Protein AF-A0A0S4M5F8-F1 (afdb_monomer_lite)

Sequence (406 aa):
MEKVSCYNPSRLAELSVGSIFGVNCKESIGHLMQILPKEAILLTVLVSSNKGHYTRYDDILEDRGDLFCGSYNKFCYENYTLFKNSEELRVLGLLRIGIEKIISETNSLLSSDLQKNVDYCYVGENPMYQVINAKNTKDIIKSYYDKRNEILSLPEFTRFSSWTSNKEINSYYHDPLCFFPAIKCNYNYNINSIYTSMKYVNFEVDFSISTLKRSHGQIRDQLYHLSMALLLQIKNSVSLLMASVLDREESVITIKEELIMKSLNVVICLRNYADNISLLKGTIFPIIQACNFTCLEDLLEVFERKISCFSGSKDKIPGKKFAKEIKLPYQAEISRINCFLKMRYQAIIARKRIRISRLKKIVRNNDNSSAENQSIPVLVEHVNRSVKMLEDEIEAMEALLNKPPV

Secondary structure (DSSP, 8-state):
--------PPPHHHHHHHHHHT--SHHHHHHHTTS-HHHHHHHHHHHHH------TT--TTS---S---SSHHHHHHHTGGGSTTHHHHHHHHHHHHHHHHHHHHHHHHH-GGGGGGS-HHHHTT-HHHHHHT-S-GGGHHHHHHHTHHHHHHSPP--TT-----HHHHTTS---GGGGSTT--S-HHHHHHHHHHHHHHHHHHHHHHHHHHHHTBTTB-HHHHHHHHHHHHHHHHHHHHHHHHHHHHHS-TT--HHHHHHHHHHHHHHHHHHHHHHHHHHHHHHHHT-GGGG--HHHHHHHHHHHHHHHHH--SS-S-HHHHHHHHHHHHHHHHHHHHHHHHHHHHHHHHHHHHHHHHHHHHHHHHT-----TTHHHHHHHHHHHHHHHHHHHHHHHHHHTSPP-

Radius of gyration: 29.08 Å; chains: 1; bounding box: 62×77×74 Å

pLDDT: mean 83.04, std 14.25, range [39.09, 98.12]

Structure (mmCIF, N/CA/C/O backbone):
data_AF-A0A0S4M5F8-F1
#
_entry.id   AF-A0A0S4M5F8-F1
#
loop_
_atom_site.group_PDB
_atom_site.id
_atom_site.type_symbol
_atom_site.l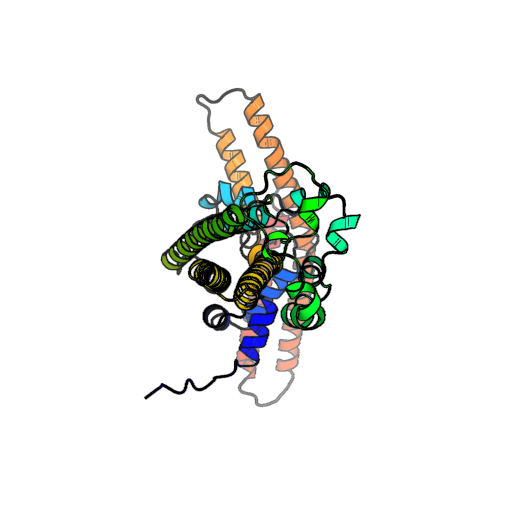abel_atom_id
_atom_site.label_alt_id
_atom_site.label_comp_id
_atom_site.label_asym_id
_atom_site.label_entity_id
_atom_site.label_seq_id
_atom_site.pdbx_PDB_ins_code
_atom_site.Cartn_x
_atom_site.Cartn_y
_atom_site.Cartn_z
_atom_site.occupancy
_atom_site.B_iso_or_equiv
_atom_site.auth_seq_id
_atom_site.auth_comp_id
_atom_site.auth_asym_id
_atom_site.auth_atom_id
_atom_site.pdbx_PDB_model_num
ATOM 1 N N . MET A 1 1 ? 34.859 -24.922 -8.425 1.00 39.09 1 MET A N 1
ATOM 2 C CA . MET A 1 1 ? 33.631 -25.658 -8.055 1.00 39.09 1 MET A CA 1
ATOM 3 C C . MET A 1 1 ? 32.499 -24.653 -7.961 1.00 39.09 1 MET A C 1
ATOM 5 O O . MET A 1 1 ? 32.429 -23.921 -6.982 1.00 39.09 1 MET A O 1
ATOM 9 N N . GLU A 1 2 ? 31.675 -24.555 -9.002 1.00 42.16 2 GLU A N 1
ATOM 10 C CA . GLU A 1 2 ? 30.452 -23.750 -8.962 1.00 42.16 2 GLU A CA 1
ATOM 11 C C . GLU A 1 2 ? 29.470 -24.403 -7.986 1.00 42.16 2 GLU A C 1
ATOM 13 O O . GLU A 1 2 ? 29.183 -25.598 -8.082 1.00 42.16 2 GLU A O 1
ATOM 18 N N . LYS A 1 3 ? 28.990 -23.640 -6.998 1.00 47.81 3 LYS A N 1
ATOM 19 C CA . LYS A 1 3 ? 27.909 -24.096 -6.123 1.00 47.81 3 LYS A CA 1
ATOM 20 C C . LYS A 1 3 ? 26.665 -24.260 -6.989 1.00 47.81 3 LYS A C 1
ATOM 22 O O . LYS A 1 3 ? 26.044 -23.267 -7.357 1.00 47.81 3 LYS A O 1
ATOM 27 N N . VAL A 1 4 ? 26.299 -25.504 -7.284 1.00 46.53 4 VAL A N 1
ATOM 28 C CA . VAL A 1 4 ? 24.993 -25.832 -7.855 1.00 46.53 4 VAL A CA 1
ATOM 29 C C . VAL A 1 4 ? 23.939 -25.335 -6.867 1.00 46.53 4 VAL A C 1
ATOM 31 O O . VAL A 1 4 ? 23.756 -25.885 -5.782 1.00 46.53 4 VAL A O 1
ATOM 34 N N . SER A 1 5 ? 23.310 -24.217 -7.213 1.00 53.25 5 SER A N 1
ATOM 35 C CA . SER A 1 5 ? 22.211 -23.623 -6.467 1.00 53.25 5 SER A CA 1
ATOM 36 C C . SER A 1 5 ? 21.005 -24.556 -6.585 1.00 53.25 5 SER A C 1
ATOM 38 O O . SER A 1 5 ? 20.296 -24.520 -7.589 1.00 53.25 5 SER A O 1
ATOM 40 N N . CYS A 1 6 ? 20.769 -25.404 -5.579 1.00 57.91 6 CYS A N 1
ATOM 41 C CA . CYS A 1 6 ? 19.543 -26.195 -5.504 1.00 57.91 6 CYS A CA 1
ATOM 42 C C . CYS A 1 6 ? 18.330 -25.256 -5.509 1.00 57.91 6 CYS A C 1
ATOM 44 O O . CYS A 1 6 ? 18.147 -24.449 -4.593 1.00 57.91 6 CYS A O 1
ATOM 46 N N . TYR A 1 7 ? 17.514 -25.356 -6.557 1.00 68.88 7 TYR A N 1
ATOM 47 C CA . TYR A 1 7 ? 16.268 -24.615 -6.682 1.00 68.88 7 TYR A CA 1
ATOM 48 C C . TYR A 1 7 ? 15.290 -25.123 -5.618 1.00 68.88 7 TYR A C 1
ATOM 50 O O . TYR A 1 7 ? 14.801 -26.245 -5.706 1.00 68.88 7 TYR A O 1
ATOM 58 N N . ASN A 1 8 ? 15.035 -24.309 -4.593 1.00 78.44 8 ASN A N 1
ATOM 59 C CA . ASN A 1 8 ? 13.994 -24.573 -3.605 1.00 78.44 8 ASN A CA 1
ATOM 60 C C . ASN A 1 8 ? 12.709 -23.884 -4.081 1.00 78.44 8 ASN A C 1
ATOM 62 O O . ASN A 1 8 ? 12.605 -22.665 -3.911 1.00 78.44 8 ASN A O 1
ATOM 66 N N . PRO A 1 9 ? 11.760 -24.613 -4.700 1.00 81.06 9 PRO A N 1
ATOM 67 C CA . PRO A 1 9 ? 10.510 -24.016 -5.146 1.00 81.06 9 PRO A CA 1
ATOM 68 C C . PRO A 1 9 ? 9.739 -23.450 -3.950 1.00 81.06 9 PRO A C 1
ATOM 70 O O . PRO A 1 9 ? 9.750 -24.028 -2.859 1.00 81.06 9 PRO A O 1
ATOM 73 N N . SER A 1 10 ? 9.063 -22.322 -4.165 1.00 86.81 10 SER A N 1
ATOM 74 C CA . SER A 1 10 ? 8.217 -21.710 -3.142 1.00 86.81 10 SER A CA 1
ATOM 75 C C . SER A 1 10 ? 7.100 -22.655 -2.712 1.00 86.81 10 SER A C 1
ATOM 77 O O . SER A 1 10 ? 6.502 -23.363 -3.526 1.00 86.81 10 SER A O 1
ATOM 79 N N . ARG A 1 11 ? 6.792 -22.651 -1.415 1.00 91.50 11 ARG A N 1
ATOM 80 C CA . ARG A 1 11 ? 5.682 -23.442 -0.866 1.00 91.50 11 ARG A CA 1
ATOM 81 C C . ARG A 1 11 ? 4.344 -22.855 -1.320 1.00 91.50 11 ARG A C 1
ATOM 83 O O . ARG A 1 11 ? 4.225 -21.651 -1.520 1.00 91.50 11 ARG A O 1
ATOM 90 N N . LEU A 1 12 ? 3.292 -23.676 -1.387 1.00 91.50 12 LEU A N 1
ATOM 91 C CA . LEU A 1 12 ? 1.947 -23.201 -1.753 1.00 91.50 12 LEU A CA 1
ATOM 92 C C . LEU A 1 12 ? 1.464 -22.051 -0.851 1.00 91.50 12 LEU A C 1
ATOM 94 O O . LEU A 1 12 ? 0.842 -21.109 -1.336 1.00 91.50 12 LEU A O 1
ATOM 98 N N . ALA A 1 13 ? 1.788 -22.098 0.445 1.00 88.19 13 ALA A N 1
ATOM 99 C CA . ALA A 1 13 ? 1.473 -21.024 1.386 1.00 88.19 13 ALA A CA 1
ATOM 100 C C . ALA A 1 13 ? 2.177 -19.704 1.023 1.00 88.19 13 ALA A C 1
ATOM 102 O O . ALA A 1 13 ? 1.539 -18.656 1.020 1.00 88.19 13 ALA A O 1
ATOM 103 N N . GLU A 1 14 ? 3.457 -19.765 0.649 1.00 92.69 14 GLU A N 1
ATOM 104 C CA . GLU A 1 14 ? 4.244 -18.602 0.220 1.00 92.69 14 GLU A CA 1
ATOM 105 C C . GLU A 1 14 ? 3.670 -17.987 -1.059 1.00 92.69 14 GLU A C 1
ATOM 107 O O . GLU A 1 14 ? 3.495 -16.774 -1.133 1.00 92.69 14 GLU A O 1
ATOM 112 N N . LEU A 1 15 ? 3.315 -18.826 -2.039 1.00 92.00 15 LEU A N 1
ATOM 113 C CA . LEU A 1 15 ? 2.680 -18.386 -3.284 1.00 92.00 15 LEU A CA 1
ATOM 114 C C . LEU A 1 15 ? 1.304 -17.762 -3.032 1.00 92.00 15 LEU A C 1
ATOM 116 O O . LEU A 1 15 ? 0.976 -16.741 -3.628 1.00 92.00 15 LEU A O 1
ATOM 120 N N . SER A 1 16 ? 0.513 -18.352 -2.134 1.00 90.12 16 SER A N 1
ATOM 121 C CA . SER A 1 16 ? -0.829 -17.861 -1.802 1.00 90.12 16 SER A CA 1
ATOM 122 C C . SER A 1 16 ? -0.759 -16.493 -1.127 1.00 90.12 16 SER A C 1
ATOM 124 O O . SER A 1 16 ? -1.417 -15.551 -1.561 1.00 90.12 16 SER A O 1
ATOM 126 N N . VAL A 1 17 ? 0.083 -16.359 -0.100 1.00 89.81 17 VAL A N 1
ATOM 127 C CA . VAL A 1 17 ? 0.281 -15.098 0.624 1.00 89.81 17 VAL A CA 1
ATOM 128 C C . VAL A 1 17 ? 0.909 -14.040 -0.288 1.00 89.81 17 VAL A C 1
ATOM 130 O O . VAL A 1 17 ? 0.438 -12.904 -0.322 1.00 89.81 17 VAL A O 1
ATOM 133 N N . GLY A 1 18 ? 1.906 -14.418 -1.091 1.00 91.31 18 GLY A N 1
ATOM 134 C CA . GLY A 1 18 ? 2.502 -13.540 -2.094 1.00 91.31 18 GLY A CA 1
ATOM 135 C C . GLY A 1 18 ? 1.480 -13.030 -3.111 1.00 91.31 18 GLY A C 1
ATOM 136 O O . GLY A 1 18 ? 1.410 -11.832 -3.364 1.00 91.31 18 GLY A O 1
ATOM 137 N N . SER A 1 19 ? 0.612 -13.907 -3.623 1.00 90.38 19 SER A N 1
ATOM 138 C CA . SER A 1 19 ? -0.449 -13.532 -4.564 1.00 90.38 19 SER A CA 1
ATOM 139 C C . SER A 1 19 ? -1.489 -12.595 -3.949 1.00 90.38 19 SER A C 1
ATOM 141 O O . SER A 1 19 ? -1.966 -11.698 -4.637 1.00 90.38 19 SER A O 1
ATOM 143 N N . ILE A 1 20 ? -1.855 -12.798 -2.681 1.00 88.31 20 ILE A N 1
ATOM 144 C CA . ILE A 1 20 ? -2.839 -11.970 -1.968 1.00 88.31 20 ILE A CA 1
ATOM 145 C C . ILE A 1 20 ? -2.332 -10.536 -1.795 1.00 88.31 20 ILE A C 1
ATOM 147 O O . ILE A 1 20 ? -3.069 -9.580 -2.029 1.00 88.31 20 ILE A O 1
ATOM 151 N N . PHE A 1 21 ? -1.078 -10.390 -1.369 1.00 88.69 21 PHE A N 1
ATOM 152 C CA . PHE A 1 21 ? -0.485 -9.088 -1.055 1.00 88.69 21 PHE A CA 1
ATOM 153 C C . PHE A 1 21 ? 0.316 -8.491 -2.215 1.00 88.69 21 PHE A C 1
ATOM 155 O O . PHE A 1 21 ? 0.884 -7.411 -2.078 1.00 88.69 21 PHE A O 1
ATOM 162 N N . GLY A 1 22 ? 0.374 -9.184 -3.353 1.00 90.31 22 GLY A N 1
ATOM 163 C CA . GLY A 1 22 ? 1.074 -8.710 -4.537 1.00 90.31 22 GLY A CA 1
ATOM 164 C C . GLY A 1 22 ? 2.592 -8.649 -4.397 1.00 90.31 22 GLY A C 1
ATOM 165 O O . GLY A 1 22 ? 3.227 -7.769 -4.973 1.00 90.31 22 GLY A O 1
ATOM 166 N N . VAL A 1 23 ? 3.182 -9.561 -3.623 1.00 92.69 23 VAL A N 1
ATOM 167 C CA . VAL A 1 23 ? 4.634 -9.655 -3.446 1.00 92.69 23 VAL A CA 1
ATOM 168 C C . VAL A 1 23 ? 5.147 -10.993 -3.956 1.00 92.69 23 VAL A C 1
ATOM 170 O O . VAL A 1 23 ? 4.501 -12.028 -3.814 1.00 92.69 23 VAL A O 1
ATOM 173 N N . ASN A 1 24 ? 6.335 -10.981 -4.548 1.00 92.75 24 ASN A N 1
ATOM 174 C CA . ASN A 1 24 ? 6.950 -12.183 -5.107 1.00 92.75 24 ASN A CA 1
ATOM 175 C C . ASN A 1 24 ? 8.427 -12.336 -4.738 1.00 92.75 24 ASN A C 1
ATOM 177 O O . ASN A 1 24 ? 8.992 -13.407 -4.958 1.00 92.75 24 ASN A O 1
ATOM 181 N N . CYS A 1 25 ? 9.067 -11.310 -4.166 1.00 93.88 25 CYS A N 1
ATOM 182 C CA . CYS A 1 25 ? 10.450 -11.446 -3.746 1.00 93.88 25 CYS A CA 1
ATOM 183 C C . CYS A 1 25 ? 10.542 -12.235 -2.429 1.00 93.88 25 CYS A C 1
ATOM 185 O O . CYS A 1 25 ? 9.710 -12.119 -1.523 1.00 93.88 25 CYS A O 1
ATOM 187 N N . LYS A 1 26 ? 11.575 -13.074 -2.340 1.00 94.81 26 LYS A N 1
ATOM 188 C CA . LYS A 1 26 ? 11.747 -14.052 -1.259 1.00 94.81 26 LYS A CA 1
ATOM 189 C C . LYS A 1 26 ? 11.797 -13.408 0.129 1.00 94.81 26 LYS A C 1
ATOM 191 O O . LYS A 1 26 ? 11.233 -13.950 1.074 1.00 94.81 26 LYS A O 1
ATOM 196 N N . GLU A 1 27 ? 12.461 -12.263 0.251 1.00 96.38 27 GLU A N 1
ATOM 197 C CA . GLU A 1 27 ? 12.594 -11.543 1.522 1.00 96.38 27 GLU A CA 1
ATOM 198 C C . GLU A 1 27 ? 11.243 -11.001 2.005 1.00 96.38 27 GLU A C 1
ATOM 200 O O . GLU A 1 27 ? 10.889 -11.171 3.172 1.00 96.38 27 GLU A O 1
ATOM 205 N N . SER A 1 28 ? 10.444 -10.434 1.097 1.00 95.56 28 SER A N 1
ATOM 206 C CA . SER A 1 28 ? 9.092 -9.956 1.402 1.00 95.56 28 SER A CA 1
ATOM 207 C C . SER A 1 28 ? 8.168 -11.084 1.824 1.00 95.56 28 SER A C 1
ATOM 209 O O . SER A 1 28 ? 7.479 -10.970 2.836 1.00 95.56 28 SER A O 1
ATOM 211 N N . ILE A 1 29 ? 8.195 -12.201 1.092 1.00 95.56 29 ILE A N 1
ATOM 212 C CA . ILE A 1 29 ? 7.460 -13.414 1.465 1.00 95.56 29 ILE A CA 1
ATOM 213 C C . ILE A 1 29 ? 7.890 -13.879 2.860 1.00 95.56 29 ILE A C 1
ATOM 215 O O . ILE A 1 29 ? 7.036 -14.185 3.687 1.00 95.56 29 ILE A O 1
ATOM 219 N N . GLY A 1 30 ? 9.193 -13.871 3.160 1.00 96.31 30 GLY A N 1
ATOM 220 C CA . GLY A 1 30 ? 9.719 -14.236 4.475 1.00 96.31 30 GLY A CA 1
ATOM 221 C C . GLY A 1 30 ? 9.107 -13.426 5.621 1.00 96.31 30 GLY A C 1
ATOM 222 O O . GLY A 1 30 ? 8.793 -13.999 6.665 1.00 96.31 30 GLY A O 1
ATOM 223 N N . HIS A 1 31 ? 8.876 -12.126 5.412 1.00 96.88 31 HIS A N 1
ATOM 224 C CA . HIS A 1 31 ? 8.166 -11.277 6.369 1.00 96.88 31 HIS A CA 1
ATOM 225 C C . HIS A 1 31 ? 6.671 -11.579 6.441 1.00 96.88 31 HIS A C 1
ATOM 227 O O . HIS A 1 31 ? 6.138 -11.685 7.542 1.00 96.88 31 HIS A O 1
ATOM 233 N N . LEU A 1 32 ? 5.987 -11.770 5.311 1.00 94.75 32 LEU A N 1
ATOM 234 C CA . LEU A 1 32 ? 4.560 -12.102 5.339 1.00 94.75 32 LEU A CA 1
ATOM 235 C C . LEU A 1 32 ? 4.283 -13.451 6.011 1.00 94.75 32 LEU A C 1
ATOM 237 O O . LEU A 1 32 ? 3.259 -13.604 6.668 1.00 94.75 32 LEU A O 1
ATOM 241 N N . MET A 1 33 ? 5.211 -14.402 5.914 1.00 95.19 33 MET A N 1
ATOM 242 C CA . MET A 1 33 ? 5.120 -15.689 6.607 1.00 95.19 33 MET A CA 1
ATOM 243 C C . MET A 1 33 ? 5.271 -15.579 8.134 1.00 95.19 33 MET A C 1
ATOM 245 O O . MET A 1 33 ? 4.981 -16.551 8.827 1.00 95.19 33 MET A O 1
ATOM 249 N N . GLN A 1 34 ? 5.696 -14.426 8.667 1.00 96.19 34 GLN A N 1
ATOM 250 C CA . GLN A 1 34 ? 5.666 -14.154 10.111 1.00 96.19 34 GLN A CA 1
ATOM 251 C C . GLN A 1 34 ? 4.272 -13.731 10.599 1.00 96.19 34 GLN A C 1
ATOM 253 O O . GLN A 1 34 ? 4.015 -13.732 11.799 1.00 96.19 34 GLN A O 1
ATOM 258 N N . ILE A 1 35 ? 3.360 -13.371 9.689 1.00 94.12 35 ILE A N 1
ATOM 259 C CA . ILE A 1 35 ? 1.991 -12.987 10.033 1.00 94.12 35 ILE A CA 1
ATOM 260 C C . ILE A 1 35 ? 1.170 -14.258 10.244 1.00 94.12 35 ILE A C 1
ATOM 262 O O . ILE A 1 35 ? 1.148 -15.151 9.391 1.00 94.12 35 ILE A O 1
ATOM 266 N N . LEU A 1 36 ? 0.450 -14.344 11.366 1.00 92.06 36 LEU A N 1
ATOM 267 C CA . LEU A 1 36 ? -0.395 -15.506 11.625 1.00 92.06 36 LEU A CA 1
ATOM 268 C C . LEU A 1 36 ? -1.505 -15.600 10.563 1.00 92.06 36 LEU A C 1
ATOM 270 O O . LEU A 1 36 ? -2.092 -14.577 10.205 1.00 92.06 36 LEU A O 1
ATOM 274 N N . PRO A 1 37 ? -1.902 -16.804 10.108 1.00 88.62 37 PRO A N 1
ATOM 275 C CA . PRO A 1 37 ? -2.938 -16.949 9.080 1.00 88.62 37 PRO A CA 1
ATOM 276 C C . PRO A 1 37 ? -4.248 -16.225 9.416 1.00 88.62 37 PRO A C 1
ATOM 278 O O . PRO A 1 37 ? -4.855 -15.595 8.553 1.00 88.62 37 PRO A O 1
ATOM 281 N N . LYS A 1 38 ? -4.655 -16.247 10.695 1.00 89.50 38 LYS A N 1
ATOM 282 C CA . LYS A 1 38 ? -5.831 -15.509 11.182 1.00 89.50 38 LYS A CA 1
ATOM 283 C C . LYS A 1 38 ? -5.700 -13.998 10.948 1.00 89.50 38 LYS A C 1
ATOM 285 O O . LYS A 1 38 ? -6.666 -13.356 10.566 1.00 89.50 38 LYS A O 1
ATOM 290 N N . GLU A 1 39 ? -4.513 -13.435 11.157 1.00 90.44 39 GLU A N 1
ATOM 291 C CA . GLU A 1 39 ? -4.236 -12.007 10.991 1.00 90.44 39 GLU A CA 1
ATOM 292 C C . GLU A 1 39 ? -4.134 -11.650 9.517 1.00 90.44 39 GLU A C 1
ATOM 294 O O . GLU A 1 39 ? -4.691 -10.637 9.111 1.00 90.44 39 GLU A O 1
ATOM 299 N N . ALA A 1 40 ? -3.517 -12.510 8.703 1.00 88.75 40 ALA A N 1
ATOM 300 C CA . ALA A 1 40 ? -3.497 -12.349 7.257 1.00 88.75 40 ALA A CA 1
ATOM 301 C C . ALA A 1 40 ? -4.925 -12.256 6.695 1.00 88.75 40 ALA A C 1
ATOM 303 O O . ALA A 1 40 ? -5.213 -11.330 5.943 1.00 88.75 40 ALA A O 1
ATOM 304 N N . ILE A 1 41 ? -5.847 -13.124 7.135 1.00 86.94 41 ILE A N 1
ATOM 305 C CA . ILE A 1 41 ? -7.267 -13.050 6.749 1.00 86.94 41 ILE A CA 1
ATOM 306 C C . ILE A 1 41 ? -7.869 -11.694 7.141 1.00 86.94 41 ILE A C 1
ATOM 308 O O . ILE A 1 41 ? -8.482 -11.032 6.306 1.00 86.94 41 ILE A O 1
ATOM 312 N N . LEU A 1 42 ? -7.656 -11.227 8.374 1.00 85.31 42 LEU A N 1
ATOM 313 C CA . LEU A 1 42 ? -8.168 -9.921 8.809 1.00 85.31 42 LEU A CA 1
ATOM 314 C C . LEU A 1 42 ? -7.597 -8.768 7.969 1.00 85.31 42 LEU A C 1
ATOM 316 O O . LEU A 1 42 ? -8.339 -7.865 7.589 1.00 85.31 42 LEU A O 1
ATOM 320 N N . LEU A 1 43 ? -6.309 -8.820 7.625 1.00 86.56 43 LEU A N 1
ATOM 321 C CA . LEU A 1 43 ? -5.668 -7.841 6.749 1.00 86.56 43 LEU A CA 1
ATOM 322 C C . LEU A 1 43 ? -6.270 -7.870 5.339 1.00 86.56 43 LEU A C 1
ATOM 324 O O . LEU A 1 43 ? -6.539 -6.809 4.788 1.00 86.56 43 LEU A O 1
ATOM 328 N N . THR A 1 44 ? -6.558 -9.047 4.772 1.00 85.19 44 THR A N 1
ATOM 329 C CA . THR A 1 44 ? -7.225 -9.136 3.458 1.00 85.19 44 THR A CA 1
ATOM 330 C C . THR A 1 44 ? -8.633 -8.561 3.467 1.00 85.19 44 THR A C 1
ATOM 332 O O . THR A 1 44 ? -9.029 -7.878 2.523 1.00 85.19 44 THR A O 1
ATOM 335 N N . VAL A 1 45 ? -9.372 -8.771 4.559 1.00 84.00 45 VAL A N 1
ATOM 336 C CA . VAL A 1 45 ? -10.693 -8.167 4.738 1.00 84.00 45 VAL A CA 1
ATOM 337 C C . VAL A 1 45 ? -10.560 -6.648 4.772 1.00 84.00 45 VAL A C 1
ATOM 339 O O . VAL A 1 45 ? -11.311 -5.976 4.069 1.00 84.00 45 VAL A O 1
ATOM 342 N N . LEU A 1 46 ? -9.552 -6.106 5.468 1.00 80.81 46 LEU A N 1
ATOM 343 C CA . LEU A 1 46 ? -9.266 -4.668 5.458 1.00 80.81 46 LEU A CA 1
ATOM 344 C C . LEU A 1 46 ? -9.004 -4.141 4.037 1.00 80.81 46 LEU A C 1
ATOM 346 O O . LEU A 1 46 ? -9.630 -3.148 3.667 1.00 80.81 46 LEU A O 1
ATOM 350 N N . VAL A 1 47 ? -8.193 -4.830 3.217 1.00 79.12 47 VAL A N 1
ATOM 351 C CA . VAL A 1 47 ? -7.968 -4.463 1.797 1.00 79.12 47 VAL A CA 1
ATOM 352 C C . VAL A 1 47 ? -9.279 -4.381 1.028 1.00 79.12 47 VAL A C 1
ATOM 354 O O . VAL A 1 47 ? -9.572 -3.371 0.396 1.00 79.12 47 VAL A O 1
ATOM 357 N N . SER A 1 48 ? -10.067 -5.456 1.087 1.00 78.00 48 SER A N 1
ATOM 358 C CA . SER A 1 48 ? -11.302 -5.577 0.308 1.00 78.00 48 SER A CA 1
ATOM 359 C C . SER A 1 48 ? -12.380 -4.604 0.762 1.00 78.00 48 SER A C 1
ATOM 361 O O . SER A 1 48 ? -13.234 -4.208 -0.029 1.00 78.00 48 SER A O 1
ATOM 363 N N . SER A 1 49 ? -12.347 -4.227 2.041 1.00 71.56 49 SER A N 1
ATOM 364 C CA . SER A 1 49 ? -13.407 -3.433 2.620 1.00 71.56 49 SER A CA 1
ATOM 365 C C . SER A 1 49 ? -13.382 -2.011 2.074 1.00 71.56 49 SER A C 1
ATOM 367 O O . SER A 1 49 ? -14.456 -1.486 1.843 1.00 71.56 49 SER A O 1
ATOM 369 N N . ASN A 1 50 ? -12.220 -1.398 1.800 1.00 63.41 50 ASN A N 1
ATOM 370 C CA . ASN A 1 50 ? -12.088 0.017 1.388 1.00 63.41 50 ASN A CA 1
ATOM 371 C C . ASN A 1 50 ? -12.981 0.993 2.203 1.00 63.41 50 ASN A C 1
ATOM 373 O O . ASN A 1 50 ? -13.288 2.100 1.763 1.00 63.41 50 ASN A O 1
ATOM 377 N N . LYS A 1 51 ? -13.437 0.548 3.381 1.00 60.75 51 LYS A N 1
ATOM 378 C CA . LYS A 1 51 ? -14.660 0.992 4.050 1.00 60.75 51 LYS A CA 1
ATOM 379 C C . LYS A 1 51 ? -14.291 1.538 5.407 1.00 60.75 51 LYS A C 1
ATOM 381 O O . LYS A 1 51 ? -13.785 0.793 6.237 1.00 60.75 51 LYS A O 1
ATOM 386 N N . GLY A 1 52 ? -14.636 2.810 5.588 1.00 62.62 52 GLY A N 1
ATOM 387 C CA . GLY A 1 52 ? -15.214 3.400 6.793 1.00 62.62 52 GLY A CA 1
ATOM 388 C C . GLY A 1 52 ? -14.532 3.179 8.145 1.00 62.62 52 GLY A C 1
ATOM 389 O O . GLY A 1 52 ? -14.217 2.073 8.569 1.00 62.62 52 GLY A O 1
ATOM 390 N N . HIS A 1 53 ? -14.442 4.269 8.901 1.00 69.00 53 HIS A N 1
ATOM 391 C CA . HIS A 1 53 ? -14.090 4.250 10.318 1.00 69.00 53 HIS A CA 1
ATOM 392 C C . HIS A 1 53 ? -14.875 3.199 11.110 1.00 69.00 53 HIS A C 1
ATOM 394 O O . HIS A 1 53 ? -16.068 2.986 10.884 1.00 69.00 53 HIS A O 1
ATOM 400 N N . TYR A 1 54 ? -14.197 2.572 12.068 1.00 78.81 54 TYR A N 1
ATOM 401 C CA . TYR A 1 54 ? -14.759 1.518 12.900 1.00 78.81 54 TYR A CA 1
ATOM 402 C C . TYR A 1 54 ? -15.055 2.021 14.308 1.00 78.81 54 TYR A C 1
ATOM 404 O O . TYR A 1 54 ? -14.388 2.916 14.834 1.00 78.81 54 TYR A O 1
ATOM 412 N N . THR A 1 55 ? -16.065 1.418 14.919 1.00 83.62 55 THR A N 1
ATOM 413 C CA . THR A 1 55 ? -16.282 1.518 16.359 1.00 83.62 55 THR A CA 1
ATOM 414 C C . THR A 1 55 ? -15.388 0.512 17.064 1.00 83.62 55 THR A C 1
ATOM 416 O O . THR A 1 55 ? -15.043 -0.529 16.497 1.00 83.62 55 THR A O 1
ATOM 419 N N . ARG A 1 56 ? -15.038 0.766 18.322 1.00 87.31 56 ARG A N 1
ATOM 420 C CA . ARG A 1 56 ? -14.212 -0.161 19.111 1.00 87.31 56 ARG A CA 1
ATOM 421 C C . ARG A 1 56 ? -14.866 -1.535 19.316 1.00 87.31 56 ARG A C 1
ATOM 423 O O . ARG A 1 56 ? -14.174 -2.487 19.661 1.00 87.31 56 ARG A O 1
ATOM 430 N N . TYR A 1 57 ? -16.178 -1.626 19.098 1.00 87.31 57 TYR A N 1
ATOM 431 C CA . TYR A 1 57 ? -17.003 -2.808 19.352 1.00 87.31 57 TYR A CA 1
ATOM 432 C C . TYR A 1 57 ? -17.398 -3.579 18.082 1.00 87.31 57 TYR A C 1
ATOM 434 O O . TYR A 1 57 ? -18.112 -4.581 18.191 1.00 87.31 57 TYR A O 1
ATOM 442 N N . ASP A 1 58 ? -16.983 -3.114 16.895 1.00 82.31 58 ASP A N 1
ATOM 443 C CA . ASP A 1 58 ? -17.265 -3.791 15.626 1.00 82.31 58 ASP A CA 1
ATOM 444 C C . ASP A 1 58 ? -16.467 -5.096 15.491 1.00 82.31 58 ASP A C 1
ATOM 446 O O . ASP A 1 58 ? -15.255 -5.138 15.717 1.00 82.31 58 ASP A O 1
ATOM 450 N N . ASP A 1 59 ? -17.139 -6.141 15.006 1.00 77.94 59 ASP A N 1
ATOM 451 C CA . ASP A 1 59 ? -16.471 -7.346 14.522 1.00 77.94 59 ASP A CA 1
ATOM 452 C C . ASP A 1 59 ? -15.849 -7.060 13.141 1.00 77.94 59 ASP A C 1
ATOM 454 O O . ASP A 1 59 ? -16.489 -6.506 12.245 1.00 77.94 59 ASP A O 1
ATOM 458 N N . ILE A 1 60 ? -14.584 -7.455 12.943 1.00 68.44 60 ILE A N 1
ATOM 459 C CA . ILE A 1 60 ? -13.791 -7.078 11.753 1.00 68.44 60 ILE A CA 1
ATOM 460 C C . ILE A 1 60 ? -14.426 -7.553 10.431 1.00 68.44 60 ILE A C 1
ATOM 462 O O . ILE A 1 60 ? -14.215 -6.927 9.391 1.00 68.44 60 ILE A O 1
ATOM 466 N N . LEU A 1 61 ? -15.206 -8.636 10.482 1.00 68.00 61 LEU A N 1
ATOM 467 C CA . LEU A 1 61 ? -15.806 -9.313 9.328 1.00 68.00 61 LEU A CA 1
ATOM 468 C C . LEU A 1 61 ? -17.176 -8.762 8.912 1.00 68.00 61 LEU A C 1
ATOM 470 O O . LEU A 1 61 ? -17.732 -9.218 7.916 1.00 68.00 61 LEU A O 1
ATOM 474 N N . GLU A 1 62 ? -17.761 -7.843 9.676 1.00 68.88 62 GLU A N 1
ATOM 475 C CA . GLU A 1 62 ? -19.120 -7.385 9.403 1.00 68.88 62 GLU A CA 1
ATOM 476 C C . GLU A 1 62 ? -19.148 -6.214 8.420 1.00 68.88 62 GLU A C 1
ATOM 478 O O . GLU A 1 62 ? -18.302 -5.320 8.470 1.00 68.88 62 GLU A O 1
ATOM 483 N N . ASP A 1 63 ? -20.159 -6.207 7.545 1.00 64.19 63 ASP A N 1
ATOM 484 C CA . ASP A 1 63 ? -20.345 -5.146 6.558 1.00 64.19 63 ASP A CA 1
ATOM 485 C C . ASP A 1 63 ? -20.518 -3.780 7.244 1.00 64.19 63 ASP A C 1
ATOM 487 O O . ASP A 1 63 ? -21.287 -3.602 8.208 1.00 64.19 63 ASP A O 1
ATOM 491 N N . ARG A 1 64 ? -19.741 -2.814 6.756 1.00 64.06 64 ARG A N 1
ATOM 492 C CA . ARG A 1 64 ? -19.644 -1.458 7.295 1.00 64.06 64 ARG A CA 1
ATOM 493 C C . ARG A 1 64 ? -20.260 -0.518 6.274 1.00 64.06 64 ARG A C 1
ATOM 495 O O . ARG A 1 64 ? -19.888 -0.536 5.105 1.00 64.06 64 ARG A O 1
ATOM 502 N N . GLY A 1 65 ? -21.222 0.284 6.720 1.00 59.34 65 GLY A N 1
ATOM 503 C CA . GLY A 1 65 ? -21.803 1.326 5.884 1.00 59.34 65 GLY A CA 1
ATOM 504 C C . GLY A 1 65 ? -20.771 2.405 5.554 1.00 59.34 65 GLY A C 1
ATOM 505 O O . GLY A 1 65 ? -19.984 2.809 6.413 1.00 59.34 65 GLY A O 1
ATOM 506 N N . ASP A 1 66 ? -20.806 2.890 4.318 1.00 58.56 66 ASP A N 1
ATOM 507 C CA . ASP A 1 66 ? -19.921 3.934 3.803 1.00 58.56 66 ASP A CA 1
ATOM 508 C C . ASP A 1 66 ? -20.365 5.320 4.290 1.00 58.56 66 ASP A C 1
ATOM 510 O O . ASP A 1 66 ? -21.102 6.022 3.601 1.00 58.56 66 ASP A O 1
ATOM 514 N N . LEU A 1 67 ? -19.950 5.736 5.493 1.00 59.59 67 LEU A N 1
ATOM 515 C CA . LEU A 1 67 ? -20.253 7.097 5.974 1.00 59.59 67 LEU A CA 1
ATOM 516 C C . LEU A 1 67 ? -19.051 8.028 6.107 1.00 59.59 67 LEU A C 1
ATOM 518 O O . LEU A 1 67 ? -19.237 9.247 6.107 1.00 59.59 67 LEU A O 1
ATOM 522 N N . PHE A 1 68 ? -17.840 7.491 6.213 1.00 61.44 68 PHE A N 1
ATOM 523 C CA . PHE A 1 68 ? -16.646 8.276 6.509 1.00 61.44 68 PHE A CA 1
ATOM 524 C C . PHE A 1 68 ? -15.489 7.777 5.648 1.00 61.44 68 PHE A C 1
ATOM 526 O O . PHE A 1 68 ? -14.787 6.847 6.033 1.00 61.44 68 PHE A O 1
ATOM 533 N N . CYS A 1 69 ? -15.317 8.355 4.460 1.00 52.34 69 CYS A N 1
ATOM 534 C CA . CYS A 1 69 ? -14.226 7.988 3.564 1.00 52.34 69 CYS A CA 1
ATOM 535 C C . CYS A 1 69 ? -13.307 9.193 3.324 1.00 52.34 69 CYS A C 1
ATOM 537 O O . CYS A 1 69 ? -13.759 10.275 2.953 1.00 52.34 69 CYS A O 1
ATOM 539 N N . GLY A 1 70 ? -12.004 8.999 3.540 1.00 57.06 70 GLY A N 1
ATOM 540 C CA . GLY A 1 70 ? -10.930 9.844 3.005 1.00 57.06 70 GLY A CA 1
ATOM 541 C C . GLY A 1 70 ? -10.461 11.045 3.838 1.00 57.06 70 GLY A C 1
ATOM 542 O O . GLY A 1 70 ? -9.283 11.389 3.749 1.00 57.06 70 GLY A O 1
ATOM 543 N N . SER A 1 71 ? -11.300 11.679 4.667 1.00 65.19 71 SER A N 1
ATOM 544 C CA . SER A 1 71 ? -10.932 12.969 5.293 1.00 65.19 71 SER A CA 1
ATOM 545 C C . SER A 1 71 ? -10.054 12.854 6.545 1.00 65.19 71 SER A C 1
ATOM 547 O O . SER A 1 71 ? -9.187 13.703 6.771 1.00 65.19 71 SER A O 1
ATOM 549 N N . TYR A 1 72 ? -10.219 11.809 7.358 1.00 83.44 72 TYR A N 1
ATOM 550 C CA . TYR A 1 72 ? -9.570 11.782 8.671 1.00 83.44 72 TYR A CA 1
ATOM 551 C C . TYR A 1 72 ? -8.135 11.268 8.656 1.00 83.44 72 TYR A C 1
ATOM 553 O O . TYR A 1 72 ? -7.426 11.468 9.629 1.00 83.44 72 TYR A O 1
ATOM 561 N N . ASN A 1 73 ? -7.643 10.674 7.568 1.00 81.69 73 ASN A N 1
ATOM 562 C CA . ASN A 1 73 ? -6.244 10.234 7.508 1.00 81.69 73 ASN A CA 1
ATOM 563 C C . ASN A 1 73 ? -5.257 11.378 7.741 1.00 81.69 73 ASN A C 1
ATOM 565 O O . ASN A 1 73 ? -4.274 11.226 8.467 1.00 81.69 73 ASN A O 1
ATOM 569 N N . LYS A 1 74 ? -5.532 12.537 7.135 1.00 85.25 74 LYS A N 1
ATOM 570 C CA . LYS A 1 74 ? -4.758 13.756 7.376 1.00 85.25 74 LYS A CA 1
ATOM 571 C C . LYS A 1 74 ? -4.934 14.232 8.820 1.00 85.25 74 LYS A C 1
ATOM 573 O O . LYS A 1 74 ? -3.946 14.532 9.476 1.00 85.25 74 LYS A O 1
ATOM 578 N N . PHE A 1 75 ? -6.164 14.211 9.334 1.00 88.06 75 PHE A N 1
ATOM 579 C CA . PHE A 1 75 ? -6.456 14.601 10.712 1.00 88.06 75 PHE A CA 1
ATOM 580 C C . PHE A 1 75 ? -5.735 13.726 11.751 1.00 88.06 75 PHE A C 1
ATOM 582 O O . PHE A 1 75 ? -5.083 14.268 12.640 1.00 88.06 75 PHE A O 1
ATOM 589 N N . CYS A 1 76 ? -5.801 12.396 11.640 1.00 88.81 76 CYS A N 1
ATOM 590 C CA . CYS A 1 76 ? -5.116 11.465 12.539 1.00 88.81 76 CYS A CA 1
ATOM 591 C C . CYS A 1 76 ? -3.606 11.696 12.507 1.00 88.81 76 CYS A C 1
ATOM 593 O O . CYS A 1 76 ? -2.970 11.719 13.555 1.00 88.81 76 CYS A O 1
ATOM 595 N N . TYR A 1 77 ? -3.042 11.927 11.319 1.00 86.62 77 TYR A N 1
ATOM 596 C CA . TYR A 1 77 ? -1.626 12.242 11.176 1.00 86.62 77 TYR A CA 1
ATOM 597 C C . TYR A 1 77 ? -1.249 13.586 11.808 1.00 86.62 77 TYR A C 1
ATOM 599 O O . TYR A 1 77 ? -0.244 13.672 12.493 1.00 86.62 77 TYR A O 1
ATOM 607 N N . GLU A 1 78 ? -2.041 14.640 11.640 1.00 89.94 78 GLU A N 1
ATOM 608 C CA . GLU A 1 78 ? -1.740 15.954 12.231 1.00 89.94 78 GLU A CA 1
ATOM 609 C C . GLU A 1 78 ? -1.932 15.984 13.755 1.00 89.94 78 GLU A C 1
ATOM 611 O O . GLU A 1 78 ? -1.428 16.880 14.432 1.00 89.94 78 GLU A O 1
ATOM 616 N N . ASN A 1 79 ? -2.664 15.012 14.304 1.00 92.44 79 ASN A N 1
ATOM 617 C CA . ASN A 1 79 ? -3.080 14.990 15.705 1.00 92.44 79 ASN A CA 1
ATOM 618 C C . ASN A 1 79 ? -2.674 13.707 16.437 1.00 92.44 79 ASN A C 1
ATOM 620 O O . ASN A 1 79 ? -3.213 13.426 17.506 1.00 92.44 79 ASN A O 1
ATOM 624 N N . TYR A 1 80 ? -1.718 12.946 15.894 1.00 93.62 80 TYR A N 1
ATOM 625 C CA . TYR A 1 80 ? -1.347 11.619 16.396 1.00 93.62 80 TYR A CA 1
ATOM 626 C C . TYR A 1 80 ? -0.956 11.624 17.882 1.00 93.62 80 TYR A C 1
ATOM 628 O O . TYR A 1 80 ? -1.238 10.668 18.597 1.00 93.62 80 TYR A O 1
ATOM 636 N N . THR A 1 81 ? -0.359 12.716 18.371 1.00 95.81 81 THR A N 1
ATOM 637 C CA . THR A 1 81 ? 0.074 12.877 19.770 1.00 95.81 81 THR A CA 1
ATOM 638 C C . THR A 1 81 ? -1.079 12.873 20.772 1.00 95.81 81 THR A C 1
ATOM 640 O O . THR A 1 81 ? -0.852 12.662 21.960 1.00 95.81 81 THR A O 1
ATOM 643 N N . LEU A 1 82 ? -2.310 13.104 20.312 1.00 94.25 82 LEU A N 1
ATOM 644 C CA . LEU A 1 82 ? -3.504 13.125 21.153 1.00 94.25 82 LEU A CA 1
ATOM 645 C C . LEU A 1 82 ? -4.144 11.740 21.313 1.00 94.25 82 LEU A C 1
ATOM 647 O O . LEU A 1 82 ? -4.996 11.581 22.189 1.00 94.25 82 LEU A O 1
ATOM 651 N N . PHE A 1 83 ? -3.731 10.754 20.513 1.00 93.44 83 PHE A N 1
ATOM 652 C CA . PHE A 1 83 ? -4.230 9.382 20.571 1.00 93.44 83 PHE A CA 1
ATOM 653 C C . PHE A 1 83 ? -3.418 8.517 21.542 1.00 93.44 83 PHE A C 1
ATOM 655 O O . PHE A 1 83 ? -2.243 8.771 21.805 1.00 93.44 83 PHE A O 1
ATOM 662 N N . LYS A 1 84 ? -4.038 7.444 22.049 1.00 92.19 84 LYS A N 1
ATOM 663 C CA . LYS A 1 84 ? -3.387 6.480 22.958 1.00 92.19 84 LYS A CA 1
ATOM 664 C C . LYS A 1 84 ? -2.288 5.667 22.265 1.00 92.19 84 LYS A C 1
ATOM 666 O O . LYS A 1 84 ? -1.300 5.323 22.900 1.00 92.19 84 LYS A O 1
ATOM 671 N N . ASN A 1 85 ? -2.438 5.391 20.970 1.00 92.62 85 ASN A N 1
ATOM 672 C CA . ASN A 1 85 ? -1.459 4.705 20.120 1.00 92.62 85 ASN A CA 1
ATOM 673 C C . ASN A 1 85 ? -0.608 5.691 19.298 1.00 92.62 85 ASN A C 1
ATOM 675 O O . ASN A 1 85 ? -0.292 5.431 18.137 1.00 92.62 85 ASN A O 1
ATOM 679 N N . SER A 1 86 ? -0.246 6.831 19.890 1.00 94.94 86 SER A N 1
ATOM 680 C CA . SER A 1 86 ? 0.457 7.926 19.212 1.00 94.94 86 SER A CA 1
ATOM 681 C C . SER A 1 86 ? 1.737 7.485 18.496 1.00 94.94 86 SER A C 1
ATOM 683 O O . SER A 1 86 ? 1.947 7.877 17.351 1.00 94.94 86 SER A O 1
ATOM 685 N N . GLU A 1 87 ? 2.565 6.641 19.117 1.00 95.31 87 GLU A N 1
ATOM 686 C CA . GLU A 1 87 ? 3.793 6.137 18.486 1.00 95.31 87 GLU A CA 1
ATOM 687 C C . GLU A 1 87 ? 3.506 5.297 17.239 1.00 95.31 87 GLU A C 1
ATOM 689 O O . GLU A 1 87 ? 4.161 5.485 16.214 1.00 95.31 87 GLU A O 1
ATOM 694 N N . GLU A 1 88 ? 2.487 4.434 17.275 1.00 94.25 88 GLU A N 1
ATOM 695 C CA . GLU A 1 88 ? 2.115 3.629 16.112 1.00 94.25 88 GLU A CA 1
ATOM 696 C C . GLU A 1 88 ? 1.634 4.520 14.962 1.00 94.25 88 GLU A C 1
ATOM 698 O O . GLU A 1 88 ? 2.107 4.400 13.830 1.00 94.25 88 GLU A O 1
ATOM 703 N N . LEU A 1 89 ? 0.760 5.484 15.262 1.00 93.88 89 LEU A N 1
ATOM 704 C CA . LEU A 1 89 ? 0.258 6.443 14.277 1.00 93.88 89 LEU A CA 1
ATOM 705 C C . LEU A 1 89 ? 1.369 7.333 13.704 1.00 93.88 89 LEU A C 1
ATOM 707 O O . LEU A 1 89 ? 1.355 7.632 12.509 1.00 93.88 89 LEU A O 1
ATOM 711 N N . ARG A 1 90 ? 2.353 7.725 14.524 1.00 94.75 90 ARG A N 1
ATOM 712 C CA . ARG A 1 90 ? 3.532 8.479 14.080 1.00 94.75 90 ARG A CA 1
ATOM 713 C C . ARG A 1 90 ? 4.322 7.688 13.042 1.00 94.75 90 ARG A C 1
ATOM 715 O O . ARG A 1 90 ? 4.664 8.226 11.991 1.00 94.75 90 ARG A O 1
ATOM 722 N N . VAL A 1 91 ? 4.606 6.418 13.329 1.00 94.69 91 VAL A N 1
ATOM 723 C CA . VAL A 1 91 ? 5.386 5.539 12.445 1.00 94.69 91 VAL A CA 1
ATOM 724 C C . VAL A 1 91 ? 4.644 5.281 11.138 1.00 94.69 91 VAL A C 1
ATOM 726 O O . VAL A 1 91 ? 5.233 5.422 10.067 1.00 94.69 91 VAL A O 1
ATOM 729 N N . LEU A 1 92 ? 3.345 4.983 11.208 1.00 93.00 92 LEU A N 1
ATOM 730 C CA . LEU A 1 92 ? 2.499 4.808 10.024 1.00 93.00 92 LEU A CA 1
ATOM 731 C C . LEU A 1 92 ? 2.404 6.088 9.188 1.00 93.00 92 LEU A C 1
ATOM 733 O O . LEU A 1 92 ? 2.432 6.030 7.961 1.00 93.00 92 LEU A O 1
ATOM 737 N N . GLY A 1 93 ? 2.354 7.250 9.839 1.00 92.50 93 GLY A N 1
ATOM 738 C CA . GLY A 1 93 ? 2.399 8.553 9.185 1.00 92.50 93 GLY A CA 1
ATOM 739 C C . GLY A 1 93 ? 3.682 8.783 8.388 1.00 92.50 93 GLY A C 1
ATOM 740 O O . GLY A 1 93 ? 3.626 9.148 7.215 1.00 92.50 93 GLY A O 1
ATOM 741 N N . LEU A 1 94 ? 4.839 8.517 9.002 1.00 92.69 94 LEU A N 1
ATOM 742 C CA . LEU A 1 94 ? 6.139 8.619 8.331 1.00 92.69 94 LEU A CA 1
ATOM 743 C C . LEU A 1 94 ? 6.248 7.646 7.152 1.00 92.69 94 LEU A C 1
ATOM 745 O O . LEU A 1 94 ? 6.688 8.034 6.070 1.00 92.69 94 LEU A O 1
ATOM 749 N N . LEU A 1 95 ? 5.805 6.402 7.345 1.00 93.38 95 LEU A N 1
ATOM 750 C CA . LEU A 1 95 ? 5.787 5.388 6.296 1.00 93.38 95 LEU A CA 1
ATOM 751 C C . LEU A 1 95 ? 4.898 5.810 5.121 1.00 93.38 95 LEU A C 1
ATOM 753 O O . LEU A 1 95 ? 5.301 5.694 3.963 1.00 93.38 95 LEU A O 1
ATOM 757 N N . ARG A 1 96 ? 3.706 6.337 5.414 1.00 92.06 96 ARG A N 1
ATOM 758 C CA . ARG A 1 96 ? 2.777 6.843 4.406 1.00 92.06 96 ARG A CA 1
ATOM 759 C C . ARG A 1 96 ? 3.418 7.939 3.562 1.00 92.06 96 ARG A C 1
ATOM 761 O O . ARG A 1 96 ? 3.321 7.866 2.345 1.00 92.06 96 ARG A O 1
ATOM 768 N N . ILE A 1 97 ? 4.091 8.908 4.184 1.00 91.94 97 ILE A N 1
ATOM 769 C CA . ILE A 1 97 ? 4.792 9.981 3.461 1.00 91.94 97 ILE A CA 1
ATOM 770 C C . ILE A 1 97 ? 5.860 9.401 2.528 1.00 91.94 97 ILE A C 1
ATOM 772 O O . ILE A 1 97 ? 5.938 9.804 1.369 1.00 91.94 97 ILE A O 1
ATOM 776 N N . GLY A 1 98 ? 6.658 8.441 3.008 1.00 94.19 98 GLY A N 1
ATOM 777 C CA . GLY A 1 98 ? 7.660 7.758 2.184 1.00 94.19 98 GLY A CA 1
ATOM 778 C C . GLY A 1 98 ? 7.036 7.076 0.963 1.00 94.19 98 GLY A C 1
ATOM 779 O O . GLY A 1 98 ? 7.486 7.274 -0.163 1.00 94.19 98 GLY A O 1
ATOM 780 N N . ILE A 1 99 ? 5.941 6.340 1.159 1.00 93.06 99 ILE A N 1
ATOM 781 C CA . ILE A 1 99 ? 5.231 5.657 0.068 1.00 93.06 99 ILE A CA 1
ATOM 782 C C . ILE A 1 99 ? 4.567 6.650 -0.892 1.00 93.06 99 ILE A C 1
ATOM 784 O O . ILE A 1 99 ? 4.628 6.451 -2.102 1.00 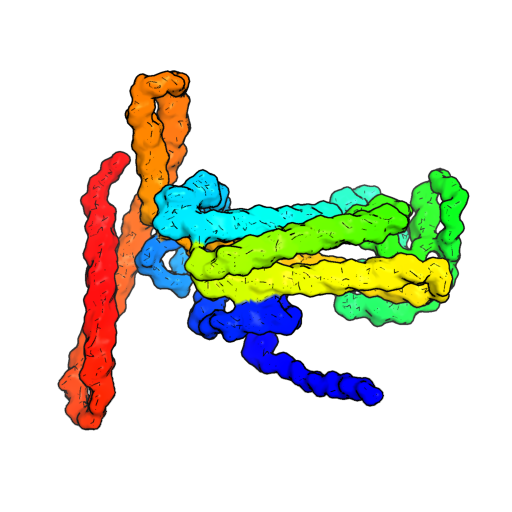93.06 99 ILE A O 1
ATOM 788 N N . GLU A 1 100 ? 3.968 7.732 -0.396 1.00 93.50 100 GLU A N 1
ATOM 789 C CA . GLU A 1 100 ? 3.369 8.773 -1.239 1.00 93.50 100 GLU A CA 1
ATOM 790 C C . GLU A 1 100 ? 4.414 9.441 -2.137 1.00 93.50 100 GLU A C 1
ATOM 792 O O . GLU A 1 100 ? 4.142 9.663 -3.316 1.00 93.50 100 GLU A O 1
ATOM 797 N N . LYS A 1 101 ? 5.628 9.688 -1.630 1.00 95.88 101 LYS A N 1
ATOM 798 C CA . LYS A 1 101 ? 6.748 10.177 -2.446 1.00 95.88 101 LYS A CA 1
ATOM 799 C C . LYS A 1 101 ? 7.160 9.175 -3.520 1.00 95.88 101 LYS A C 1
ATOM 801 O O . LYS A 1 101 ? 7.325 9.567 -4.670 1.00 95.88 101 LYS A O 1
ATOM 806 N N . ILE A 1 102 ? 7.268 7.889 -3.175 1.00 95.69 102 ILE A N 1
ATOM 807 C CA . ILE A 1 102 ? 7.579 6.821 -4.141 1.00 95.69 102 ILE A CA 1
ATOM 808 C C . ILE A 1 102 ? 6.511 6.764 -5.242 1.00 95.69 102 ILE A C 1
ATOM 810 O O . ILE A 1 102 ? 6.841 6.727 -6.426 1.00 95.69 102 ILE A O 1
ATOM 814 N N . ILE A 1 103 ? 5.228 6.797 -4.866 1.00 94.38 103 ILE A N 1
ATOM 815 C CA . ILE A 1 103 ? 4.101 6.806 -5.808 1.00 94.38 103 ILE A CA 1
ATOM 816 C C . ILE A 1 103 ? 4.135 8.067 -6.676 1.00 94.38 103 ILE A C 1
ATOM 818 O O . ILE A 1 103 ? 3.920 7.975 -7.880 1.00 94.38 103 ILE A O 1
ATOM 822 N N . SER A 1 104 ? 4.398 9.237 -6.092 1.00 93.75 104 SER A N 1
ATOM 823 C CA . SER A 1 104 ? 4.484 10.502 -6.825 1.00 93.75 104 SER A CA 1
ATOM 824 C C . SER A 1 104 ? 5.611 10.480 -7.852 1.00 93.75 104 SER A C 1
ATOM 826 O O . SER A 1 104 ? 5.385 10.854 -8.999 1.00 93.75 104 SER A O 1
ATOM 828 N N . GLU A 1 105 ? 6.796 10.004 -7.467 1.00 94.19 105 GLU A N 1
ATOM 829 C CA . GLU A 1 105 ? 7.932 9.867 -8.380 1.00 94.19 105 GLU A CA 1
ATOM 830 C C . GLU A 1 105 ? 7.624 8.866 -9.496 1.00 94.19 105 GLU A C 1
ATOM 832 O O . GLU A 1 105 ? 7.866 9.143 -10.667 1.00 94.19 105 GLU A O 1
ATOM 837 N N . THR A 1 106 ? 7.000 7.735 -9.155 1.00 91.88 106 THR A N 1
ATOM 838 C CA . THR A 1 106 ? 6.557 6.737 -10.138 1.00 91.88 106 THR A CA 1
ATOM 839 C C . THR A 1 106 ? 5.555 7.336 -11.120 1.00 91.88 106 THR A C 1
ATOM 841 O O . THR A 1 106 ? 5.694 7.168 -12.323 1.00 91.88 106 THR A O 1
ATOM 844 N N . ASN A 1 107 ? 4.553 8.070 -10.632 1.00 90.75 107 ASN A N 1
ATOM 845 C CA . ASN A 1 107 ? 3.561 8.713 -11.489 1.00 90.75 107 ASN A CA 1
ATOM 846 C C . ASN A 1 107 ? 4.191 9.798 -12.361 1.00 90.75 107 ASN A C 1
ATOM 848 O O . ASN A 1 107 ? 3.811 9.915 -13.516 1.00 90.75 107 ASN A O 1
ATOM 852 N N . SER A 1 108 ? 5.152 10.565 -11.841 1.00 88.56 108 SER A N 1
ATOM 853 C CA . SER A 1 108 ? 5.923 11.537 -12.623 1.00 88.56 108 SER A CA 1
ATOM 854 C C . SER A 1 108 ? 6.686 10.841 -13.755 1.00 88.56 108 SER A C 1
ATOM 856 O O . SER A 1 108 ? 6.584 11.241 -14.912 1.00 88.56 108 SER A O 1
ATOM 858 N N . LEU A 1 109 ? 7.352 9.725 -13.435 1.00 86.94 109 LEU A N 1
ATOM 859 C CA . LEU A 1 109 ? 8.086 8.893 -14.385 1.00 86.94 109 LEU A CA 1
ATOM 860 C C . LEU A 1 109 ? 7.181 8.157 -15.382 1.00 86.94 109 LEU A C 1
ATOM 862 O O . LEU A 1 109 ? 7.678 7.693 -16.395 1.00 86.94 109 LEU A O 1
ATOM 866 N N . LEU A 1 110 ? 5.886 7.995 -15.115 1.00 83.94 110 LEU A N 1
ATOM 867 C CA . LEU A 1 110 ? 4.954 7.266 -15.987 1.00 83.94 110 LEU A CA 1
ATOM 868 C C . LEU A 1 110 ? 3.867 8.160 -16.596 1.00 83.94 110 LEU A C 1
ATOM 870 O O . LEU A 1 110 ? 3.018 7.655 -17.332 1.00 83.94 110 LEU A O 1
ATOM 874 N N . SER A 1 111 ? 3.844 9.456 -16.269 1.00 78.12 111 SER A N 1
ATOM 875 C CA . SER A 1 111 ? 2.714 10.325 -16.589 1.00 78.12 111 SER A CA 1
ATOM 876 C C . SER A 1 111 ? 2.496 10.412 -18.096 1.00 78.12 111 SER A C 1
ATOM 878 O O . SER A 1 111 ? 3.347 10.867 -18.859 1.00 78.12 111 SER A O 1
ATOM 880 N N . SER A 1 112 ? 1.292 10.018 -18.505 1.00 56.50 112 SER A N 1
ATOM 881 C CA . SER A 1 112 ? 0.811 9.966 -19.884 1.00 56.50 112 SER A CA 1
ATOM 882 C C . SER A 1 112 ? 0.556 11.335 -20.517 1.00 56.50 112 SER A C 1
ATOM 884 O O . SER A 1 112 ? 0.062 11.393 -21.642 1.00 56.50 112 SER A O 1
ATOM 886 N N . ASP A 1 113 ? 0.823 12.450 -19.831 1.00 52.09 113 ASP A N 1
ATOM 887 C CA . ASP A 1 113 ? 0.582 13.784 -20.405 1.00 52.09 113 ASP A CA 1
ATOM 888 C C . ASP A 1 113 ? 1.430 14.055 -21.666 1.00 52.09 113 ASP A C 1
ATOM 890 O O . ASP A 1 113 ? 1.120 14.957 -22.441 1.00 52.09 113 ASP A O 1
ATOM 894 N N . LEU A 1 114 ? 2.414 13.196 -21.958 1.00 47.53 114 LEU A N 1
ATOM 895 C CA . LEU A 1 114 ? 3.142 13.160 -23.229 1.00 47.53 114 LEU A CA 1
ATOM 896 C C . LEU A 1 114 ? 2.413 12.403 -24.359 1.00 47.53 114 LEU A C 1
ATOM 898 O O . LEU A 1 114 ? 2.619 12.726 -25.525 1.00 47.53 114 LEU A O 1
ATOM 902 N N . GLN A 1 115 ? 1.521 11.453 -24.056 1.00 49.56 115 GLN A N 1
ATOM 903 C CA . GLN A 1 115 ? 0.782 10.667 -25.060 1.00 49.56 115 GLN A CA 1
ATOM 904 C C . GLN A 1 115 ? -0.409 11.410 -25.683 1.00 49.56 115 GLN A C 1
ATOM 906 O O . GLN A 1 115 ? -0.902 11.000 -26.731 1.00 49.56 115 GLN A O 1
ATOM 911 N N . LYS A 1 116 ? -0.895 12.498 -25.072 1.00 55.00 116 LYS A N 1
ATOM 912 C CA . LYS A 1 116 ? -2.070 13.240 -25.576 1.00 55.00 116 LYS A CA 1
ATOM 913 C C . LYS A 1 116 ? -1.774 14.126 -26.794 1.00 55.00 116 LYS A C 1
ATOM 915 O O . LYS A 1 116 ? -2.712 14.533 -27.466 1.00 55.00 116 LYS A O 1
ATOM 920 N N . ASN A 1 117 ? -0.500 14.407 -27.082 1.00 51.59 117 ASN A N 1
ATOM 921 C CA . ASN A 1 117 ? -0.085 15.373 -28.110 1.00 51.59 117 ASN A CA 1
ATOM 922 C C . ASN A 1 117 ? 0.612 14.745 -29.328 1.00 51.59 117 ASN A C 1
ATOM 924 O O . ASN A 1 117 ? 1.070 15.476 -30.204 1.00 51.59 117 ASN A O 1
ATOM 928 N N . VAL A 1 118 ? 0.730 13.416 -29.390 1.00 58.22 118 VAL A N 1
ATOM 929 C CA . VAL A 1 118 ? 1.356 12.739 -30.530 1.00 58.22 118 VAL A CA 1
ATOM 930 C C . VAL A 1 118 ? 0.268 12.338 -31.514 1.00 58.22 118 VAL A C 1
ATOM 932 O O . VAL A 1 118 ? -0.667 11.628 -31.156 1.00 58.22 118 VAL A O 1
ATOM 935 N N . ASP A 1 119 ? 0.389 12.812 -32.750 1.00 58.47 119 ASP A N 1
ATOM 936 C CA . ASP A 1 119 ? -0.501 12.465 -33.854 1.00 58.47 119 ASP A CA 1
ATOM 937 C C . ASP A 1 119 ? -0.384 10.948 -34.120 1.00 58.47 119 ASP A C 1
ATOM 939 O O . ASP A 1 119 ? 0.582 10.469 -34.722 1.00 58.47 119 ASP A O 1
ATOM 943 N N . TYR A 1 120 ? -1.322 10.174 -33.562 1.00 59.66 120 TYR A N 1
ATOM 944 C CA . TYR A 1 120 ? -1.236 8.714 -33.388 1.00 59.66 120 TYR A CA 1
ATOM 945 C C . TYR A 1 120 ? -1.030 7.930 -34.690 1.00 59.66 120 TYR A C 1
ATOM 947 O O . TYR A 1 120 ? -0.569 6.788 -34.650 1.00 59.66 120 TYR A O 1
ATOM 955 N N . CYS A 1 121 ? -1.354 8.526 -35.838 1.00 59.75 121 CYS A N 1
ATOM 956 C CA . CYS A 1 121 ? -1.414 7.820 -37.112 1.00 59.75 121 CYS A CA 1
ATOM 957 C C . CYS A 1 121 ? -0.054 7.253 -37.557 1.00 59.75 121 CYS A C 1
ATOM 959 O O . CYS A 1 121 ? -0.015 6.149 -38.080 1.00 59.75 121 CYS A O 1
ATOM 961 N N . TYR A 1 122 ? 1.061 7.948 -37.303 1.00 64.69 122 TYR A N 1
ATOM 962 C CA . TYR A 1 122 ? 2.379 7.521 -37.810 1.00 64.69 122 TYR A CA 1
ATOM 963 C C . TYR A 1 122 ? 3.186 6.678 -36.819 1.00 64.69 122 TYR A C 1
ATOM 965 O O . TYR A 1 122 ? 4.035 5.886 -37.216 1.00 64.69 122 TYR A O 1
ATOM 973 N N . VAL A 1 123 ? 2.939 6.835 -35.517 1.00 73.25 123 VAL A N 1
ATOM 974 C CA . VAL A 1 123 ? 3.673 6.087 -34.486 1.00 73.25 123 VAL A CA 1
ATOM 975 C C . VAL A 1 123 ? 3.140 4.657 -34.363 1.00 73.25 123 VAL A C 1
ATOM 977 O O . VAL A 1 123 ? 3.917 3.733 -34.136 1.00 73.25 123 VAL A O 1
ATOM 980 N N . GLY A 1 124 ? 1.837 4.456 -34.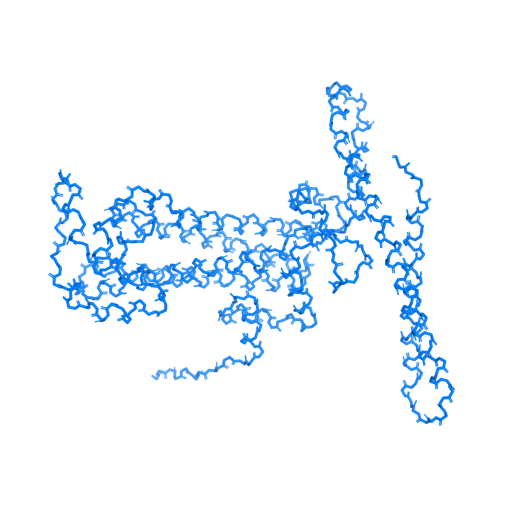591 1.00 78.69 124 GLY A N 1
ATOM 981 C CA . GLY A 1 124 ? 1.205 3.133 -34.562 1.00 78.69 124 GLY A CA 1
ATOM 982 C C . GLY A 1 124 ? 1.734 2.153 -35.616 1.00 78.69 124 GLY A C 1
ATOM 983 O O . GLY A 1 124 ? 1.680 0.941 -35.406 1.00 78.69 124 GLY A O 1
ATOM 984 N N . GLU A 1 125 ? 2.275 2.656 -36.726 1.00 85.88 125 GLU A N 1
ATOM 985 C CA . GLU A 1 125 ? 2.835 1.832 -37.805 1.00 85.88 125 GLU A CA 1
ATOM 986 C C . GLU A 1 125 ? 4.273 1.373 -37.528 1.00 85.88 125 GLU A C 1
ATOM 988 O O . GLU A 1 125 ? 4.728 0.404 -38.131 1.00 85.88 125 GLU A O 1
ATOM 993 N N . ASN A 1 126 ? 4.990 2.004 -36.590 1.00 86.62 126 ASN A N 1
ATOM 994 C CA . ASN A 1 126 ? 6.366 1.624 -36.288 1.00 86.62 126 ASN A CA 1
ATOM 995 C C . ASN A 1 126 ? 6.413 0.218 -35.644 1.00 86.62 126 ASN A C 1
ATOM 997 O O . ASN A 1 126 ? 5.745 -0.021 -34.629 1.00 86.62 126 ASN A O 1
ATOM 1001 N N . PRO A 1 127 ? 7.226 -0.722 -36.162 1.00 91.38 127 PRO A N 1
ATOM 1002 C CA . PRO A 1 127 ? 7.220 -2.098 -35.675 1.00 91.38 127 PRO A CA 1
ATOM 1003 C C . PRO A 1 127 ? 7.713 -2.219 -34.231 1.00 91.38 127 PRO A C 1
ATOM 1005 O O . PRO A 1 127 ? 7.195 -3.046 -33.485 1.00 91.38 127 PRO A O 1
ATOM 1008 N N . MET A 1 128 ? 8.649 -1.373 -33.792 1.00 90.81 128 MET A N 1
ATOM 1009 C CA . MET A 1 128 ? 9.099 -1.353 -32.400 1.00 90.81 128 MET A CA 1
ATOM 1010 C C . MET A 1 128 ? 8.024 -0.776 -31.469 1.00 90.81 128 MET A C 1
ATOM 1012 O O . MET A 1 128 ? 7.790 -1.311 -30.384 1.00 90.81 128 MET A O 1
ATOM 1016 N N . TYR A 1 129 ? 7.297 0.256 -31.905 1.00 87.81 129 TYR A N 1
ATOM 1017 C CA . TYR A 1 129 ? 6.139 0.751 -31.159 1.00 87.81 129 TYR A CA 1
ATOM 1018 C C . TYR A 1 129 ? 5.072 -0.336 -30.980 1.00 87.81 129 TYR A C 1
ATOM 1020 O O . TYR A 1 129 ? 4.525 -0.480 -29.884 1.00 87.81 129 TYR A O 1
ATOM 1028 N N . GLN A 1 130 ? 4.805 -1.126 -32.026 1.00 88.38 130 GLN A N 1
ATOM 1029 C CA . GLN A 1 130 ? 3.877 -2.259 -31.967 1.00 88.38 130 GLN A CA 1
ATOM 1030 C C . GLN A 1 130 ? 4.354 -3.343 -30.995 1.00 88.38 130 GLN A C 1
ATOM 1032 O O . GLN A 1 130 ? 3.538 -3.874 -30.247 1.00 88.38 130 GLN A O 1
ATOM 1037 N N . VAL A 1 131 ? 5.659 -3.638 -30.954 1.00 91.06 131 VAL A N 1
ATOM 1038 C CA . VAL A 1 131 ? 6.251 -4.573 -29.979 1.00 91.06 131 VAL A CA 1
ATOM 1039 C C . VAL A 1 131 ? 6.031 -4.095 -28.546 1.00 91.06 131 VAL A C 1
ATOM 1041 O O . VAL A 1 131 ? 5.633 -4.870 -27.678 1.00 91.06 131 VAL A O 1
ATOM 1044 N N . ILE A 1 132 ? 6.254 -2.809 -28.286 1.00 88.06 132 ILE A N 1
ATOM 1045 C CA . ILE A 1 132 ? 6.140 -2.248 -26.938 1.00 88.06 132 ILE A CA 1
ATOM 1046 C C . ILE A 1 132 ? 4.680 -2.160 -26.526 1.00 88.06 132 ILE A C 1
ATOM 1048 O O . ILE A 1 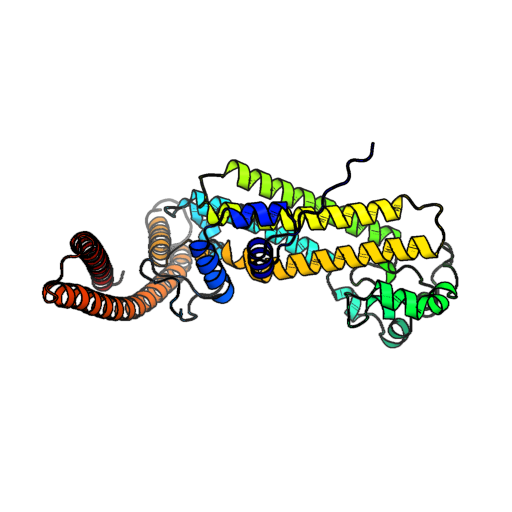132 ? 4.338 -2.554 -25.416 1.00 88.06 132 ILE A O 1
ATOM 1052 N N . ASN A 1 133 ? 3.797 -1.682 -27.395 1.00 83.81 133 ASN A N 1
ATOM 1053 C CA . ASN A 1 133 ? 2.383 -1.473 -27.079 1.00 83.81 133 ASN A CA 1
ATOM 1054 C C . ASN A 1 133 ? 1.497 -2.676 -27.428 1.00 83.81 133 ASN A C 1
ATOM 1056 O O . ASN A 1 133 ? 0.270 -2.556 -27.454 1.00 83.81 133 ASN A O 1
ATOM 1060 N N . ALA A 1 134 ? 2.096 -3.846 -27.662 1.00 83.94 134 ALA A N 1
ATOM 1061 C CA . ALA A 1 134 ? 1.364 -5.090 -27.821 1.00 83.94 134 ALA A CA 1
ATOM 1062 C C . ALA A 1 134 ? 0.457 -5.324 -26.602 1.00 83.94 134 ALA A C 1
ATOM 1064 O O . ALA A 1 134 ? 0.874 -5.176 -25.451 1.00 83.94 134 ALA A O 1
ATOM 1065 N N . LYS A 1 135 ? -0.797 -5.724 -26.854 1.00 71.06 135 LYS A N 1
ATOM 1066 C CA . LYS A 1 135 ? -1.817 -5.927 -25.807 1.00 71.06 135 LYS A CA 1
ATOM 1067 C C . LYS A 1 135 ? -1.396 -6.941 -24.733 1.00 71.06 135 LYS A C 1
ATOM 1069 O O . LYS A 1 135 ? -1.934 -6.897 -23.632 1.00 71.06 135 LYS A O 1
ATOM 1074 N N . ASN A 1 136 ? -0.459 -7.844 -25.041 1.00 72.06 136 ASN A N 1
ATOM 1075 C CA . ASN A 1 136 ? 0.096 -8.794 -24.083 1.00 72.06 136 ASN A CA 1
ATOM 1076 C C . ASN A 1 136 ? 1.521 -8.394 -23.670 1.00 72.06 136 ASN A C 1
ATOM 1078 O O . ASN A 1 136 ? 2.495 -8.694 -24.358 1.00 72.06 136 ASN A O 1
ATOM 1082 N N . THR A 1 137 ? 1.648 -7.745 -22.513 1.00 62.66 137 THR A N 1
ATOM 1083 C CA . THR A 1 137 ? 2.929 -7.257 -21.974 1.00 62.66 137 THR A CA 1
ATOM 1084 C C . THR A 1 137 ? 3.897 -8.370 -21.572 1.00 62.66 137 THR A C 1
ATOM 1086 O O . THR A 1 137 ? 5.100 -8.125 -21.498 1.00 62.66 137 THR A O 1
ATOM 1089 N N . LYS A 1 138 ? 3.410 -9.598 -21.345 1.00 67.88 138 LYS A N 1
ATOM 1090 C CA . LYS A 1 138 ? 4.261 -10.750 -21.000 1.00 67.88 138 LYS A CA 1
ATOM 1091 C C . LYS A 1 138 ? 5.052 -11.282 -22.195 1.00 67.88 138 LYS A C 1
ATOM 1093 O O . LYS A 1 138 ? 6.084 -11.917 -22.007 1.00 67.88 138 LYS A O 1
ATOM 1098 N N . ASP A 1 139 ? 4.611 -10.949 -23.405 1.00 81.56 139 ASP A N 1
ATOM 1099 C CA . ASP A 1 139 ? 5.151 -11.471 -24.657 1.00 81.56 139 ASP A CA 1
ATOM 1100 C C . ASP A 1 139 ? 5.942 -10.411 -25.441 1.00 81.56 139 ASP A C 1
ATOM 1102 O O . ASP A 1 139 ? 6.115 -10.560 -26.647 1.00 81.56 139 ASP A O 1
ATOM 1106 N N . ILE A 1 140 ? 6.446 -9.342 -24.806 1.00 89.81 140 ILE A N 1
ATOM 1107 C CA . ILE A 1 140 ? 7.228 -8.295 -25.503 1.00 89.81 140 ILE A CA 1
ATOM 1108 C C . ILE A 1 140 ? 8.428 -8.904 -26.242 1.00 89.81 140 ILE A C 1
ATOM 1110 O O . ILE A 1 140 ? 8.675 -8.573 -27.397 1.00 89.81 140 ILE A O 1
ATOM 1114 N N . ILE A 1 141 ? 9.145 -9.837 -25.606 1.00 92.19 141 ILE A N 1
ATOM 1115 C CA . ILE A 1 141 ? 10.292 -10.518 -26.225 1.00 92.19 141 ILE A CA 1
ATOM 1116 C C . ILE A 1 141 ? 9.854 -11.380 -27.411 1.00 92.19 141 ILE A C 1
ATOM 1118 O O . ILE A 1 141 ? 10.484 -11.359 -28.463 1.00 92.19 141 ILE A O 1
ATOM 1122 N N . LYS A 1 142 ? 8.747 -12.114 -27.275 1.00 93.31 142 LYS A N 1
ATOM 1123 C CA . LYS A 1 142 ? 8.191 -12.909 -28.374 1.00 93.31 142 LYS A CA 1
ATOM 1124 C C . LYS A 1 142 ? 7.755 -12.013 -29.539 1.00 93.31 142 LYS A C 1
ATOM 1126 O O . LYS A 1 142 ? 8.137 -12.265 -30.673 1.00 93.31 142 LYS A O 1
ATOM 1131 N N . SER A 1 143 ? 7.054 -10.923 -29.233 1.00 92.81 143 SER A N 1
ATOM 1132 C CA . SER A 1 143 ? 6.612 -9.915 -30.202 1.00 92.81 143 SER A CA 1
ATOM 1133 C C . SER A 1 143 ? 7.801 -9.291 -30.934 1.00 92.81 143 SER A C 1
ATOM 1135 O O . SER A 1 143 ? 7.730 -9.055 -32.138 1.00 92.81 143 SER A O 1
ATOM 1137 N N . TYR A 1 144 ? 8.910 -9.055 -30.223 1.00 94.38 144 TYR A N 1
ATOM 1138 C CA . TYR A 1 144 ? 10.164 -8.631 -30.833 1.00 94.38 144 TYR A CA 1
ATOM 1139 C C . TYR A 1 144 ? 10.668 -9.658 -31.848 1.00 94.38 144 TYR A C 1
ATOM 1141 O O . TYR A 1 144 ? 10.956 -9.277 -32.977 1.00 94.38 144 TYR A O 1
ATOM 1149 N N . TYR A 1 145 ? 10.730 -10.944 -31.490 1.00 95.12 145 TYR A N 1
ATOM 1150 C CA . TYR A 1 145 ? 11.179 -11.988 -32.414 1.00 95.12 145 TYR A CA 1
ATOM 1151 C C . TYR A 1 145 ? 10.272 -12.137 -33.642 1.00 95.12 145 TYR A C 1
ATOM 1153 O O . TYR A 1 145 ? 10.786 -12.290 -34.751 1.00 95.12 145 TYR A O 1
ATOM 1161 N N . ASP A 1 146 ? 8.956 -11.988 -33.476 1.00 94.62 146 ASP A N 1
ATOM 1162 C CA . ASP A 1 146 ? 7.986 -12.014 -34.579 1.00 94.62 146 ASP A CA 1
ATOM 1163 C C . ASP A 1 146 ? 8.222 -10.865 -35.583 1.00 94.62 146 ASP A C 1
ATOM 1165 O O . ASP A 1 146 ? 8.015 -11.025 -36.786 1.00 94.62 146 ASP A O 1
ATOM 1169 N N . LYS A 1 147 ? 8.707 -9.712 -35.100 1.00 94.56 147 LYS A N 1
ATOM 1170 C CA . LYS A 1 147 ? 9.014 -8.512 -35.901 1.00 94.56 147 LYS A CA 1
ATOM 1171 C C . LYS A 1 147 ? 10.506 -8.263 -36.102 1.00 94.56 147 LYS A C 1
ATOM 1173 O O . LYS A 1 147 ? 10.898 -7.209 -36.604 1.00 94.56 147 LYS A O 1
ATOM 1178 N N . ARG A 1 148 ? 11.359 -9.222 -35.744 1.00 94.75 148 ARG A N 1
ATOM 1179 C CA . ARG A 1 148 ? 12.811 -9.024 -35.642 1.00 94.75 148 ARG A CA 1
ATOM 1180 C C . ARG A 1 148 ? 13.416 -8.509 -36.936 1.00 94.75 148 ARG A C 1
ATOM 1182 O O . ARG A 1 148 ? 14.146 -7.526 -36.921 1.00 94.75 148 ARG A O 1
ATOM 1189 N N . ASN A 1 149 ? 13.109 -9.161 -38.055 1.00 95.38 149 ASN A N 1
ATOM 1190 C CA . ASN A 1 149 ? 13.687 -8.799 -39.349 1.00 95.38 149 ASN A CA 1
ATOM 1191 C C . ASN A 1 149 ? 13.217 -7.411 -39.808 1.00 95.38 149 ASN A C 1
ATOM 1193 O O . ASN A 1 149 ? 14.022 -6.641 -40.322 1.00 95.38 149 ASN A O 1
ATOM 1197 N N . GLU A 1 150 ? 11.949 -7.073 -39.555 1.00 93.88 150 GLU A N 1
ATOM 1198 C CA . GLU A 1 150 ? 11.374 -5.753 -39.833 1.00 93.88 150 GLU A CA 1
ATOM 1199 C C . GLU A 1 150 ? 12.118 -4.671 -39.032 1.00 93.88 150 GLU A C 1
ATOM 1201 O O . GLU A 1 150 ? 12.658 -3.732 -39.609 1.00 93.88 150 GLU A O 1
ATOM 1206 N N . ILE A 1 151 ? 12.269 -4.867 -37.718 1.00 92.50 151 ILE A N 1
ATOM 1207 C CA . ILE A 1 151 ? 12.965 -3.942 -36.809 1.00 92.50 151 ILE A CA 1
ATOM 1208 C C . ILE A 1 151 ? 14.452 -3.804 -37.158 1.00 92.50 151 ILE A C 1
ATOM 1210 O O . ILE A 1 151 ? 14.995 -2.701 -37.164 1.00 92.50 151 ILE A O 1
ATOM 1214 N N . LEU A 1 152 ? 15.140 -4.908 -37.455 1.00 91.50 152 LEU A N 1
ATOM 1215 C CA . LEU A 1 152 ? 16.564 -4.869 -37.793 1.00 91.50 152 LEU A CA 1
ATOM 1216 C C . LEU A 1 152 ? 16.820 -4.214 -39.156 1.00 91.50 152 LEU A C 1
ATOM 1218 O O . LEU A 1 152 ? 17.877 -3.601 -39.312 1.00 91.50 152 LEU A O 1
ATOM 1222 N N . SER A 1 153 ? 15.861 -4.281 -40.088 1.00 91.56 153 SER A N 1
ATOM 1223 C CA . SER A 1 153 ? 15.939 -3.628 -41.403 1.00 91.56 153 SER A CA 1
ATOM 1224 C C . SER A 1 153 ? 15.775 -2.109 -41.356 1.00 91.56 153 SER A C 1
ATOM 1226 O O . SER A 1 153 ? 16.167 -1.420 -42.298 1.00 91.56 153 SER A O 1
ATOM 1228 N N . LEU A 1 154 ? 15.225 -1.574 -40.263 1.00 87.25 154 LEU A N 1
ATOM 1229 C CA . LEU A 1 154 ? 15.031 -0.141 -40.122 1.00 87.25 154 LEU A CA 1
ATOM 1230 C C . LEU A 1 154 ? 16.402 0.601 -40.087 1.00 87.25 154 LEU A C 1
ATOM 1232 O O . LEU A 1 154 ? 17.372 0.104 -39.493 1.00 87.25 154 LEU A O 1
ATOM 1236 N N . PRO A 1 155 ? 16.489 1.807 -40.678 1.00 81.19 155 PRO A N 1
ATOM 1237 C CA . PRO A 1 155 ? 17.730 2.580 -40.852 1.00 81.19 155 PRO A CA 1
ATOM 1238 C C . PRO A 1 155 ? 18.331 3.104 -39.540 1.00 81.19 155 PRO A C 1
ATOM 1240 O O . PRO A 1 155 ? 17.610 3.614 -38.689 1.00 81.19 155 PRO A O 1
ATOM 1243 N N . GLU A 1 156 ? 19.654 3.014 -39.359 1.00 70.94 156 GLU A N 1
ATOM 1244 C CA . GLU A 1 156 ? 20.336 3.491 -38.143 1.00 70.94 156 GLU A CA 1
ATOM 1245 C C . GLU A 1 156 ? 20.175 5.001 -37.908 1.00 70.94 156 GLU A C 1
ATOM 1247 O O . GLU A 1 156 ? 20.276 5.817 -38.825 1.00 70.94 156 GLU A O 1
ATOM 1252 N N . PHE A 1 157 ? 19.957 5.376 -36.644 1.00 68.12 157 PHE A N 1
ATOM 1253 C CA . PHE A 1 157 ? 19.849 6.772 -36.242 1.00 68.12 157 PHE A CA 1
ATOM 1254 C C . PHE A 1 157 ? 21.222 7.453 -36.280 1.00 68.12 157 PHE A C 1
ATOM 1256 O O . PHE A 1 157 ? 22.115 7.139 -35.488 1.00 68.12 157 PHE A O 1
ATOM 1263 N N . THR A 1 158 ? 21.386 8.439 -37.161 1.00 63.66 158 THR A N 1
ATOM 1264 C CA . THR A 1 158 ? 22.573 9.299 -37.173 1.00 63.66 158 THR A CA 1
ATOM 1265 C C . THR A 1 158 ? 22.399 10.422 -36.149 1.00 63.66 158 THR A C 1
ATOM 1267 O O . THR A 1 158 ? 21.543 11.289 -36.294 1.00 63.66 158 THR A O 1
ATOM 1270 N N . ARG A 1 159 ? 23.238 10.431 -35.100 1.00 57.19 159 ARG A N 1
ATOM 1271 C CA . ARG A 1 159 ? 23.177 11.365 -33.948 1.00 57.19 159 ARG A CA 1
ATOM 1272 C C . ARG A 1 159 ? 23.257 12.870 -34.287 1.00 57.19 159 ARG A C 1
ATOM 1274 O O . ARG A 1 159 ? 23.183 13.681 -33.370 1.00 57.19 159 ARG A O 1
ATOM 1281 N N . PHE A 1 160 ? 23.419 13.250 -35.555 1.00 53.53 160 PHE A N 1
ATOM 1282 C CA . PHE A 1 160 ? 23.802 14.601 -35.980 1.00 53.53 160 PHE A CA 1
ATOM 1283 C C . PHE A 1 160 ? 22.891 15.249 -37.030 1.00 53.53 160 PHE A C 1
ATOM 1285 O O . PHE A 1 160 ? 23.184 16.367 -37.451 1.00 53.53 160 PHE A O 1
ATOM 1292 N N . SER A 1 161 ? 21.798 14.612 -37.462 1.00 54.97 161 SER A N 1
ATOM 1293 C CA . SER A 1 161 ? 20.846 15.301 -38.341 1.00 54.97 161 SER A CA 1
ATOM 1294 C C . SER A 1 161 ? 20.094 16.356 -37.528 1.00 54.97 161 SER A C 1
ATOM 1296 O O . SER A 1 161 ? 19.451 16.052 -36.527 1.00 54.97 161 SER A O 1
ATOM 1298 N N . SER A 1 162 ? 20.238 17.628 -37.897 1.00 54.25 162 SER A N 1
ATOM 1299 C CA . SER A 1 162 ? 19.451 18.720 -37.332 1.00 54.25 162 SER A CA 1
ATOM 1300 C C . SER A 1 162 ? 17.981 18.505 -37.695 1.00 54.25 162 SER A C 1
ATOM 1302 O O . SER A 1 162 ? 17.623 18.289 -38.849 1.00 54.25 162 SER A O 1
ATOM 1304 N N . TRP A 1 163 ? 17.126 18.511 -36.679 1.00 53.75 163 TRP A N 1
ATOM 1305 C CA . TRP A 1 163 ? 15.736 18.082 -36.764 1.00 53.75 163 TRP A CA 1
ATOM 1306 C C . TRP A 1 163 ? 14.920 19.170 -37.462 1.00 53.75 163 TRP A C 1
ATOM 1308 O O . TRP A 1 163 ? 14.483 20.119 -36.814 1.00 53.75 163 TRP A O 1
ATOM 1318 N N . THR A 1 164 ? 14.743 19.085 -38.779 1.00 50.12 164 THR A N 1
ATOM 1319 C CA . THR A 1 164 ? 13.990 20.099 -39.538 1.00 50.12 164 THR A CA 1
ATOM 1320 C C . THR A 1 164 ? 12.581 19.653 -39.933 1.00 50.12 164 THR A C 1
ATOM 1322 O O . THR A 1 164 ? 11.783 20.506 -40.317 1.00 50.12 164 THR A O 1
ATOM 1325 N N . SER A 1 165 ? 12.196 18.377 -39.764 1.00 56.25 165 SER A N 1
ATOM 1326 C CA . SER A 1 165 ? 10.803 17.950 -39.974 1.00 56.25 165 SER A CA 1
ATOM 1327 C C . SER A 1 165 ? 10.323 16.857 -39.004 1.00 56.25 165 SER A C 1
ATOM 1329 O O . SER A 1 165 ? 10.973 15.833 -38.808 1.00 56.25 165 SER A O 1
ATOM 1331 N N . ASN A 1 166 ? 9.128 17.044 -38.425 1.00 55.75 166 ASN A N 1
ATOM 1332 C CA . ASN A 1 166 ? 8.488 16.066 -37.529 1.00 55.75 166 ASN A CA 1
ATOM 1333 C C . ASN A 1 166 ? 8.118 14.736 -38.213 1.00 55.75 166 ASN A C 1
ATOM 1335 O O . ASN A 1 166 ? 7.841 13.755 -37.529 1.00 55.75 166 ASN A O 1
ATOM 1339 N N . LYS A 1 167 ? 8.091 14.693 -39.553 1.00 56.25 167 LYS A N 1
ATOM 1340 C CA . LYS A 1 167 ? 7.696 13.501 -40.319 1.00 56.25 167 LYS A CA 1
ATOM 1341 C C . LYS A 1 167 ? 8.811 12.467 -40.430 1.00 56.25 167 LYS A C 1
ATOM 1343 O O . LYS A 1 167 ? 8.516 11.279 -40.410 1.00 56.25 167 LYS A O 1
ATOM 1348 N N . GLU A 1 168 ? 10.067 12.897 -40.507 1.00 52.72 168 GLU A N 1
ATOM 1349 C CA . GLU A 1 168 ? 11.200 11.973 -40.625 1.00 52.72 168 GLU A CA 1
ATOM 1350 C C . GLU A 1 168 ? 11.533 11.307 -39.289 1.00 52.72 168 GLU A C 1
ATOM 1352 O O . GLU A 1 168 ? 11.966 10.169 -39.271 1.00 52.72 168 GLU A O 1
ATOM 1357 N N . ILE A 1 169 ? 11.243 11.944 -38.156 1.00 54.81 169 ILE A N 1
ATOM 1358 C CA . ILE A 1 169 ? 11.556 11.435 -36.811 1.00 54.81 169 ILE A CA 1
ATOM 1359 C C . ILE A 1 169 ? 10.945 10.037 -36.558 1.00 54.81 169 ILE A C 1
ATOM 1361 O O . ILE A 1 169 ? 11.602 9.176 -35.983 1.00 54.81 169 ILE A O 1
ATOM 1365 N N . ASN A 1 170 ? 9.735 9.746 -37.046 1.00 53.75 170 ASN A N 1
ATOM 1366 C CA . ASN A 1 170 ? 9.027 8.496 -36.721 1.00 53.75 170 ASN A CA 1
ATOM 1367 C C . ASN A 1 170 ? 9.537 7.237 -37.459 1.00 53.75 170 ASN A C 1
ATOM 1369 O O . ASN A 1 170 ? 9.213 6.121 -37.044 1.00 53.75 170 ASN A O 1
ATOM 1373 N N . SER A 1 171 ? 10.351 7.381 -38.511 1.00 53.31 171 SER A N 1
ATOM 1374 C CA . SER A 1 171 ? 10.798 6.256 -39.352 1.00 53.31 171 SER A CA 1
ATOM 1375 C C . SER A 1 171 ? 12.141 5.621 -38.954 1.00 53.31 171 SER A C 1
ATOM 1377 O O . SER A 1 171 ? 12.488 4.579 -39.503 1.00 53.31 171 SER A O 1
ATOM 1379 N N . TYR A 1 172 ? 12.897 6.201 -38.008 1.00 57.91 172 TYR A N 1
ATOM 1380 C CA . TYR A 1 172 ? 14.299 5.803 -37.736 1.00 57.91 172 TYR A CA 1
ATOM 1381 C C . TYR A 1 172 ? 14.565 5.191 -36.344 1.00 57.91 172 TYR A C 1
ATOM 1383 O O . TYR A 1 172 ? 15.722 4.940 -36.000 1.00 57.91 172 TYR A O 1
ATOM 1391 N N . TYR A 1 173 ? 13.544 4.947 -35.514 1.00 68.44 173 TYR A N 1
ATOM 1392 C CA . TYR A 1 173 ? 13.766 4.483 -34.136 1.00 68.44 173 TYR A CA 1
ATOM 1393 C C . TYR A 1 173 ? 13.717 2.962 -33.977 1.00 68.44 173 TYR A C 1
ATOM 1395 O O . TYR A 1 173 ? 12.655 2.351 -34.095 1.00 68.44 173 TYR A O 1
ATOM 1403 N N . HIS A 1 174 ? 14.864 2.384 -33.603 1.00 72.94 174 HIS A N 1
ATOM 1404 C CA . HIS A 1 174 ? 14.979 0.973 -33.193 1.00 72.94 174 HIS A CA 1
ATOM 1405 C C . HIS A 1 174 ? 14.966 0.794 -31.691 1.00 72.94 174 HIS A C 1
ATOM 1407 O O . HIS A 1 174 ? 14.681 -0.304 -31.234 1.00 72.94 174 HIS A O 1
ATOM 1413 N N . ASP A 1 175 ? 15.353 1.818 -30.926 1.00 85.06 175 ASP A N 1
ATOM 1414 C CA . ASP A 1 175 ? 15.525 1.657 -29.488 1.00 85.06 175 ASP A CA 1
ATOM 1415 C C . ASP A 1 175 ? 14.154 1.647 -28.800 1.00 85.06 175 ASP A C 1
ATOM 1417 O O . ASP A 1 175 ? 13.410 2.632 -28.893 1.00 85.06 175 ASP A O 1
ATOM 1421 N N . PRO A 1 176 ? 13.811 0.566 -28.082 1.00 88.12 176 PRO A N 1
ATOM 1422 C CA . PRO A 1 176 ? 12.550 0.484 -27.376 1.00 88.12 176 PRO A CA 1
ATOM 1423 C C . PRO A 1 176 ? 12.278 1.641 -26.410 1.00 88.12 176 PRO A C 1
ATOM 1425 O O . PRO A 1 176 ? 11.131 2.045 -26.218 1.00 88.12 176 PRO A O 1
ATOM 1428 N N . LEU A 1 177 ? 13.321 2.215 -25.810 1.00 85.69 177 LEU A N 1
ATOM 1429 C CA . LEU A 1 177 ? 13.178 3.290 -24.828 1.00 85.69 177 LEU A CA 1
ATOM 1430 C C . LEU A 1 177 ? 12.663 4.604 -25.434 1.00 85.69 177 LEU A C 1
ATOM 1432 O O . LEU A 1 177 ? 12.239 5.489 -24.690 1.00 85.69 177 LEU A O 1
ATOM 1436 N N . CYS A 1 178 ? 12.656 4.734 -26.764 1.00 79.38 178 CYS A N 1
ATOM 1437 C CA . CYS A 1 178 ? 12.095 5.888 -27.467 1.00 79.38 178 CYS A CA 1
ATOM 1438 C C . CYS A 1 178 ? 10.560 5.901 -27.487 1.00 79.38 178 CYS A C 1
ATOM 1440 O O . CYS A 1 178 ? 9.967 6.959 -27.672 1.00 79.38 178 CYS A O 1
ATOM 1442 N N . PHE A 1 179 ? 9.911 4.753 -27.281 1.00 77.81 179 PHE A N 1
ATOM 1443 C CA . PHE A 1 179 ? 8.451 4.626 -27.354 1.00 77.81 179 PHE A CA 1
ATOM 1444 C C . PHE A 1 179 ? 7.787 4.476 -25.982 1.00 77.81 179 PHE A C 1
ATOM 1446 O O . PHE A 1 179 ? 6.588 4.201 -25.897 1.00 77.81 179 PHE A O 1
ATOM 1453 N N . PHE A 1 180 ? 8.552 4.625 -24.898 1.00 71.50 180 PHE A N 1
ATOM 1454 C CA . PHE A 1 180 ? 8.017 4.526 -23.547 1.00 71.50 180 PHE A CA 1
ATOM 1455 C C . PHE A 1 180 ? 7.384 5.866 -23.101 1.00 71.50 180 PHE A C 1
ATOM 1457 O O . PHE A 1 180 ? 7.961 6.913 -23.393 1.00 71.50 180 PHE A O 1
ATOM 1464 N N . PRO A 1 181 ? 6.229 5.878 -22.393 1.00 61.31 181 PRO A N 1
ATOM 1465 C CA . PRO A 1 181 ? 5.319 7.036 -22.290 1.00 61.31 181 PRO A CA 1
ATOM 1466 C C . PRO A 1 181 ? 5.816 8.332 -21.631 1.00 61.31 181 PRO A C 1
ATOM 1468 O O . PRO A 1 181 ? 5.012 9.240 -21.452 1.00 61.31 181 PRO A O 1
ATOM 1471 N N . ALA A 1 182 ? 7.080 8.456 -21.241 1.00 53.50 182 ALA A N 1
ATOM 1472 C CA . ALA A 1 182 ? 7.447 9.409 -20.200 1.00 53.50 182 ALA A CA 1
ATOM 1473 C C . ALA A 1 182 ? 8.459 10.484 -20.577 1.00 53.50 182 ALA A C 1
ATOM 1475 O O . ALA A 1 182 ? 8.722 11.363 -19.756 1.00 53.50 182 ALA A O 1
ATOM 1476 N N . ILE A 1 183 ? 9.086 10.436 -21.756 1.00 53.31 183 ILE A N 1
ATOM 1477 C CA . ILE A 1 183 ? 10.318 11.207 -21.900 1.00 53.31 183 ILE A CA 1
ATOM 1478 C C . ILE A 1 183 ? 10.508 11.769 -23.311 1.00 53.31 183 ILE A C 1
ATOM 1480 O O . ILE A 1 183 ? 10.322 11.081 -24.311 1.00 53.31 183 ILE A O 1
ATOM 1484 N N . LYS A 1 184 ? 10.842 13.069 -23.367 1.00 54.44 184 LYS A N 1
ATOM 1485 C CA . LYS A 1 184 ? 11.164 13.841 -24.581 1.00 54.44 184 LYS A CA 1
ATOM 1486 C C . LYS A 1 184 ? 12.142 13.062 -25.468 1.00 54.44 184 LYS A C 1
ATOM 1488 O O . LYS A 1 184 ? 12.948 12.303 -24.949 1.00 54.44 184 LYS A O 1
ATOM 1493 N N . CYS A 1 185 ? 12.137 13.312 -26.779 1.00 53.47 185 CYS A N 1
ATOM 1494 C CA . CYS A 1 185 ? 12.860 12.550 -27.813 1.00 53.47 185 CYS A CA 1
ATOM 1495 C C . CYS A 1 185 ? 14.413 12.519 -27.714 1.00 53.47 185 CYS A C 1
ATOM 1497 O O . CYS A 1 185 ? 15.084 12.231 -28.702 1.00 53.47 185 CYS A O 1
ATOM 1499 N N . ASN A 1 186 ? 15.012 12.810 -26.554 1.00 62.62 186 ASN A N 1
ATOM 1500 C CA . ASN A 1 186 ? 16.436 12.659 -26.281 1.00 62.62 186 ASN A CA 1
ATOM 1501 C C . ASN A 1 186 ? 16.700 11.388 -25.453 1.00 62.62 186 ASN A C 1
ATOM 1503 O O . ASN A 1 186 ? 16.582 11.388 -24.233 1.00 62.62 186 ASN A O 1
ATOM 1507 N N . TYR A 1 187 ? 17.140 10.322 -26.120 1.00 63.16 187 TYR A N 1
ATOM 1508 C CA . TYR A 1 187 ? 17.458 9.024 -25.514 1.00 63.16 187 TYR A CA 1
ATOM 1509 C C . TYR A 1 187 ? 18.365 9.102 -24.264 1.00 63.16 187 TYR A C 1
ATOM 1511 O O . TYR A 1 187 ? 18.080 8.456 -23.256 1.00 63.16 187 TYR A O 1
ATOM 1519 N N . ASN A 1 188 ? 19.431 9.916 -24.286 1.00 66.62 188 ASN A N 1
ATOM 1520 C CA . ASN A 1 188 ? 20.343 10.036 -23.137 1.00 66.62 188 ASN A CA 1
ATOM 1521 C C . ASN A 1 188 ? 19.653 10.677 -21.927 1.00 66.62 188 ASN A C 1
ATOM 1523 O O . ASN A 1 188 ? 20.035 10.432 -20.786 1.00 66.62 188 ASN A O 1
ATOM 1527 N N . TYR A 1 189 ? 18.632 11.497 -22.167 1.00 69.94 189 TYR A N 1
ATOM 1528 C CA . TYR A 1 189 ? 17.809 12.063 -21.109 1.00 69.94 189 TYR A CA 1
ATOM 1529 C C . TYR A 1 189 ? 16.890 10.991 -20.494 1.00 69.94 189 TYR A C 1
ATOM 1531 O O . TYR A 1 189 ? 16.650 11.021 -19.291 1.00 69.94 189 TYR A O 1
ATOM 1539 N N . ASN A 1 190 ? 16.464 9.990 -21.275 1.00 77.50 190 ASN A N 1
ATOM 1540 C CA . ASN A 1 190 ? 15.550 8.933 -20.831 1.00 77.50 190 ASN A CA 1
ATOM 1541 C C . ASN A 1 190 ? 16.173 8.017 -19.781 1.00 77.50 190 ASN A C 1
ATOM 1543 O O . ASN A 1 190 ? 15.626 7.864 -18.689 1.00 77.50 190 ASN A O 1
ATOM 1547 N N . ILE A 1 191 ? 17.335 7.441 -20.092 1.00 85.88 191 ILE A N 1
ATOM 1548 C CA . ILE A 1 191 ? 18.035 6.557 -19.156 1.00 85.88 191 ILE A CA 1
ATOM 1549 C C . ILE A 1 191 ? 18.453 7.313 -17.895 1.00 85.88 191 ILE A C 1
ATOM 1551 O O . ILE A 1 191 ? 18.173 6.850 -16.790 1.00 85.88 191 ILE A O 1
ATOM 1555 N N . ASN A 1 192 ? 19.033 8.507 -18.046 1.00 88.25 192 ASN A N 1
ATOM 1556 C CA . ASN A 1 192 ? 19.427 9.323 -16.901 1.00 88.25 192 ASN A CA 1
ATOM 1557 C C . ASN A 1 192 ? 18.233 9.695 -16.015 1.00 88.25 192 ASN A C 1
ATOM 1559 O O . ASN A 1 192 ? 18.365 9.682 -14.791 1.00 88.25 192 ASN A O 1
ATOM 1563 N N . SER A 1 193 ? 17.067 9.981 -16.604 1.00 88.12 193 SER A N 1
ATOM 1564 C CA . SER A 1 193 ? 15.845 10.265 -15.848 1.00 88.12 193 SER A CA 1
ATOM 1565 C C . SER A 1 193 ? 15.393 9.040 -15.061 1.00 88.12 193 SER A C 1
ATOM 1567 O O . SER A 1 193 ? 15.208 9.147 -13.854 1.00 88.12 193 SER A O 1
ATOM 1569 N N . ILE A 1 194 ? 15.282 7.869 -15.705 1.00 91.44 194 ILE A N 1
ATOM 1570 C CA . ILE A 1 194 ? 14.911 6.615 -15.026 1.00 91.44 194 ILE A CA 1
ATOM 1571 C C . ILE A 1 194 ? 15.888 6.332 -13.882 1.00 91.44 194 ILE A C 1
ATOM 1573 O O . ILE A 1 194 ? 15.472 6.063 -12.758 1.00 91.44 194 ILE A O 1
ATOM 1577 N N . TYR A 1 195 ? 17.188 6.430 -14.148 1.00 93.44 195 TYR A N 1
ATOM 1578 C CA . TYR A 1 195 ? 18.231 6.175 -13.163 1.00 93.44 195 TYR A CA 1
ATOM 1579 C C . TYR A 1 195 ? 18.165 7.140 -11.973 1.00 93.44 195 TYR A C 1
ATOM 1581 O O . TYR A 1 195 ? 18.244 6.714 -10.819 1.00 93.44 195 TYR A O 1
ATOM 1589 N N . THR A 1 196 ? 17.969 8.433 -12.236 1.00 93.50 196 THR A N 1
ATOM 1590 C CA . THR A 1 196 ? 17.829 9.464 -11.197 1.00 93.50 196 THR A CA 1
ATOM 1591 C C . THR A 1 196 ? 16.589 9.228 -10.342 1.00 93.50 196 THR A C 1
ATOM 1593 O O . THR A 1 196 ? 16.692 9.206 -9.114 1.00 93.50 196 THR A O 1
ATOM 1596 N N . SER A 1 197 ? 15.444 8.967 -10.976 1.00 94.19 197 SER A N 1
ATOM 1597 C CA . SER A 1 197 ? 14.197 8.632 -10.286 1.00 94.19 197 SER A CA 1
ATOM 1598 C C . SER A 1 197 ? 14.355 7.377 -9.429 1.00 94.19 197 SER A C 1
ATOM 1600 O O . SER A 1 197 ? 13.965 7.365 -8.264 1.00 94.19 197 SER A O 1
ATOM 1602 N N . MET A 1 198 ? 14.999 6.328 -9.950 1.00 95.81 198 MET A N 1
ATOM 1603 C CA . MET A 1 198 ? 15.218 5.088 -9.199 1.00 95.81 198 MET A CA 1
ATOM 1604 C C . MET A 1 198 ? 16.184 5.259 -8.028 1.00 95.81 198 MET A C 1
ATOM 1606 O O . MET A 1 198 ? 15.955 4.675 -6.969 1.00 95.81 198 MET A O 1
ATOM 1610 N N . LYS A 1 199 ? 17.213 6.104 -8.155 1.00 97.06 199 LYS A N 1
ATOM 1611 C CA . LYS A 1 199 ? 18.066 6.488 -7.020 1.00 97.06 199 LYS A CA 1
ATOM 1612 C C . LYS A 1 199 ? 17.266 7.171 -5.916 1.00 97.06 199 LYS A C 1
ATOM 1614 O O . LYS A 1 199 ? 17.438 6.830 -4.746 1.00 97.06 199 LYS A O 1
ATOM 1619 N N . TYR A 1 200 ? 16.398 8.112 -6.286 1.00 97.00 200 TYR A N 1
ATOM 1620 C CA . TYR A 1 200 ? 15.537 8.811 -5.335 1.00 97.00 200 TYR A CA 1
ATOM 1621 C C . TYR A 1 200 ? 14.567 7.849 -4.635 1.00 97.00 200 TYR A C 1
ATOM 1623 O O . TYR A 1 200 ? 14.504 7.819 -3.406 1.00 97.00 200 TYR A O 1
ATOM 1631 N N . VAL A 1 201 ? 13.879 6.996 -5.400 1.00 97.06 201 VAL A N 1
ATOM 1632 C CA . VAL A 1 201 ? 12.992 5.963 -4.848 1.00 97.06 201 VAL A CA 1
ATOM 1633 C C . VAL A 1 201 ? 13.759 5.035 -3.909 1.00 97.06 201 VAL A C 1
ATOM 1635 O O . VAL A 1 201 ? 13.291 4.780 -2.802 1.00 97.06 201 VAL A O 1
ATOM 1638 N N . ASN A 1 202 ? 14.939 4.547 -4.306 1.00 97.62 202 ASN A N 1
ATOM 1639 C CA . ASN A 1 202 ? 15.736 3.660 -3.461 1.00 97.62 202 ASN A CA 1
ATOM 1640 C C . ASN A 1 202 ? 16.117 4.333 -2.132 1.00 97.62 202 ASN A C 1
ATOM 1642 O O . ASN A 1 202 ? 16.021 3.703 -1.081 1.00 97.62 202 ASN A O 1
ATOM 1646 N N . PHE A 1 203 ? 16.482 5.618 -2.163 1.00 97.56 203 PHE A N 1
ATOM 1647 C CA . PHE A 1 203 ? 16.747 6.396 -0.953 1.00 97.56 203 PHE A CA 1
ATOM 1648 C C . PHE A 1 203 ? 15.522 6.468 -0.027 1.00 97.56 203 PHE A C 1
ATOM 1650 O O . PHE A 1 203 ? 15.641 6.184 1.165 1.00 97.56 203 PHE A O 1
ATOM 1657 N N . GLU A 1 204 ? 14.339 6.799 -0.554 1.00 97.50 204 GLU A N 1
ATOM 1658 C CA . GLU A 1 204 ? 13.107 6.875 0.250 1.00 97.50 204 GLU A CA 1
ATOM 1659 C C . GLU A 1 204 ? 12.694 5.498 0.806 1.00 97.50 204 GLU A C 1
ATOM 1661 O O . GLU A 1 204 ? 12.222 5.394 1.944 1.00 97.50 204 GLU A O 1
ATOM 1666 N N . VAL A 1 205 ? 12.926 4.419 0.049 1.00 97.44 205 VAL A N 1
ATOM 1667 C CA . VAL A 1 205 ? 12.715 3.039 0.510 1.00 97.44 205 VAL A CA 1
ATOM 1668 C C . VAL A 1 205 ? 13.672 2.690 1.648 1.00 97.44 205 VAL A C 1
ATOM 1670 O O . VAL A 1 205 ? 13.223 2.226 2.696 1.00 97.44 205 VAL A O 1
ATOM 1673 N N . ASP A 1 206 ? 14.971 2.948 1.494 1.00 98.12 206 ASP A N 1
ATOM 1674 C CA . ASP A 1 206 ? 15.975 2.674 2.527 1.00 98.12 206 ASP A CA 1
ATOM 1675 C C . ASP A 1 206 ? 15.723 3.488 3.805 1.00 98.12 206 ASP A C 1
ATOM 1677 O O . ASP A 1 206 ? 15.845 2.965 4.922 1.00 98.12 206 ASP A O 1
ATOM 1681 N N . PHE A 1 207 ? 15.297 4.744 3.656 1.00 96.94 207 PHE A N 1
ATOM 1682 C CA . PHE A 1 207 ? 14.872 5.590 4.767 1.00 96.94 207 PHE A CA 1
ATOM 1683 C C . PHE A 1 207 ? 13.651 5.004 5.493 1.00 96.94 207 PHE A C 1
ATOM 1685 O O . PHE A 1 207 ? 13.641 4.903 6.726 1.00 96.94 207 PHE A O 1
ATOM 1692 N N . SER A 1 208 ? 12.644 4.555 4.742 1.00 96.50 208 SER A N 1
ATOM 1693 C CA . SER A 1 208 ? 11.424 3.952 5.292 1.00 96.50 208 SER A CA 1
ATOM 1694 C C . SER A 1 208 ? 11.713 2.624 6.003 1.00 96.50 208 SER A C 1
ATOM 1696 O O . SER A 1 208 ? 11.247 2.413 7.124 1.00 96.50 208 SER A O 1
ATOM 1698 N N . ILE A 1 209 ? 12.555 1.762 5.417 1.00 98.00 209 ILE A N 1
ATOM 1699 C CA . ILE A 1 209 ? 13.008 0.501 6.029 1.00 98.00 209 ILE A CA 1
ATOM 1700 C C . ILE A 1 209 ? 13.743 0.786 7.339 1.00 98.00 209 ILE A C 1
ATOM 1702 O O . ILE A 1 209 ? 13.481 0.143 8.356 1.00 98.00 209 ILE A O 1
ATOM 1706 N N . SER A 1 210 ? 14.656 1.759 7.335 1.00 98.00 210 SER A N 1
ATOM 1707 C CA . SER A 1 210 ? 15.427 2.135 8.524 1.00 98.00 210 SER A CA 1
ATOM 1708 C C . SER A 1 210 ? 14.525 2.671 9.635 1.00 98.00 210 SER A C 1
ATOM 1710 O O . SER A 1 210 ? 14.724 2.344 10.805 1.00 98.00 210 SER A O 1
ATOM 1712 N N . THR A 1 211 ? 13.507 3.453 9.270 1.00 96.38 211 THR A N 1
ATOM 1713 C CA . THR A 1 211 ? 12.498 3.972 10.202 1.00 96.38 211 THR A CA 1
ATOM 1714 C C . THR A 1 211 ? 11.697 2.832 10.829 1.00 96.38 211 THR A C 1
ATOM 1716 O O . THR A 1 211 ? 11.625 2.743 12.052 1.00 96.38 211 THR A O 1
ATOM 1719 N N . LEU A 1 212 ? 11.182 1.903 10.019 1.00 96.50 212 LEU A N 1
ATOM 1720 C CA . LEU A 1 212 ? 10.454 0.724 10.501 1.00 96.50 212 LEU A CA 1
ATOM 1721 C C . LEU A 1 212 ? 11.297 -0.150 11.429 1.00 96.50 212 LEU A C 1
ATOM 1723 O O . LEU A 1 212 ? 10.814 -0.548 12.483 1.00 96.50 212 LEU A O 1
ATOM 1727 N N . LYS A 1 213 ? 12.560 -0.418 11.074 1.00 98.06 213 LYS A N 1
ATOM 1728 C CA . LYS A 1 213 ? 13.477 -1.202 11.919 1.00 98.06 213 LYS A CA 1
ATOM 1729 C C . LYS A 1 213 ? 13.694 -0.554 13.286 1.00 98.06 213 LYS A C 1
ATOM 1731 O O . LYS A 1 213 ? 13.693 -1.253 14.292 1.00 98.06 213 LYS A O 1
ATOM 1736 N N . ARG A 1 214 ? 13.864 0.773 13.336 1.00 97.75 214 ARG A N 1
ATOM 1737 C CA . ARG A 1 214 ? 14.034 1.523 14.597 1.00 97.75 214 ARG A CA 1
ATOM 1738 C C . ARG A 1 214 ? 12.765 1.559 15.444 1.00 97.75 214 ARG A C 1
ATOM 1740 O O . ARG A 1 214 ? 12.858 1.657 16.661 1.00 97.75 214 ARG A O 1
ATOM 1747 N N . SER A 1 215 ? 11.608 1.475 14.801 1.00 96.06 215 SER A N 1
ATOM 1748 C CA . SER A 1 215 ? 10.297 1.476 15.448 1.00 96.06 215 SER A CA 1
ATOM 1749 C C . SER A 1 215 ? 9.714 0.077 15.653 1.00 96.06 215 SER A C 1
ATOM 1751 O O . SER A 1 215 ? 8.532 -0.059 15.970 1.00 96.06 215 SER A O 1
ATOM 1753 N N . HIS A 1 216 ? 10.528 -0.970 15.506 1.00 95.12 216 HIS A N 1
ATOM 1754 C CA . HIS A 1 216 ? 10.129 -2.334 15.828 1.00 95.12 216 HIS A CA 1
ATOM 1755 C C . HIS A 1 216 ? 9.736 -2.421 17.314 1.00 95.12 216 HIS A C 1
ATOM 1757 O O . HIS A 1 216 ? 10.511 -2.033 18.187 1.00 95.12 216 HIS A O 1
ATOM 1763 N N . GLY A 1 217 ? 8.509 -2.864 17.594 1.00 95.44 217 GLY A N 1
ATOM 1764 C CA . GLY A 1 217 ? 7.907 -2.864 18.935 1.00 95.44 217 GLY A CA 1
ATOM 1765 C C . GLY A 1 217 ? 7.079 -1.618 19.290 1.00 95.44 217 GLY A C 1
ATOM 1766 O O . GLY A 1 217 ? 6.341 -1.647 20.269 1.00 95.44 217 GLY A O 1
ATOM 1767 N N . GLN A 1 218 ? 7.145 -0.540 18.499 1.00 95.44 218 GLN A N 1
ATOM 1768 C CA . GLN A 1 218 ? 6.242 0.621 18.624 1.00 95.44 218 GLN A CA 1
ATOM 1769 C C . GLN A 1 218 ? 4.989 0.493 17.749 1.00 95.44 218 GLN A C 1
ATOM 1771 O O . GLN A 1 218 ? 4.037 1.256 17.898 1.00 95.44 218 GLN A O 1
ATOM 1776 N N . ILE A 1 219 ? 5.010 -0.456 16.818 1.00 94.94 219 ILE A N 1
ATOM 1777 C CA . ILE A 1 219 ? 3.906 -0.804 15.933 1.00 94.94 219 ILE A CA 1
ATOM 1778 C C . ILE A 1 219 ? 3.572 -2.274 16.128 1.00 94.94 219 ILE A C 1
ATOM 1780 O O . ILE A 1 219 ? 4.444 -3.063 16.494 1.00 94.94 219 ILE A O 1
ATOM 1784 N N . ARG A 1 220 ? 2.325 -2.657 15.858 1.00 94.31 220 ARG A N 1
ATOM 1785 C CA . ARG A 1 220 ? 1.938 -4.070 15.882 1.00 94.31 220 ARG A CA 1
ATOM 1786 C C . ARG A 1 220 ? 2.750 -4.887 14.879 1.00 94.31 220 ARG A C 1
ATOM 1788 O O . ARG A 1 220 ? 2.937 -4.462 13.736 1.00 94.31 220 ARG A O 1
ATOM 1795 N N . ASP A 1 221 ? 3.148 -6.088 15.288 1.00 94.81 221 ASP A N 1
ATOM 1796 C CA . ASP A 1 221 ? 3.991 -6.991 14.496 1.00 94.81 221 ASP A CA 1
ATOM 1797 C C . ASP A 1 221 ? 3.423 -7.263 13.103 1.00 94.81 221 ASP A C 1
ATOM 1799 O O . ASP A 1 221 ? 4.158 -7.201 12.116 1.00 94.81 221 ASP A O 1
ATOM 1803 N N . GLN A 1 222 ? 2.106 -7.470 12.977 1.00 93.88 222 GLN A N 1
ATOM 1804 C CA . GLN A 1 222 ? 1.512 -7.699 11.661 1.00 93.88 222 GLN A CA 1
ATOM 1805 C C . GLN A 1 222 ? 1.690 -6.501 10.716 1.00 93.88 222 GLN A C 1
ATOM 1807 O O . GLN A 1 222 ? 1.926 -6.689 9.524 1.00 93.88 222 GLN A O 1
ATOM 1812 N N . LEU A 1 223 ? 1.633 -5.267 11.232 1.00 92.94 223 LEU A N 1
ATOM 1813 C CA . LEU A 1 223 ? 1.833 -4.058 10.430 1.00 92.94 223 LEU A CA 1
ATOM 1814 C C . LEU A 1 223 ? 3.304 -3.857 10.097 1.00 92.94 223 LEU A C 1
ATOM 1816 O O . LEU A 1 223 ? 3.616 -3.451 8.979 1.00 92.94 223 LEU A O 1
ATOM 1820 N N . TYR A 1 224 ? 4.198 -4.173 11.035 1.00 95.81 224 TYR A N 1
ATOM 1821 C CA . TYR A 1 224 ? 5.635 -4.167 10.791 1.00 95.81 224 TYR A CA 1
ATOM 1822 C C . TYR A 1 224 ? 5.999 -5.107 9.645 1.00 95.81 224 TYR A C 1
ATOM 1824 O O . TYR A 1 224 ? 6.608 -4.677 8.666 1.00 95.81 224 TYR A O 1
ATOM 1832 N N . HIS A 1 225 ? 5.590 -6.371 9.733 1.00 95.75 225 HIS A N 1
ATOM 1833 C CA . HIS A 1 225 ? 5.918 -7.381 8.733 1.00 95.75 225 HIS A CA 1
ATOM 1834 C C . HIS A 1 225 ? 5.301 -7.081 7.371 1.00 95.75 225 HIS A C 1
ATOM 1836 O O . HIS A 1 225 ? 5.986 -7.185 6.355 1.00 95.75 225 HIS A O 1
ATOM 1842 N N . LEU A 1 226 ? 4.050 -6.625 7.347 1.00 94.25 226 LEU A N 1
ATOM 1843 C CA . LEU A 1 226 ? 3.383 -6.219 6.117 1.00 94.25 226 LEU A CA 1
ATOM 1844 C C . LEU A 1 226 ? 4.072 -5.014 5.454 1.00 94.25 226 LEU A C 1
ATOM 1846 O O . LEU A 1 226 ? 4.333 -5.026 4.252 1.00 94.25 226 LEU A O 1
ATOM 1850 N N . SER A 1 227 ? 4.412 -3.990 6.239 1.00 94.75 227 SER A N 1
ATOM 1851 C CA . SER A 1 227 ? 5.099 -2.789 5.746 1.00 94.75 227 SER A CA 1
ATOM 1852 C C . SER A 1 227 ? 6.523 -3.092 5.282 1.00 94.75 227 SER A C 1
ATOM 1854 O O . SER A 1 227 ? 6.990 -2.540 4.289 1.00 94.75 227 SER A O 1
ATOM 1856 N N . MET A 1 228 ? 7.219 -3.992 5.978 1.00 97.00 228 MET A N 1
ATOM 1857 C CA . MET A 1 228 ? 8.553 -4.435 5.587 1.00 97.00 228 MET A CA 1
ATOM 1858 C C . MET A 1 228 ? 8.507 -5.220 4.274 1.00 97.00 228 MET A C 1
ATOM 1860 O O . MET A 1 228 ? 9.296 -4.944 3.374 1.00 97.00 228 MET A O 1
ATOM 1864 N N . ALA A 1 229 ? 7.544 -6.134 4.125 1.00 95.50 229 ALA A N 1
ATOM 1865 C CA . ALA A 1 229 ? 7.329 -6.869 2.882 1.00 95.50 229 ALA A CA 1
ATOM 1866 C C . ALA A 1 229 ? 7.030 -5.932 1.700 1.00 95.50 229 ALA A C 1
ATOM 1868 O O . ALA A 1 229 ? 7.589 -6.092 0.618 1.00 95.50 229 ALA A O 1
ATOM 1869 N N . LEU A 1 230 ? 6.207 -4.905 1.915 1.00 94.44 230 LEU A N 1
ATOM 1870 C CA . LEU A 1 230 ? 5.959 -3.864 0.920 1.00 94.44 230 LEU A CA 1
ATOM 1871 C C . LEU A 1 230 ? 7.263 -3.196 0.458 1.00 94.44 230 LEU A C 1
ATOM 1873 O O . LEU A 1 230 ? 7.568 -3.162 -0.734 1.00 94.44 230 LEU A O 1
ATOM 1877 N N . LEU A 1 231 ? 8.046 -2.665 1.398 1.00 96.25 231 LEU A N 1
ATOM 1878 C CA . LEU A 1 231 ? 9.250 -1.902 1.071 1.00 96.25 231 LEU A CA 1
ATOM 1879 C C . LEU A 1 231 ? 10.338 -2.765 0.432 1.00 96.25 231 LEU A C 1
ATOM 1881 O O . LEU A 1 231 ? 11.015 -2.304 -0.483 1.00 96.25 231 LEU A O 1
ATOM 1885 N N . LEU A 1 232 ? 10.485 -4.017 0.863 1.00 97.00 232 LEU A N 1
ATOM 1886 C CA . LEU A 1 232 ? 11.432 -4.960 0.268 1.00 97.00 232 LEU A CA 1
ATOM 1887 C C . LEU A 1 232 ? 11.024 -5.366 -1.153 1.00 97.00 232 LEU A C 1
ATOM 1889 O O . LEU A 1 232 ? 11.886 -5.497 -2.022 1.00 97.00 232 LEU A O 1
ATOM 1893 N N . GLN A 1 233 ? 9.722 -5.489 -1.435 1.00 95.62 233 GLN A N 1
ATOM 1894 C CA . GLN A 1 233 ? 9.229 -5.722 -2.795 1.00 95.62 233 GLN A CA 1
ATOM 1895 C C . GLN A 1 233 ? 9.566 -4.541 -3.718 1.00 95.62 233 GLN A C 1
ATOM 1897 O O . GLN A 1 233 ? 10.048 -4.747 -4.839 1.00 95.62 233 GLN A O 1
ATOM 1902 N N . ILE A 1 234 ? 9.358 -3.307 -3.242 1.00 95.56 234 ILE A N 1
ATOM 1903 C CA . ILE A 1 234 ? 9.727 -2.094 -3.985 1.00 95.56 234 ILE A CA 1
ATOM 1904 C C . ILE A 1 234 ? 11.243 -2.060 -4.192 1.00 95.56 234 ILE A C 1
ATOM 1906 O O . ILE A 1 234 ? 11.693 -1.917 -5.327 1.00 95.56 234 ILE A O 1
ATOM 1910 N N . LYS A 1 235 ? 12.029 -2.272 -3.130 1.00 97.44 235 LYS A N 1
ATOM 1911 C CA . LYS A 1 235 ? 13.497 -2.280 -3.181 1.00 97.44 235 LYS A CA 1
ATOM 1912 C C . LYS A 1 235 ? 14.034 -3.265 -4.214 1.00 97.44 235 LYS A C 1
ATOM 1914 O O . LYS A 1 235 ? 14.896 -2.912 -5.017 1.00 97.44 235 LYS A O 1
ATOM 1919 N N . ASN A 1 236 ? 13.504 -4.487 -4.216 1.00 96.94 236 ASN A N 1
ATOM 1920 C CA . ASN A 1 236 ? 13.883 -5.517 -5.175 1.00 96.94 236 ASN A CA 1
ATOM 1921 C C . ASN A 1 236 ? 13.569 -5.083 -6.615 1.00 96.94 236 ASN A C 1
ATOM 1923 O O . ASN A 1 236 ? 14.420 -5.187 -7.493 1.00 96.94 236 ASN A O 1
ATOM 1927 N N . SER A 1 237 ? 12.373 -4.537 -6.849 1.00 95.62 237 SER A N 1
ATOM 1928 C CA . SER A 1 237 ? 11.953 -4.063 -8.176 1.00 95.62 237 SER A CA 1
ATOM 1929 C C . SER A 1 237 ? 12.834 -2.918 -8.691 1.00 95.62 237 SER A C 1
ATOM 1931 O O . SER A 1 237 ? 13.262 -2.936 -9.843 1.00 95.62 237 SER A O 1
ATOM 1933 N N . VAL A 1 238 ? 13.158 -1.957 -7.821 1.00 96.81 238 VAL A N 1
ATOM 1934 C CA . VAL A 1 238 ? 14.066 -0.840 -8.122 1.00 96.81 238 VAL A CA 1
ATOM 1935 C C . VAL A 1 238 ? 15.473 -1.348 -8.426 1.00 96.81 238 VAL A C 1
ATOM 1937 O O . VAL A 1 238 ? 16.078 -0.915 -9.401 1.00 96.81 238 VAL A O 1
ATOM 1940 N N . SER A 1 239 ? 15.976 -2.306 -7.644 1.00 97.50 239 SER A N 1
ATOM 1941 C CA . SER A 1 239 ? 17.301 -2.902 -7.857 1.00 97.50 239 SER A CA 1
ATOM 1942 C C . SER A 1 239 ? 17.398 -3.606 -9.214 1.00 97.50 239 SER A C 1
ATOM 1944 O O . SER A 1 239 ? 18.379 -3.416 -9.930 1.00 97.50 239 SER A O 1
ATOM 1946 N N . LEU A 1 240 ? 16.366 -4.363 -9.607 1.00 96.62 240 LEU A N 1
ATOM 1947 C CA . LEU A 1 240 ? 16.304 -5.024 -10.918 1.00 96.62 240 LEU A CA 1
ATOM 1948 C C . LEU A 1 240 ? 16.268 -4.017 -12.075 1.00 96.62 240 LEU A C 1
ATOM 1950 O O . LEU A 1 240 ? 16.964 -4.195 -13.079 1.00 96.62 240 LEU A O 1
ATOM 1954 N N . LEU A 1 241 ? 15.493 -2.939 -11.931 1.00 96.00 241 LEU A N 1
ATOM 1955 C CA . LEU A 1 241 ? 15.432 -1.874 -12.929 1.00 96.00 241 LEU A CA 1
ATOM 1956 C C . LEU A 1 241 ? 16.764 -1.121 -13.036 1.00 96.00 241 LEU A C 1
ATOM 1958 O O . LEU A 1 241 ? 17.256 -0.920 -14.143 1.00 96.00 241 LEU A O 1
ATOM 1962 N N . MET A 1 242 ? 17.389 -0.764 -11.910 1.00 96.56 242 MET A N 1
ATOM 1963 C CA . MET A 1 242 ? 18.708 -0.127 -11.900 1.00 96.56 242 MET A CA 1
ATOM 1964 C C . MET A 1 242 ? 19.779 -1.013 -12.537 1.00 96.56 242 MET A C 1
ATOM 1966 O O . MET A 1 242 ? 20.563 -0.516 -13.339 1.00 96.56 242 MET A O 1
ATOM 1970 N N . ALA A 1 243 ? 19.799 -2.313 -12.228 1.00 96.62 243 ALA A N 1
ATOM 1971 C CA . ALA A 1 243 ? 20.735 -3.251 -12.844 1.00 96.62 243 ALA A CA 1
ATOM 1972 C C . ALA A 1 243 ? 20.545 -3.323 -14.368 1.00 96.62 243 ALA A C 1
ATOM 1974 O O . ALA A 1 243 ? 21.520 -3.277 -15.109 1.00 96.62 243 ALA A O 1
ATOM 1975 N N . SER A 1 244 ? 19.2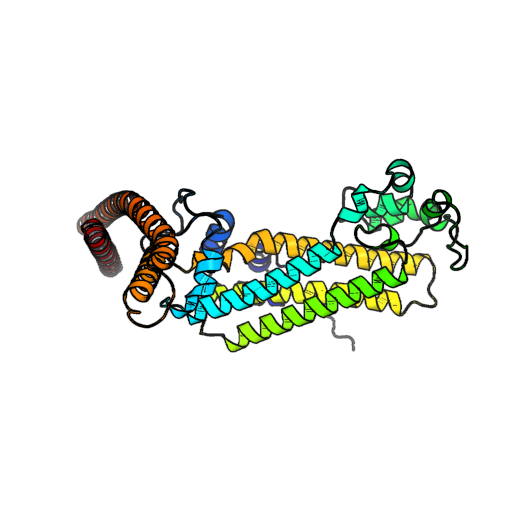91 -3.350 -14.834 1.00 95.12 244 SER A N 1
ATOM 1976 C CA . SER A 1 244 ? 18.972 -3.354 -16.270 1.00 95.12 244 SER A CA 1
ATOM 1977 C C . SER A 1 244 ? 19.415 -2.061 -16.964 1.00 95.12 244 SER A C 1
ATOM 1979 O O . SER A 1 244 ? 19.879 -2.088 -18.100 1.00 95.12 244 SER A O 1
ATOM 1981 N N . VAL A 1 245 ? 19.284 -0.920 -16.281 1.00 93.75 245 VAL A N 1
ATOM 1982 C CA . VAL A 1 245 ? 19.741 0.382 -16.783 1.00 93.75 245 VAL A CA 1
ATOM 1983 C C . VAL A 1 245 ? 21.267 0.437 -16.885 1.00 93.75 245 VAL A C 1
ATOM 1985 O O . VAL A 1 245 ? 21.786 0.861 -17.913 1.00 93.75 245 VAL A O 1
ATOM 1988 N N . LEU A 1 246 ? 21.985 -0.023 -15.859 1.00 93.81 246 LEU A N 1
ATOM 1989 C CA . LEU A 1 246 ? 23.452 -0.032 -15.853 1.00 93.81 246 LEU A CA 1
ATOM 1990 C C . LEU A 1 246 ? 24.022 -0.974 -16.922 1.00 93.81 246 LEU A C 1
ATOM 1992 O O . LEU A 1 246 ? 24.895 -0.569 -17.686 1.00 93.81 246 LEU A O 1
ATOM 1996 N N . ASP A 1 247 ? 23.462 -2.180 -17.056 1.00 92.81 247 ASP A N 1
ATOM 1997 C CA . ASP A 1 247 ? 23.838 -3.131 -18.115 1.00 92.81 247 ASP A CA 1
ATOM 1998 C C . ASP A 1 247 ? 23.655 -2.525 -19.520 1.00 92.81 247 ASP A C 1
ATOM 2000 O O . ASP A 1 247 ? 24.457 -2.739 -20.440 1.00 92.81 247 ASP A O 1
ATOM 2004 N N . ARG A 1 248 ? 22.613 -1.702 -19.685 1.00 89.00 248 ARG A N 1
ATOM 2005 C CA . ARG A 1 248 ? 22.362 -0.955 -20.917 1.00 89.00 248 ARG A CA 1
ATOM 2006 C C . ARG A 1 248 ? 23.367 0.180 -21.146 1.00 89.00 248 ARG A C 1
ATOM 2008 O O . ARG A 1 248 ? 23.673 0.446 -22.309 1.00 89.00 248 ARG A O 1
ATOM 2015 N N . GLU A 1 249 ? 23.894 0.840 -20.117 1.00 85.50 249 GLU A N 1
ATOM 2016 C CA . GLU A 1 249 ? 24.886 1.923 -20.260 1.00 85.50 249 GLU A CA 1
ATOM 2017 C C . GLU A 1 249 ? 26.304 1.422 -20.563 1.00 85.50 249 GLU A C 1
ATOM 2019 O O . GLU A 1 249 ? 26.994 2.022 -21.386 1.00 85.50 249 GLU A O 1
ATOM 2024 N N . GLU A 1 250 ? 26.725 0.297 -19.977 1.00 82.44 250 GLU A N 1
ATOM 2025 C CA . GLU A 1 250 ? 28.070 -0.277 -20.180 1.00 82.44 250 GLU A CA 1
ATOM 2026 C C . GLU A 1 250 ? 28.328 -0.722 -21.638 1.00 82.44 250 GLU A C 1
ATOM 2028 O O . GLU A 1 250 ? 29.463 -0.916 -22.071 1.00 82.44 250 GLU A O 1
ATOM 2033 N N . SER A 1 251 ? 27.267 -0.822 -22.439 1.00 69.44 251 SER A N 1
ATOM 2034 C CA . SER A 1 251 ? 27.239 -1.423 -23.774 1.00 69.44 251 SER A CA 1
ATOM 2035 C C . SER A 1 251 ? 27.632 -0.493 -24.941 1.00 69.44 251 SER A C 1
ATOM 2037 O O . SER A 1 251 ? 27.100 -0.613 -26.045 1.00 69.44 251 SER A O 1
ATOM 2039 N N . VAL A 1 252 ? 28.591 0.422 -24.740 1.00 60.22 252 VAL A N 1
ATOM 2040 C CA . VAL A 1 252 ? 29.002 1.452 -25.730 1.00 60.22 252 VAL A CA 1
ATOM 2041 C C . VAL A 1 252 ? 29.463 0.862 -27.081 1.00 60.22 252 VAL A C 1
ATOM 2043 O O . VAL A 1 252 ? 29.400 1.551 -28.099 1.00 60.22 252 VAL A O 1
ATOM 2046 N N . ILE A 1 253 ? 29.865 -0.416 -27.115 1.00 63.31 253 ILE A N 1
ATOM 2047 C CA . ILE A 1 253 ? 30.295 -1.157 -28.314 1.00 63.31 253 ILE A CA 1
ATOM 2048 C C . ILE A 1 253 ? 29.541 -2.498 -28.384 1.00 63.31 253 ILE A C 1
ATOM 2050 O O . ILE A 1 253 ? 30.129 -3.559 -28.196 1.00 63.31 253 ILE A O 1
ATOM 2054 N N . THR A 1 254 ? 28.224 -2.472 -28.588 1.00 68.62 254 THR A N 1
ATOM 2055 C CA . THR A 1 254 ? 27.413 -3.700 -28.708 1.00 68.62 254 THR A CA 1
ATOM 2056 C C . THR A 1 254 ? 26.701 -3.805 -30.047 1.00 68.62 254 THR A C 1
ATOM 2058 O O . THR A 1 254 ? 26.455 -2.813 -30.735 1.00 68.62 254 THR A O 1
ATOM 2061 N N . ILE A 1 255 ? 26.403 -5.045 -30.439 1.00 86.50 255 ILE A N 1
ATOM 2062 C CA . ILE A 1 255 ? 25.667 -5.365 -31.664 1.00 86.50 255 ILE A CA 1
ATOM 2063 C C . ILE A 1 255 ? 24.248 -4.786 -31.539 1.00 86.50 255 ILE A C 1
ATOM 2065 O O . ILE A 1 255 ? 23.626 -4.888 -30.484 1.00 86.50 255 ILE A O 1
ATOM 2069 N N . LYS A 1 256 ? 23.709 -4.206 -32.622 1.00 86.00 256 LYS A N 1
ATOM 2070 C CA . LYS A 1 256 ? 22.380 -3.553 -32.671 1.00 86.00 256 LYS A CA 1
ATOM 2071 C C . LYS A 1 256 ? 21.274 -4.341 -31.953 1.00 86.00 256 LYS A C 1
ATOM 2073 O O . LYS A 1 256 ? 20.478 -3.766 -31.220 1.00 86.00 256 LYS A O 1
ATOM 2078 N N . GLU A 1 257 ? 21.215 -5.650 -32.167 1.00 90.69 257 GLU A N 1
ATOM 2079 C CA . GLU A 1 257 ? 20.221 -6.530 -31.543 1.00 90.69 257 GLU A CA 1
ATOM 2080 C C . GLU A 1 257 ? 20.400 -6.666 -30.026 1.00 90.69 257 GLU A C 1
ATOM 2082 O O . GLU A 1 257 ? 19.419 -6.612 -29.289 1.00 90.69 257 GLU A O 1
ATOM 2087 N N . GLU A 1 258 ? 21.636 -6.777 -29.543 1.00 91.38 258 GLU A N 1
ATOM 2088 C CA . GLU A 1 258 ? 21.930 -6.837 -28.109 1.00 91.38 258 GLU A CA 1
ATOM 2089 C C . GLU A 1 258 ? 21.450 -5.563 -27.407 1.00 91.38 258 GLU A C 1
ATOM 2091 O O . GLU A 1 258 ? 20.783 -5.621 -26.375 1.00 91.38 258 GLU A O 1
ATOM 2096 N N . LEU A 1 259 ? 21.704 -4.411 -28.028 1.00 88.94 259 LEU A N 1
ATOM 2097 C CA . LEU A 1 259 ? 21.250 -3.110 -27.555 1.00 88.94 259 LEU A CA 1
ATOM 2098 C C . LEU A 1 259 ? 19.724 -3.049 -27.400 1.00 88.94 259 LEU A C 1
ATOM 2100 O O . LEU A 1 259 ? 19.212 -2.597 -26.372 1.00 88.94 259 LEU A O 1
ATOM 2104 N N . ILE A 1 260 ? 19.001 -3.535 -28.415 1.00 91.06 260 ILE A N 1
ATOM 2105 C CA . ILE A 1 260 ? 17.538 -3.622 -28.405 1.00 91.06 260 ILE A CA 1
ATOM 2106 C C . ILE A 1 260 ? 17.081 -4.522 -27.258 1.00 91.06 260 ILE A C 1
ATOM 2108 O O . ILE A 1 260 ? 16.204 -4.125 -26.496 1.00 91.06 260 ILE A O 1
ATOM 2112 N N . MET A 1 261 ? 17.698 -5.693 -27.086 1.00 93.00 261 MET A N 1
ATOM 2113 C CA . MET A 1 261 ? 17.352 -6.624 -26.011 1.00 93.00 261 MET A CA 1
ATOM 2114 C C . MET A 1 261 ? 17.564 -6.012 -24.623 1.00 93.00 261 MET A C 1
ATOM 2116 O O . MET A 1 261 ? 16.686 -6.121 -23.766 1.00 93.00 261 MET A O 1
ATOM 2120 N N . LYS A 1 262 ? 18.674 -5.298 -24.406 1.00 92.81 262 LYS A N 1
ATOM 2121 C CA . LYS A 1 262 ? 18.925 -4.581 -23.147 1.00 92.81 262 LYS A CA 1
ATOM 2122 C C . LYS A 1 262 ? 17.885 -3.484 -22.900 1.00 92.81 262 LYS A C 1
ATOM 2124 O O . LYS A 1 262 ? 17.337 -3.388 -21.804 1.00 92.81 262 LYS A O 1
ATOM 2129 N N . SER A 1 263 ? 17.540 -2.698 -23.919 1.00 91.81 263 SER A N 1
ATOM 2130 C CA . SER A 1 263 ? 16.477 -1.689 -23.817 1.00 91.81 263 SER A CA 1
ATOM 2131 C C . SER A 1 263 ? 15.097 -2.306 -23.548 1.00 91.81 263 SER A C 1
ATOM 2133 O O . SER A 1 263 ? 14.339 -1.778 -22.733 1.00 91.81 263 SER A O 1
ATOM 2135 N N . LEU A 1 264 ? 14.763 -3.440 -24.176 1.00 91.81 264 LEU A N 1
ATOM 2136 C CA . LEU A 1 264 ? 13.527 -4.179 -23.896 1.00 91.81 264 LEU A CA 1
ATOM 2137 C C . LEU A 1 264 ? 13.499 -4.673 -22.448 1.00 91.81 264 LEU A C 1
ATOM 2139 O O . LEU A 1 264 ? 12.464 -4.551 -21.795 1.00 91.81 264 LEU A O 1
ATOM 2143 N N . ASN A 1 265 ? 14.624 -5.159 -21.917 1.00 93.19 265 ASN A N 1
ATOM 2144 C CA . ASN A 1 265 ? 14.730 -5.549 -20.510 1.00 93.19 265 ASN A CA 1
ATOM 2145 C C . ASN A 1 265 ? 14.453 -4.367 -19.573 1.00 93.19 265 ASN A C 1
ATOM 2147 O O . ASN A 1 265 ? 13.695 -4.523 -18.616 1.00 93.19 265 ASN A O 1
ATOM 2151 N N . VAL A 1 266 ? 14.977 -3.170 -19.869 1.00 93.00 266 VAL A N 1
ATOM 2152 C CA . VAL A 1 266 ? 14.652 -1.952 -19.103 1.00 93.00 266 VAL A CA 1
ATOM 2153 C C . VAL A 1 266 ? 13.149 -1.661 -19.151 1.00 93.00 266 VAL A C 1
ATOM 2155 O O . VAL A 1 266 ? 12.544 -1.434 -18.105 1.00 93.00 266 VAL A O 1
ATOM 2158 N N . VAL A 1 267 ? 12.522 -1.722 -20.332 1.00 90.50 267 VAL A N 1
ATOM 2159 C CA . VAL A 1 267 ? 11.069 -1.516 -20.491 1.00 90.50 267 VAL A CA 1
ATOM 2160 C C . VAL A 1 267 ? 10.260 -2.543 -19.690 1.00 90.50 267 VAL A C 1
ATOM 2162 O O . VAL A 1 267 ? 9.301 -2.173 -19.010 1.00 90.50 267 VAL A O 1
ATOM 2165 N N . ILE A 1 268 ? 10.643 -3.821 -19.735 1.00 91.06 268 ILE A N 1
ATOM 2166 C CA . ILE A 1 268 ? 9.999 -4.904 -18.977 1.00 91.06 268 ILE A CA 1
ATOM 2167 C C . ILE A 1 268 ? 10.123 -4.645 -17.473 1.00 91.06 268 ILE A C 1
ATOM 2169 O O . ILE A 1 268 ? 9.121 -4.677 -16.758 1.00 91.06 268 ILE A O 1
ATOM 2173 N N . CYS A 1 269 ? 11.327 -4.338 -16.989 1.00 93.00 269 CYS A N 1
ATOM 2174 C CA . CYS A 1 269 ? 11.570 -4.032 -15.582 1.00 93.00 269 CYS A CA 1
ATOM 2175 C C . CYS A 1 269 ? 10.781 -2.805 -15.117 1.00 93.00 269 CYS A C 1
ATOM 2177 O O . CYS A 1 269 ? 10.212 -2.825 -14.028 1.00 93.00 269 CYS A O 1
ATOM 2179 N N . LEU A 1 270 ? 10.690 -1.765 -15.948 1.00 91.38 270 LEU A N 1
ATOM 2180 C CA . LEU A 1 270 ? 9.942 -0.550 -15.639 1.00 91.38 270 LEU A CA 1
ATOM 2181 C C . LEU A 1 270 ? 8.431 -0.804 -15.560 1.00 91.38 270 LEU A C 1
ATOM 2183 O O . LEU A 1 270 ? 7.777 -0.292 -14.655 1.00 91.38 270 LEU A O 1
ATOM 2187 N N . ARG A 1 271 ? 7.880 -1.642 -16.447 1.00 89.38 271 ARG A N 1
ATOM 2188 C CA . ARG A 1 271 ? 6.477 -2.088 -16.374 1.00 89.38 271 ARG A CA 1
ATOM 2189 C C . ARG A 1 271 ? 6.208 -2.923 -15.135 1.00 89.38 271 ARG A C 1
ATOM 2191 O O . ARG A 1 271 ? 5.283 -2.617 -14.399 1.00 89.38 271 ARG A O 1
ATOM 2198 N N . ASN A 1 272 ? 7.056 -3.910 -14.859 1.00 90.00 272 ASN A N 1
ATOM 2199 C CA . ASN A 1 272 ? 6.931 -4.734 -13.659 1.00 90.00 272 ASN A CA 1
ATOM 2200 C C . ASN A 1 272 ? 7.009 -3.880 -12.384 1.00 90.00 272 ASN A C 1
ATOM 2202 O O . ASN A 1 272 ? 6.268 -4.112 -11.434 1.00 90.00 272 ASN A O 1
ATOM 2206 N N . TYR A 1 273 ? 7.884 -2.871 -12.362 1.00 93.12 273 TYR A N 1
ATOM 2207 C CA . TYR A 1 273 ? 7.952 -1.895 -11.279 1.00 93.12 273 TYR A CA 1
ATOM 2208 C C . TYR A 1 273 ? 6.647 -1.098 -11.149 1.00 93.12 273 TYR A C 1
ATOM 2210 O O . TYR A 1 273 ? 6.092 -1.026 -10.054 1.00 93.12 273 TYR A O 1
ATOM 2218 N N . ALA A 1 274 ? 6.131 -0.549 -12.250 1.00 91.81 274 ALA A N 1
ATOM 2219 C CA . ALA A 1 274 ? 4.869 0.188 -12.274 1.00 91.81 274 ALA A CA 1
ATOM 2220 C C . ALA A 1 274 ? 3.687 -0.661 -11.780 1.00 91.81 274 ALA A C 1
ATOM 2222 O O . ALA A 1 274 ? 2.912 -0.215 -10.931 1.00 91.81 274 ALA A O 1
ATOM 2223 N N . ASP A 1 275 ? 3.586 -1.898 -12.267 1.00 89.50 275 ASP A N 1
ATOM 2224 C CA . ASP A 1 275 ? 2.560 -2.862 -11.879 1.00 89.50 275 ASP A CA 1
ATOM 2225 C C . ASP A 1 275 ? 2.667 -3.197 -10.391 1.00 89.50 275 ASP A C 1
ATOM 2227 O O . ASP A 1 275 ? 1.657 -3.181 -9.686 1.00 89.50 275 ASP A O 1
ATOM 2231 N N . ASN A 1 276 ? 3.886 -3.406 -9.881 1.00 91.19 276 ASN A N 1
ATOM 2232 C CA . ASN A 1 276 ? 4.118 -3.607 -8.454 1.00 91.19 276 ASN A CA 1
ATOM 2233 C C . ASN A 1 276 ? 3.651 -2.388 -7.648 1.00 91.19 276 ASN A C 1
ATOM 2235 O O . ASN A 1 276 ? 2.902 -2.554 -6.694 1.00 91.19 276 ASN A O 1
ATOM 2239 N N . ILE A 1 277 ? 4.011 -1.158 -8.029 1.00 93.50 277 ILE A N 1
ATOM 2240 C CA . ILE A 1 277 ? 3.552 0.052 -7.323 1.00 93.50 277 ILE A CA 1
ATOM 2241 C C . ILE A 1 277 ? 2.023 0.183 -7.358 1.00 93.50 277 ILE A C 1
ATOM 2243 O O . ILE A 1 277 ? 1.412 0.493 -6.333 1.00 93.50 277 ILE A O 1
ATOM 2247 N N . SER A 1 278 ? 1.390 -0.091 -8.500 1.00 91.25 278 SER A N 1
ATOM 2248 C CA . SER A 1 278 ? -0.069 -0.063 -8.654 1.00 91.25 278 SER A CA 1
ATOM 2249 C C . SER A 1 278 ? -0.759 -1.100 -7.761 1.00 91.25 278 SER A C 1
ATOM 2251 O O . SER A 1 278 ? -1.688 -0.779 -7.015 1.00 91.25 278 SER A O 1
ATOM 2253 N N . LEU A 1 279 ? -0.252 -2.333 -7.760 1.00 89.50 279 LEU A N 1
ATOM 2254 C CA . LEU A 1 279 ? -0.765 -3.424 -6.940 1.00 89.50 279 LEU A CA 1
ATOM 2255 C C . LEU A 1 279 ? -0.603 -3.125 -5.449 1.00 89.50 279 LEU A C 1
ATOM 2257 O O . LEU A 1 279 ? -1.538 -3.307 -4.671 1.00 89.50 279 LEU A O 1
ATOM 2261 N N . LEU A 1 280 ? 0.552 -2.597 -5.049 1.00 86.12 280 LEU A N 1
ATOM 2262 C CA . LEU A 1 280 ? 0.839 -2.205 -3.672 1.00 86.12 280 LEU A CA 1
ATOM 2263 C C . LEU A 1 280 ? -0.046 -1.040 -3.205 1.00 86.12 280 LEU A C 1
ATOM 2265 O O . LEU A 1 280 ? -0.519 -1.043 -2.065 1.00 86.12 280 LEU A O 1
ATOM 2269 N N . LYS A 1 281 ? -0.331 -0.081 -4.095 1.00 89.31 281 LYS A N 1
ATOM 2270 C CA . LYS A 1 281 ? -1.290 1.008 -3.861 1.00 89.31 281 LYS A CA 1
ATOM 2271 C C . LYS A 1 281 ? -2.713 0.485 -3.639 1.00 89.31 281 LYS A C 1
ATOM 2273 O O . LYS A 1 281 ? -3.451 1.085 -2.863 1.00 89.31 281 LYS A O 1
ATOM 2278 N N . GLY A 1 282 ? -3.094 -0.604 -4.307 1.00 87.00 282 GLY A N 1
ATOM 2279 C CA . GLY A 1 282 ? -4.409 -1.236 -4.164 1.00 87.00 282 GLY A CA 1
ATOM 2280 C C . GLY A 1 282 ? -4.529 -2.223 -2.999 1.00 87.00 282 GLY A C 1
ATOM 2281 O O . GLY A 1 282 ? -5.640 -2.484 -2.552 1.00 87.00 282 GLY A O 1
ATOM 2282 N N . THR A 1 283 ? -3.415 -2.765 -2.499 1.00 87.38 283 THR A N 1
ATOM 2283 C CA . THR A 1 283 ? -3.415 -3.850 -1.500 1.00 87.38 283 THR A CA 1
ATOM 2284 C C . THR A 1 283 ? -2.916 -3.392 -0.135 1.00 87.38 283 THR A C 1
ATOM 2286 O O . THR A 1 283 ? -3.693 -3.292 0.809 1.00 87.38 283 THR A O 1
ATOM 2289 N N . ILE A 1 284 ? -1.625 -3.087 -0.003 1.00 84.31 284 ILE A N 1
ATOM 2290 C CA . ILE A 1 284 ? -0.997 -2.822 1.298 1.00 84.31 284 ILE A CA 1
ATOM 2291 C C . ILE A 1 284 ? -1.181 -1.368 1.737 1.00 84.31 284 ILE A C 1
ATOM 2293 O O . ILE A 1 284 ? -1.411 -1.102 2.918 1.00 84.31 284 ILE A O 1
ATOM 2297 N N . PHE A 1 285 ? -1.110 -0.418 0.803 1.00 85.88 285 PHE A N 1
ATOM 2298 C CA . PHE A 1 285 ? -1.209 1.007 1.127 1.00 85.88 285 PHE A CA 1
ATOM 2299 C C . PHE A 1 285 ? -2.521 1.395 1.841 1.00 85.88 285 PHE A C 1
ATOM 2301 O O . PHE A 1 285 ? -2.456 2.162 2.804 1.00 85.88 285 PHE A O 1
ATOM 2308 N N . PRO A 1 286 ? -3.698 0.853 1.467 1.00 85.19 286 PRO A N 1
ATOM 2309 C CA . PRO A 1 286 ? -4.934 1.097 2.199 1.00 85.19 286 PRO A CA 1
ATOM 2310 C C . PRO A 1 286 ? -4.893 0.578 3.634 1.00 85.19 286 PRO A C 1
ATOM 2312 O O . PRO A 1 286 ? -5.477 1.217 4.496 1.00 85.19 286 PRO A O 1
ATOM 2315 N N . ILE A 1 287 ? -4.185 -0.525 3.915 1.00 86.69 287 ILE A N 1
ATOM 2316 C CA . ILE A 1 287 ? -4.119 -1.129 5.256 1.00 86.69 287 ILE A CA 1
ATOM 2317 C C . ILE A 1 287 ? -3.371 -0.222 6.232 1.00 86.69 287 ILE A C 1
ATOM 2319 O O . ILE A 1 287 ? -3.824 -0.031 7.357 1.00 86.69 287 ILE A O 1
ATOM 2323 N N . ILE A 1 288 ? -2.238 0.345 5.815 1.00 86.44 288 ILE A N 1
ATOM 2324 C CA . ILE A 1 288 ? -1.347 1.126 6.691 1.00 86.44 288 ILE A CA 1
ATOM 2325 C C . ILE A 1 288 ? -1.860 2.547 6.982 1.00 86.44 288 ILE A C 1
ATOM 2327 O O . ILE A 1 288 ? -1.160 3.353 7.595 1.00 86.44 288 ILE A O 1
ATOM 2331 N N . GLN A 1 289 ? -3.073 2.878 6.537 1.00 85.25 289 GLN A N 1
ATOM 2332 C CA . GLN A 1 289 ? -3.695 4.164 6.810 1.00 85.25 289 GLN A CA 1
ATOM 2333 C C . GLN A 1 289 ? -3.987 4.325 8.304 1.00 85.25 289 GLN A C 1
ATOM 2335 O O . GLN A 1 289 ? -4.586 3.458 8.936 1.00 85.25 289 GLN A O 1
ATOM 2340 N N . ALA A 1 290 ? -3.599 5.475 8.862 1.00 79.88 290 ALA A N 1
ATOM 2341 C CA . ALA A 1 290 ? -3.787 5.799 10.275 1.00 79.88 290 ALA A CA 1
ATOM 2342 C C . ALA A 1 290 ? -5.250 5.638 10.729 1.00 79.88 290 ALA A C 1
ATOM 2344 O O . ALA A 1 290 ? -5.498 5.178 11.842 1.00 79.88 290 ALA A O 1
ATOM 2345 N N . CYS A 1 291 ? -6.216 5.956 9.857 1.00 77.81 291 CYS A N 1
ATOM 2346 C CA . CYS A 1 291 ? -7.642 5.827 10.159 1.00 77.81 291 CYS A CA 1
ATOM 2347 C C . CYS A 1 291 ? -8.081 4.395 10.491 1.00 77.81 291 CYS A C 1
ATOM 2349 O O . CYS A 1 291 ? -9.017 4.216 11.265 1.00 77.81 291 CYS A O 1
ATOM 2351 N N . ASN A 1 292 ? -7.388 3.377 9.970 1.00 83.38 292 ASN A N 1
ATOM 2352 C CA . ASN A 1 292 ? -7.692 1.970 10.249 1.00 83.38 292 ASN A CA 1
ATOM 2353 C C . ASN A 1 292 ? -7.290 1.545 11.660 1.00 83.38 292 ASN A C 1
ATOM 2355 O O . ASN A 1 292 ? -7.574 0.422 12.078 1.00 83.38 292 ASN A O 1
ATOM 2359 N N . PHE A 1 293 ? -6.619 2.431 12.391 1.00 85.06 293 PHE A N 1
ATOM 2360 C CA . PHE A 1 293 ? -6.093 2.176 13.725 1.00 85.06 293 PHE A CA 1
ATOM 2361 C C . PHE A 1 293 ? -6.550 3.217 14.742 1.00 85.06 293 PHE A C 1
ATOM 2363 O O . PHE A 1 293 ? -6.034 3.265 15.857 1.00 85.06 293 PHE A O 1
ATOM 2370 N N . THR A 1 294 ? -7.531 4.031 14.360 1.00 88.50 294 THR A N 1
ATOM 2371 C CA . THR A 1 294 ? -8.234 4.961 15.237 1.00 88.50 294 THR A CA 1
ATOM 2372 C C . THR A 1 294 ? -9.716 4.637 15.184 1.00 88.50 294 THR A C 1
ATOM 2374 O O . THR A 1 294 ? -10.333 4.761 14.121 1.00 88.50 294 THR A O 1
ATOM 2377 N N . CYS A 1 295 ? -10.296 4.237 16.313 1.00 90.25 295 CYS A N 1
ATOM 2378 C CA . CYS A 1 295 ? -11.740 4.071 16.383 1.00 90.25 295 CYS A CA 1
ATOM 2379 C C . CYS A 1 295 ? -12.435 5.440 16.462 1.00 90.25 295 CYS A C 1
ATOM 2381 O O . CYS A 1 295 ? -11.824 6.462 16.795 1.00 90.25 295 CYS A O 1
ATOM 2383 N N . LEU A 1 296 ? -13.722 5.472 16.128 1.00 90.81 296 LEU A N 1
ATOM 2384 C CA . LEU A 1 296 ? -14.526 6.696 16.159 1.00 90.81 296 LEU A CA 1
ATOM 2385 C C . LEU A 1 296 ? -14.589 7.331 17.554 1.00 90.81 296 LEU A C 1
ATOM 2387 O O . LEU A 1 296 ? -14.638 8.551 17.676 1.00 90.81 296 LEU A O 1
ATOM 2391 N N . GLU A 1 297 ? -14.548 6.516 18.600 1.00 92.69 297 GLU A N 1
ATOM 2392 C CA . GLU A 1 297 ? -14.537 6.952 19.992 1.00 92.69 297 GLU A CA 1
ATOM 2393 C C . GLU A 1 297 ? -13.255 7.723 20.333 1.00 92.69 297 GLU A C 1
ATOM 2395 O O . GLU A 1 297 ? -13.321 8.776 20.965 1.00 92.69 297 GLU A O 1
ATOM 2400 N N . ASP A 1 298 ? -12.094 7.254 19.865 1.00 92.44 298 ASP A N 1
ATOM 2401 C CA . ASP A 1 298 ? -10.833 7.977 20.050 1.00 92.44 298 ASP A CA 1
ATOM 2402 C C . ASP A 1 298 ? -10.827 9.282 19.229 1.00 92.44 298 ASP A C 1
ATOM 2404 O O . ASP A 1 298 ? -10.330 10.309 19.690 1.00 92.44 298 ASP A O 1
ATOM 2408 N N . LEU A 1 299 ? -11.425 9.283 18.030 1.00 91.88 299 LEU A N 1
ATOM 2409 C CA . LEU A 1 299 ? -11.584 10.499 17.222 1.00 91.88 299 LEU A CA 1
ATOM 2410 C C . LEU A 1 299 ? -12.444 11.556 17.922 1.00 91.88 299 LEU A C 1
ATOM 2412 O O . LEU A 1 299 ? -12.064 12.729 17.933 1.00 91.88 299 LEU A O 1
ATOM 2416 N N . LEU A 1 300 ? -13.564 11.153 18.533 1.00 92.50 300 LEU A N 1
ATOM 2417 C CA . LEU A 1 300 ? -14.399 12.040 19.349 1.00 92.50 300 LEU A CA 1
ATOM 2418 C C . LEU A 1 300 ? -13.590 12.687 20.472 1.00 92.50 300 LEU A C 1
ATOM 2420 O O . LEU A 1 300 ? -13.612 13.909 20.610 1.00 92.50 300 LEU A O 1
ATOM 2424 N N . GLU A 1 301 ? -12.818 11.888 21.212 1.00 93.38 301 GLU A N 1
ATOM 2425 C CA . GLU A 1 301 ? -11.974 12.380 22.305 1.00 93.38 301 GLU A CA 1
ATOM 2426 C C . GLU A 1 301 ? -10.976 13.445 21.806 1.00 93.38 301 GLU A C 1
ATOM 2428 O O . GLU A 1 301 ? -10.782 14.488 22.438 1.00 93.38 301 GLU A O 1
ATOM 2433 N N . VAL A 1 302 ? -10.372 13.236 20.632 1.00 93.69 302 VAL A N 1
ATOM 2434 C CA . VAL A 1 302 ? -9.447 14.207 20.029 1.00 93.69 302 VAL A CA 1
ATOM 2435 C C . VAL A 1 302 ? -10.167 15.486 19.584 1.00 93.69 302 VAL A C 1
ATOM 2437 O O . VAL A 1 302 ? -9.649 16.586 19.818 1.00 93.69 302 VAL A O 1
ATOM 2440 N N . PHE A 1 303 ? -11.359 15.385 18.989 1.00 92.62 303 PHE A N 1
ATOM 2441 C CA . PHE A 1 303 ? -12.155 16.558 18.611 1.00 92.62 303 PHE A CA 1
ATOM 2442 C C . PHE A 1 303 ? -12.583 17.388 19.826 1.00 92.62 303 PHE A C 1
ATOM 2444 O O . PHE A 1 303 ? -12.422 18.612 19.826 1.00 92.62 303 PHE A O 1
ATOM 2451 N N . GLU A 1 304 ? -13.058 16.741 20.888 1.00 92.31 304 GLU A N 1
ATOM 2452 C CA . GLU A 1 304 ? -13.448 17.395 22.141 1.00 92.31 304 GLU A CA 1
ATOM 2453 C C . GLU A 1 304 ? -12.263 18.117 22.796 1.00 92.31 304 GLU A C 1
ATOM 2455 O O . GLU A 1 304 ? -12.375 19.282 23.203 1.00 92.31 304 GLU A O 1
ATOM 2460 N N . ARG A 1 305 ? -11.089 17.470 22.833 1.00 91.56 305 ARG A N 1
ATOM 2461 C CA . ARG A 1 305 ? -9.849 18.089 23.324 1.00 91.56 305 ARG A CA 1
ATOM 2462 C C . ARG A 1 305 ? -9.485 19.332 22.514 1.00 91.56 305 ARG A C 1
ATOM 2464 O O . ARG A 1 305 ? -9.181 20.368 23.103 1.00 91.56 305 ARG A O 1
ATOM 2471 N N . LYS A 1 306 ? -9.577 19.281 21.179 1.00 89.88 306 LYS A N 1
ATOM 2472 C CA . LYS A 1 306 ? -9.316 20.445 20.314 1.00 89.88 306 LYS A CA 1
ATOM 2473 C C . LYS A 1 306 ? -10.257 21.607 20.617 1.00 89.88 306 LYS A C 1
ATOM 2475 O O . LYS A 1 306 ? -9.782 22.722 20.828 1.00 89.88 306 LYS A O 1
ATOM 2480 N N . ILE A 1 307 ? -11.567 21.364 20.699 1.00 89.00 307 ILE A N 1
ATOM 2481 C CA . ILE A 1 307 ? -12.564 22.396 21.042 1.00 89.00 307 ILE A CA 1
ATOM 2482 C C . ILE A 1 307 ? -12.268 23.017 22.416 1.00 89.00 307 ILE A C 1
ATOM 2484 O O . ILE A 1 307 ? -12.375 24.240 22.589 1.00 89.00 307 ILE A O 1
ATOM 2488 N N . SER A 1 308 ? -11.857 22.190 23.379 1.00 87.56 308 SER A N 1
ATOM 2489 C CA . SER A 1 308 ? -11.505 22.617 24.736 1.00 87.56 308 SER A CA 1
ATOM 2490 C C . SER A 1 308 ? -10.268 23.521 24.753 1.00 87.56 308 SER A C 1
ATOM 2492 O O . SER A 1 308 ? -10.298 24.579 25.386 1.00 87.56 308 SER A O 1
ATOM 2494 N N . CYS A 1 309 ? -9.223 23.196 23.980 1.00 83.62 309 CYS A N 1
ATOM 2495 C CA . CYS A 1 309 ? -8.033 24.044 23.833 1.00 83.62 309 CYS A CA 1
ATOM 2496 C C . CYS A 1 309 ? -8.377 25.453 23.317 1.00 83.62 309 CYS A C 1
ATOM 2498 O O . CYS A 1 309 ? -7.834 26.440 23.808 1.00 83.62 309 CYS A O 1
ATOM 2500 N N . PHE A 1 310 ? -9.339 25.572 22.395 1.00 77.06 310 PHE A N 1
ATOM 2501 C CA . PHE A 1 310 ? -9.812 26.868 21.884 1.00 77.06 310 PHE A CA 1
ATOM 2502 C C . PHE A 1 310 ? -10.722 27.639 22.859 1.00 77.06 310 PHE A C 1
ATOM 2504 O O . PHE A 1 310 ? -11.194 28.730 22.537 1.00 77.06 310 PHE A O 1
ATOM 2511 N N . SER A 1 311 ? -11.064 27.070 24.015 1.00 70.50 311 SER A N 1
ATOM 2512 C CA . SER A 1 311 ? -11.921 27.715 25.022 1.00 70.50 311 SER A CA 1
ATOM 2513 C C . SER A 1 311 ? -11.121 28.302 26.192 1.00 70.50 311 SER A C 1
ATOM 2515 O O . SER A 1 311 ? -11.622 29.193 26.874 1.00 70.50 311 SER A O 1
ATOM 2517 N N . GLY A 1 312 ? -9.881 27.841 26.403 1.00 64.19 312 GLY A N 1
ATOM 2518 C CA . GLY A 1 312 ? -9.045 28.212 27.551 1.00 64.19 312 GLY A CA 1
ATOM 2519 C C . GLY A 1 312 ? -8.109 29.412 27.354 1.00 64.19 312 GLY A C 1
ATOM 2520 O O . GLY A 1 312 ? -7.667 29.987 28.346 1.00 64.19 312 GLY A O 1
ATOM 2521 N N . SER A 1 313 ? -7.806 29.836 26.120 1.00 59.53 313 SER A N 1
ATOM 2522 C CA . SER A 1 313 ? -6.880 30.957 25.887 1.00 59.53 313 SER A CA 1
ATOM 2523 C C . SER A 1 313 ? -7.580 32.308 26.091 1.00 59.53 313 SER A C 1
ATOM 2525 O O . SER A 1 313 ? -8.057 32.931 25.140 1.00 59.53 313 SER A O 1
ATOM 2527 N N . LYS A 1 314 ? -7.663 32.769 27.343 1.00 57.69 314 LYS A N 1
ATOM 2528 C CA . LYS A 1 314 ? -8.129 34.130 27.669 1.00 57.69 314 LYS A CA 1
ATOM 2529 C C . LYS A 1 314 ? -7.147 35.217 27.218 1.00 57.69 314 LYS A C 1
ATOM 2531 O O . LYS A 1 314 ? -7.554 36.362 27.051 1.00 57.69 314 LYS A O 1
ATOM 2536 N N . ASP A 1 315 ? -5.906 34.839 26.919 1.00 58.34 315 ASP A N 1
ATOM 2537 C CA . ASP A 1 315 ? -4.830 35.775 26.637 1.00 58.34 315 ASP A CA 1
ATOM 2538 C C . ASP A 1 315 ? -4.313 35.627 25.192 1.00 58.34 315 ASP A C 1
ATOM 2540 O O . ASP A 1 315 ? -3.621 34.674 24.845 1.00 58.34 315 ASP A O 1
ATOM 2544 N N . LYS A 1 316 ? -4.623 36.634 24.360 1.00 59.84 316 LYS A N 1
ATOM 2545 C CA . LYS A 1 316 ? -3.837 37.077 23.183 1.00 59.84 316 LYS A CA 1
ATOM 2546 C C . LYS A 1 316 ? -3.921 36.323 21.830 1.00 59.84 316 LYS A C 1
ATOM 2548 O O . LYS A 1 316 ? -2.944 36.355 21.087 1.00 59.84 316 LYS A O 1
ATOM 2553 N N . ILE A 1 317 ? -5.062 35.754 21.413 1.00 60.06 317 ILE A N 1
ATOM 2554 C CA . ILE A 1 317 ? -5.261 35.253 20.020 1.00 60.06 317 ILE A CA 1
ATOM 2555 C C . ILE A 1 317 ? -6.580 35.803 19.412 1.00 60.06 317 ILE A C 1
ATOM 2557 O O . ILE A 1 317 ? -7.535 36.037 20.157 1.00 60.06 317 ILE A O 1
ATOM 2561 N N . PRO A 1 318 ? -6.628 36.127 18.097 1.00 50.94 318 PRO A N 1
ATOM 2562 C CA . PRO A 1 318 ? -7.461 37.198 17.553 1.00 50.94 318 PRO A CA 1
ATOM 2563 C C . PRO A 1 318 ? -8.927 36.791 17.369 1.00 50.94 318 PRO A C 1
ATOM 2565 O O . PRO A 1 318 ? -9.232 35.771 16.767 1.00 50.94 318 PRO A O 1
ATOM 2568 N N . GLY A 1 319 ? -9.831 37.652 17.847 1.00 61.00 319 GLY A N 1
ATOM 2569 C CA . GLY A 1 319 ? -11.253 37.692 17.498 1.00 61.00 319 GLY A CA 1
ATOM 2570 C C . GLY A 1 319 ? -12.093 36.476 17.915 1.00 61.00 319 GLY A C 1
ATOM 2571 O O . GLY A 1 319 ? -11.997 35.402 17.332 1.00 61.00 319 GLY A O 1
ATOM 2572 N N . LYS A 1 320 ? -13.073 36.680 18.810 1.00 67.25 320 LYS A N 1
ATOM 2573 C CA . LYS A 1 320 ? -14.144 35.700 19.127 1.00 67.25 320 LYS A CA 1
ATOM 2574 C C . LYS A 1 320 ? -14.786 35.051 17.882 1.00 67.25 320 LYS A C 1
ATOM 2576 O O . LYS A 1 320 ? -15.282 33.932 17.963 1.00 67.25 320 LYS A O 1
ATOM 2581 N N . LYS A 1 321 ? -14.769 35.750 16.741 1.00 70.81 321 LYS A N 1
ATOM 2582 C CA . LYS A 1 321 ? -15.259 35.273 15.443 1.00 70.81 321 LYS A CA 1
ATOM 2583 C C . LYS A 1 321 ? -14.423 34.112 14.875 1.00 70.81 321 LYS A C 1
ATOM 2585 O O . LYS A 1 321 ? -15.001 33.100 14.500 1.00 70.81 321 LYS A O 1
ATOM 2590 N N . PHE A 1 322 ? -13.093 34.200 14.918 1.00 69.12 322 PHE A N 1
ATOM 2591 C CA . PHE A 1 322 ? -12.185 33.177 14.381 1.00 69.12 322 PHE A CA 1
ATOM 2592 C C . PHE A 1 322 ? -12.247 31.870 15.186 1.00 69.12 322 PHE A C 1
ATOM 2594 O O . PHE A 1 322 ? -12.338 30.777 14.631 1.00 69.12 322 PHE A O 1
ATOM 2601 N N . ALA A 1 323 ? -12.315 31.974 16.519 1.00 71.19 323 ALA A N 1
ATOM 2602 C CA . ALA A 1 323 ? -12.501 30.810 17.387 1.00 71.19 323 ALA A CA 1
ATOM 2603 C C . ALA A 1 323 ? -13.840 30.092 17.130 1.00 71.19 323 ALA A C 1
ATOM 2605 O O . ALA A 1 323 ? -13.919 28.870 17.246 1.00 71.19 323 ALA A O 1
ATOM 2606 N N . LYS A 1 324 ? -14.895 30.835 16.769 1.00 76.62 324 LYS A N 1
ATOM 2607 C CA . LYS A 1 324 ? -16.197 30.260 16.408 1.00 76.62 324 LYS A CA 1
ATOM 2608 C C . LYS A 1 324 ? -16.137 29.540 15.058 1.00 76.62 324 LYS A C 1
ATOM 2610 O O . LYS A 1 324 ? -16.658 28.435 14.950 1.00 76.62 324 LYS A O 1
ATOM 2615 N N . GLU A 1 325 ? -15.466 30.129 14.070 1.00 80.31 325 GLU A N 1
ATOM 2616 C CA . GLU A 1 325 ? -15.284 29.542 12.734 1.00 80.31 325 GLU A CA 1
ATOM 2617 C C . GLU A 1 325 ? -14.501 28.219 12.776 1.00 80.31 325 GLU A C 1
ATOM 2619 O O . GLU A 1 325 ? -14.858 27.289 12.062 1.00 80.31 325 GLU A O 1
ATOM 2624 N N . ILE A 1 326 ? -13.509 28.081 13.665 1.00 78.50 326 ILE A N 1
ATOM 2625 C CA . ILE A 1 326 ? -12.747 26.828 13.826 1.00 78.50 326 ILE A CA 1
ATOM 2626 C C . ILE A 1 326 ? -13.520 25.761 14.619 1.00 78.50 326 ILE A C 1
ATOM 2628 O O . ILE A 1 326 ? -13.384 24.571 14.340 1.00 78.50 326 ILE A O 1
ATOM 2632 N N . LYS A 1 327 ? -14.328 26.149 15.615 1.00 84.38 327 LYS A N 1
ATOM 2633 C CA . LYS A 1 327 ? -15.079 25.192 16.454 1.00 84.38 327 LYS A CA 1
ATOM 2634 C C . LYS A 1 327 ? -16.235 24.523 15.714 1.00 84.38 327 LYS A C 1
ATOM 2636 O O . LYS A 1 327 ? -16.482 23.341 15.939 1.00 84.38 327 LYS A O 1
ATOM 2641 N N . LEU A 1 328 ? -16.930 25.267 14.851 1.00 85.88 328 LEU A N 1
ATOM 2642 C CA . LEU A 1 328 ? -18.135 24.794 14.163 1.00 85.88 328 LEU A CA 1
ATOM 2643 C C . LEU A 1 328 ? -17.908 23.503 13.346 1.00 85.88 328 LEU A C 1
ATOM 2645 O O . LEU A 1 328 ? -18.693 22.571 13.527 1.00 85.88 328 LEU A O 1
ATOM 2649 N N . PRO A 1 329 ? -16.844 23.377 12.524 1.00 87.69 329 PRO A N 1
ATOM 2650 C CA . PRO A 1 329 ? -16.541 22.130 11.822 1.00 87.69 329 PRO A CA 1
ATOM 2651 C C . PRO A 1 329 ? -16.365 20.936 12.764 1.00 87.69 329 PRO A C 1
ATOM 2653 O O . PRO A 1 329 ? -16.949 19.883 12.531 1.00 87.69 329 PRO A O 1
ATOM 2656 N N . TYR A 1 330 ? -15.627 21.098 13.867 1.00 88.25 330 TYR A N 1
ATOM 2657 C CA . TYR A 1 330 ? -15.411 20.008 14.822 1.00 88.25 330 TYR A CA 1
ATOM 2658 C C . TYR A 1 330 ? -16.697 19.592 15.540 1.00 88.25 330 TYR A C 1
ATOM 2660 O O . TYR A 1 330 ? -16.928 18.404 15.734 1.00 88.25 330 TYR A O 1
ATOM 2668 N N . GLN A 1 331 ? -17.565 20.542 15.896 1.00 90.06 331 GLN A N 1
ATOM 2669 C CA . GLN A 1 331 ? -18.869 20.234 16.494 1.00 90.06 331 GLN A CA 1
ATOM 2670 C C . GLN A 1 331 ? -19.790 19.485 15.523 1.00 90.06 331 GLN A C 1
ATOM 2672 O O . GLN A 1 331 ? -20.493 18.556 15.930 1.00 90.06 331 GLN A O 1
ATOM 2677 N N . ALA A 1 332 ? -19.775 19.862 14.241 1.00 90.00 332 ALA A N 1
ATOM 2678 C CA . ALA A 1 332 ? -20.524 19.161 13.203 1.00 90.00 332 ALA A CA 1
ATOM 2679 C C . ALA A 1 332 ? -20.027 17.715 13.035 1.00 90.00 332 ALA A C 1
ATOM 2681 O O . ALA A 1 332 ? -20.841 16.792 12.985 1.00 90.00 332 ALA A O 1
ATOM 2682 N N . GLU A 1 333 ? -18.707 17.507 13.031 1.00 90.56 333 GLU A N 1
ATOM 2683 C CA . GLU A 1 333 ? -18.104 16.171 12.971 1.00 90.56 333 GLU A CA 1
ATOM 2684 C C . GLU A 1 333 ? -18.425 15.329 14.211 1.00 90.56 333 GLU A C 1
ATOM 2686 O O . GLU A 1 333 ? -18.871 14.191 14.071 1.00 90.56 333 GLU A O 1
ATOM 2691 N N . ILE A 1 334 ? -18.314 15.893 15.420 1.00 91.50 334 ILE A N 1
ATOM 2692 C CA . ILE A 1 334 ? -18.731 15.223 16.665 1.00 91.50 334 ILE A CA 1
ATOM 2693 C C . ILE A 1 334 ? -20.196 14.787 16.578 1.00 91.50 334 ILE A C 1
ATOM 2695 O O . ILE A 1 334 ? -20.524 13.639 16.874 1.00 91.50 334 ILE A O 1
ATOM 2699 N N . SER A 1 335 ? -21.083 15.678 16.129 1.00 90.69 335 SER A N 1
ATOM 2700 C CA . SER A 1 335 ? -22.515 15.386 15.998 1.00 90.69 335 SER A CA 1
ATOM 2701 C C . SER A 1 335 ? -22.774 14.256 14.997 1.00 90.69 335 SER A C 1
ATOM 2703 O O . SER A 1 335 ? -23.573 13.356 15.264 1.00 90.69 335 SER A O 1
ATOM 2705 N N . ARG A 1 336 ? -22.066 14.268 13.860 1.00 89.94 336 ARG A N 1
ATOM 2706 C CA . ARG A 1 336 ? -22.153 13.233 12.823 1.00 89.94 336 ARG A CA 1
ATOM 2707 C C . ARG A 1 336 ? -21.674 11.878 13.343 1.00 89.94 336 ARG A C 1
ATOM 2709 O O . ARG A 1 336 ? -22.372 10.882 13.155 1.00 89.94 336 ARG A O 1
ATOM 2716 N N . ILE A 1 337 ? -20.522 11.844 14.015 1.00 90.62 337 ILE A N 1
ATOM 2717 C CA . ILE A 1 337 ? -19.966 10.620 14.598 1.00 90.62 337 ILE A CA 1
ATOM 2718 C C . ILE A 1 337 ? -20.897 10.084 15.689 1.00 90.62 337 ILE A C 1
ATOM 2720 O O . ILE A 1 337 ? -21.244 8.909 15.648 1.00 90.62 337 ILE A O 1
ATOM 2724 N N . ASN A 1 338 ? -21.381 10.925 16.605 1.00 91.00 338 ASN A N 1
ATOM 2725 C CA . ASN A 1 338 ? -22.312 10.507 17.657 1.00 91.00 338 ASN A CA 1
ATOM 2726 C C . ASN A 1 338 ? -23.617 9.929 17.094 1.00 91.00 338 ASN A C 1
ATOM 2728 O O . ASN A 1 338 ? -24.090 8.898 17.572 1.00 91.00 338 ASN A O 1
ATOM 2732 N N . CYS A 1 339 ? -24.189 10.552 16.058 1.00 89.56 339 CYS A N 1
ATOM 2733 C CA . CYS A 1 339 ? -25.380 10.035 15.383 1.00 89.56 339 CYS A CA 1
ATOM 2734 C C . CYS A 1 339 ? -25.125 8.640 14.789 1.00 89.56 339 CYS A C 1
ATOM 2736 O O . CYS A 1 339 ? -25.897 7.705 15.021 1.00 89.56 339 CYS A O 1
ATOM 2738 N N . PHE A 1 340 ? -23.997 8.478 14.092 1.00 88.81 340 PHE A N 1
ATOM 2739 C CA . PHE A 1 340 ? -23.596 7.195 13.529 1.00 88.81 340 PHE A CA 1
ATOM 2740 C C . PHE A 1 340 ? -23.363 6.132 14.610 1.00 88.81 340 PHE A C 1
ATOM 2742 O O . PHE A 1 340 ? -23.921 5.039 14.519 1.00 88.81 340 PHE A O 1
ATOM 2749 N N . LEU A 1 341 ? -22.591 6.454 15.654 1.00 90.56 341 LEU A N 1
ATOM 2750 C CA . LEU A 1 341 ? -22.320 5.555 16.775 1.00 90.56 341 LEU A CA 1
ATOM 2751 C C . LEU A 1 341 ? -23.611 5.127 17.463 1.00 90.56 341 LEU A C 1
ATOM 2753 O O . LEU A 1 341 ? -23.778 3.947 17.752 1.00 90.56 341 LEU A O 1
ATOM 2757 N N . LYS A 1 342 ? -24.566 6.044 17.650 1.00 91.62 342 LYS A N 1
ATOM 2758 C CA . LYS A 1 342 ? -25.862 5.729 18.254 1.00 91.62 342 LYS A CA 1
ATOM 2759 C C . LYS A 1 342 ? -26.615 4.655 17.471 1.00 91.62 342 LYS A C 1
ATOM 2761 O O . LYS A 1 342 ? -27.056 3.666 18.055 1.00 91.62 342 LYS A O 1
ATOM 2766 N N . MET A 1 343 ? -26.727 4.823 16.154 1.00 89.69 343 MET A N 1
ATOM 2767 C CA . MET A 1 343 ? -27.356 3.823 15.286 1.00 89.69 343 MET A CA 1
ATOM 2768 C C . MET A 1 343 ? -26.572 2.505 15.285 1.00 89.69 343 MET A C 1
ATOM 2770 O O . MET A 1 343 ? -27.153 1.420 15.365 1.00 89.69 343 MET A O 1
ATOM 2774 N N . ARG A 1 344 ? -25.240 2.588 15.211 1.00 88.94 344 ARG A N 1
ATOM 2775 C CA . ARG A 1 344 ? -24.374 1.416 15.094 1.00 88.94 344 ARG A CA 1
ATOM 2776 C C . ARG A 1 344 ? -24.355 0.588 16.377 1.00 88.94 344 ARG A C 1
ATOM 2778 O O . ARG A 1 344 ? -24.524 -0.627 16.299 1.00 88.94 344 ARG A O 1
ATOM 2785 N N . TYR A 1 345 ? -24.237 1.216 17.545 1.00 92.62 345 TYR A N 1
ATOM 2786 C CA . TYR A 1 345 ? -24.273 0.538 18.841 1.00 92.62 345 TYR A CA 1
ATOM 2787 C C . TYR A 1 345 ? -25.580 -0.210 19.057 1.00 92.62 345 TYR A C 1
ATOM 2789 O O . TYR A 1 345 ? -25.540 -1.354 19.490 1.00 92.62 345 TYR A O 1
ATOM 2797 N N . GLN A 1 346 ? -26.729 0.359 18.685 1.00 91.94 346 GLN A N 1
ATOM 2798 C CA . GLN A 1 346 ? -28.006 -0.357 18.780 1.00 91.94 346 GLN A CA 1
ATOM 2799 C C . GLN A 1 346 ? -27.987 -1.668 17.976 1.00 91.94 346 GLN A C 1
ATOM 2801 O O . GLN A 1 346 ? -28.372 -2.723 18.488 1.00 91.94 346 GLN A O 1
ATOM 2806 N N . ALA A 1 347 ? -27.470 -1.627 16.744 1.00 90.69 347 ALA A N 1
ATOM 2807 C CA . ALA A 1 347 ? -27.331 -2.814 15.905 1.00 90.69 347 ALA A CA 1
ATOM 2808 C C . ALA A 1 347 ? -26.310 -3.822 16.466 1.00 90.69 347 ALA A C 1
ATOM 2810 O O . ALA A 1 347 ? -26.528 -5.034 16.393 1.00 90.69 347 ALA A O 1
ATOM 2811 N N . ILE A 1 348 ? -25.186 -3.352 17.016 1.00 91.50 348 ILE A N 1
ATOM 2812 C CA . ILE A 1 348 ? -24.169 -4.211 17.642 1.00 91.50 348 ILE A CA 1
ATOM 2813 C C . ILE A 1 348 ? -24.727 -4.867 18.915 1.00 91.50 348 ILE A C 1
ATOM 2815 O O . ILE A 1 348 ? -24.644 -6.088 19.046 1.00 91.50 348 ILE A O 1
ATOM 2819 N N . ILE A 1 349 ? -25.352 -4.103 19.816 1.00 94.38 349 ILE A N 1
ATOM 2820 C CA . ILE A 1 349 ? -25.958 -4.599 21.062 1.00 94.38 349 ILE A CA 1
ATOM 2821 C C . ILE A 1 349 ? -26.975 -5.700 20.759 1.00 94.38 349 ILE A C 1
ATOM 2823 O O . ILE A 1 349 ? -26.902 -6.781 21.345 1.00 94.38 349 ILE A O 1
ATOM 2827 N N . ALA A 1 350 ? -27.893 -5.472 19.812 1.00 93.88 350 ALA A N 1
ATOM 2828 C CA . ALA A 1 350 ? -28.893 -6.469 19.431 1.00 93.88 350 ALA A CA 1
ATOM 2829 C C . ALA A 1 350 ? -28.242 -7.796 18.997 1.00 93.88 350 ALA A C 1
ATOM 2831 O O . ALA A 1 350 ? -28.636 -8.873 19.452 1.00 93.88 350 ALA A O 1
ATOM 2832 N N . ARG A 1 351 ? -27.187 -7.725 18.177 1.00 91.56 351 ARG A N 1
ATOM 2833 C CA . ARG A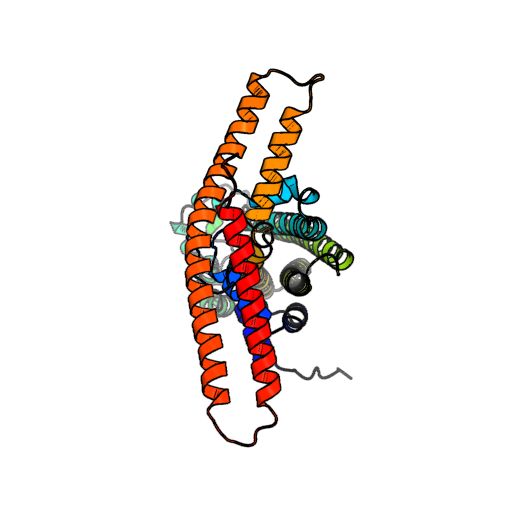 1 351 ? -26.441 -8.904 17.713 1.00 91.56 351 ARG A CA 1
ATOM 2834 C C . ARG A 1 351 ? -25.676 -9.596 18.836 1.00 91.56 351 ARG A C 1
ATOM 2836 O O . ARG A 1 351 ? -25.770 -10.819 18.962 1.00 91.56 351 ARG A O 1
ATOM 2843 N N . LYS A 1 352 ? -24.973 -8.845 19.691 1.00 93.44 352 LYS A N 1
ATOM 2844 C CA . LYS A 1 352 ? -24.251 -9.409 20.843 1.00 93.44 352 LYS A CA 1
ATOM 2845 C C . LYS A 1 352 ? -25.211 -10.100 21.818 1.00 93.44 352 LYS A C 1
ATOM 2847 O O . LYS A 1 352 ? -24.925 -11.216 22.243 1.00 93.44 352 LYS A O 1
ATOM 2852 N N . ARG A 1 353 ? -26.404 -9.543 22.069 1.00 95.06 353 ARG A N 1
ATOM 2853 C CA . ARG A 1 353 ? -27.459 -10.195 22.877 1.00 95.06 353 ARG A CA 1
ATOM 2854 C C . ARG A 1 353 ? -27.945 -11.517 22.265 1.00 95.06 353 ARG A C 1
ATOM 2856 O O . ARG A 1 353 ? -28.098 -12.510 22.983 1.00 95.06 353 ARG A O 1
ATOM 2863 N N . ILE A 1 354 ? -28.128 -11.575 20.941 1.00 94.56 354 ILE A N 1
ATOM 2864 C CA . ILE A 1 354 ? -28.455 -12.829 20.232 1.00 94.56 354 ILE A CA 1
ATOM 2865 C C . ILE A 1 354 ? -27.317 -13.849 20.393 1.00 94.56 354 ILE A C 1
ATOM 2867 O O . ILE A 1 354 ? -27.572 -15.022 20.675 1.00 94.56 354 ILE A O 1
ATOM 2871 N N . ARG A 1 355 ? -26.059 -13.415 20.253 1.00 92.62 355 ARG A N 1
ATOM 2872 C CA . ARG A 1 355 ? -24.876 -14.273 20.417 1.00 92.62 355 ARG A CA 1
ATOM 2873 C C . ARG A 1 355 ? -24.767 -14.830 21.837 1.00 92.62 355 ARG A C 1
ATOM 2875 O O . ARG A 1 355 ? -24.600 -16.038 21.981 1.00 92.62 355 ARG A O 1
ATOM 2882 N N . ILE A 1 356 ? -24.950 -13.998 22.863 1.00 93.75 356 ILE A N 1
ATOM 2883 C CA . ILE A 1 356 ? -25.014 -14.425 24.271 1.00 93.75 356 ILE A CA 1
ATOM 2884 C C . ILE A 1 356 ? -26.105 -15.483 24.461 1.00 93.75 356 ILE A C 1
ATOM 2886 O O . ILE A 1 356 ? -25.857 -16.526 25.061 1.00 93.75 356 ILE A O 1
ATOM 2890 N N . SER A 1 357 ? -27.297 -15.257 23.903 1.00 94.56 357 SER A N 1
ATOM 2891 C CA . SER A 1 357 ? -28.417 -16.201 24.014 1.00 94.56 357 SER A CA 1
ATOM 2892 C C . SER A 1 357 ? -28.083 -17.568 23.402 1.00 94.56 357 SER A C 1
ATOM 2894 O O . SER A 1 357 ? -28.390 -18.606 23.990 1.00 94.56 357 SER A O 1
ATOM 2896 N N . ARG A 1 358 ? -27.398 -17.587 22.249 1.00 92.50 358 ARG A N 1
ATOM 2897 C CA . ARG A 1 358 ? -26.920 -18.826 21.608 1.00 92.50 358 ARG A CA 1
ATOM 2898 C C . ARG A 1 358 ? -25.856 -19.531 22.449 1.00 92.50 358 ARG A C 1
ATOM 2900 O O . ARG A 1 358 ? -25.960 -20.734 22.657 1.00 92.50 358 ARG A O 1
ATOM 2907 N N . LEU A 1 359 ? -24.877 -18.790 22.965 1.00 91.12 359 LEU A N 1
ATOM 2908 C CA . LEU A 1 359 ? -23.816 -19.324 23.823 1.00 91.12 359 LEU A CA 1
ATOM 2909 C C . LEU A 1 359 ? -24.380 -19.946 25.109 1.00 91.12 359 LEU A C 1
ATOM 2911 O O . LEU A 1 359 ? -24.060 -21.088 25.430 1.00 91.12 359 LEU A O 1
ATOM 2915 N N . LYS A 1 360 ? -25.300 -19.252 25.791 1.00 90.44 360 LYS A N 1
ATOM 2916 C CA . LYS A 1 360 ? -25.991 -19.774 26.983 1.00 90.44 360 LYS A CA 1
ATOM 2917 C C . LYS A 1 360 ? -26.800 -21.043 26.672 1.00 90.44 360 LYS A C 1
ATOM 2919 O O . LYS A 1 360 ? -26.865 -21.941 27.507 1.00 90.44 360 LYS A O 1
ATOM 2924 N N . LYS A 1 361 ? -27.387 -21.154 25.472 1.00 90.06 361 LYS A N 1
ATOM 2925 C CA . LYS A 1 361 ? -28.094 -22.370 25.028 1.00 90.06 361 LYS A CA 1
ATOM 2926 C C . LYS A 1 361 ? -27.148 -23.563 24.833 1.00 90.06 361 LYS A C 1
ATOM 2928 O O . LYS A 1 361 ? -27.529 -24.674 25.178 1.00 90.06 361 LYS A O 1
ATOM 2933 N N . ILE A 1 362 ? -25.933 -23.341 24.321 1.00 85.44 362 ILE A N 1
ATOM 2934 C CA . ILE A 1 362 ? -24.919 -24.401 24.158 1.00 85.44 362 ILE A CA 1
ATOM 2935 C C . ILE A 1 362 ? -24.542 -24.999 25.517 1.00 85.44 362 ILE A C 1
ATOM 2937 O O . ILE A 1 362 ? -24.525 -26.217 25.651 1.00 85.44 362 ILE A O 1
ATOM 2941 N N . VAL A 1 363 ? -24.316 -24.158 26.533 1.00 84.81 363 VAL A N 1
ATOM 2942 C CA . VAL A 1 363 ? -23.997 -24.619 27.898 1.00 84.81 363 VAL A CA 1
ATOM 2943 C C . VAL A 1 363 ? -25.137 -25.467 28.468 1.00 84.81 363 VAL A C 1
ATOM 2945 O O . VAL A 1 363 ? -24.915 -26.619 28.819 1.00 84.81 363 VAL A O 1
ATOM 2948 N N . ARG A 1 364 ? -26.379 -24.958 28.433 1.00 83.44 364 ARG A N 1
ATOM 2949 C CA . ARG A 1 364 ? -27.559 -25.693 28.933 1.00 83.44 364 ARG A CA 1
ATOM 2950 C C . ARG A 1 364 ? -27.772 -27.043 28.244 1.00 83.44 364 ARG A C 1
ATOM 2952 O O . ARG A 1 364 ? -28.226 -27.987 28.877 1.00 83.44 364 ARG A O 1
ATOM 2959 N N . ASN A 1 365 ? -27.494 -27.128 26.944 1.00 79.81 365 ASN A N 1
ATOM 2960 C CA . ASN A 1 365 ? -27.644 -28.373 26.195 1.00 79.81 365 ASN A CA 1
ATOM 2961 C C . ASN A 1 365 ? -26.559 -29.402 26.549 1.00 79.81 365 ASN A C 1
ATOM 2963 O O . ASN A 1 365 ? -26.853 -30.593 26.542 1.00 79.81 365 ASN A O 1
ATOM 2967 N N . ASN A 1 366 ? -25.345 -28.952 26.875 1.00 70.69 366 ASN A N 1
ATOM 2968 C CA . ASN A 1 366 ? -24.247 -29.827 27.286 1.00 70.69 366 ASN A CA 1
ATOM 2969 C C . ASN A 1 366 ? -24.398 -30.318 28.734 1.00 70.69 366 ASN A C 1
ATOM 2971 O O . ASN A 1 366 ? -24.054 -31.462 29.016 1.00 70.69 366 ASN A O 1
ATOM 2975 N N . ASP A 1 367 ? -24.971 -29.506 29.628 1.00 66.00 367 ASP A N 1
ATOM 2976 C CA . ASP A 1 367 ? -25.264 -29.920 31.011 1.00 66.00 367 ASP A CA 1
ATOM 2977 C C . ASP A 1 367 ? -26.311 -31.053 31.069 1.00 66.00 367 ASP A C 1
ATOM 2979 O O . ASP A 1 367 ? -26.330 -31.848 32.005 1.00 66.00 367 ASP A O 1
ATOM 2983 N N . ASN A 1 368 ? -27.158 -31.164 30.037 1.00 63.28 368 ASN A N 1
ATOM 2984 C CA . ASN A 1 368 ? -28.193 -32.195 29.922 1.00 63.28 368 ASN A CA 1
ATOM 2985 C C . ASN A 1 368 ? -27.719 -33.480 29.214 1.00 63.28 368 ASN A C 1
ATOM 2987 O O . ASN A 1 368 ? -28.460 -34.464 29.193 1.00 63.28 368 ASN A O 1
ATOM 2991 N N . SER A 1 369 ? -26.521 -33.499 28.614 1.00 60.84 369 SER A N 1
ATOM 2992 C CA . SER A 1 369 ? -25.958 -34.700 27.985 1.00 60.84 369 SER A CA 1
ATOM 2993 C C . SER A 1 369 ? -25.073 -35.458 28.975 1.00 60.84 369 SER A C 1
ATOM 2995 O O . SER A 1 369 ? -23.923 -35.095 29.212 1.00 60.84 369 SER A O 1
ATOM 2997 N N . SER A 1 370 ? -25.609 -36.530 29.555 1.00 53.28 370 SER A N 1
ATOM 2998 C CA . SER A 1 370 ? -24.887 -37.457 30.428 1.00 53.28 370 SER A CA 1
ATOM 2999 C C . SER A 1 370 ? -23.856 -38.281 29.636 1.00 53.28 370 SER A C 1
ATOM 3001 O O . SER A 1 370 ? -24.180 -39.372 29.173 1.00 53.28 370 SER A O 1
ATOM 3003 N N . ALA A 1 371 ? -22.631 -37.780 29.440 1.00 51.59 371 ALA A N 1
ATOM 3004 C CA . ALA A 1 371 ? -21.512 -38.600 28.951 1.00 51.59 371 ALA A CA 1
ATOM 3005 C C . ALA A 1 371 ? -20.129 -37.977 29.245 1.00 51.59 371 ALA A C 1
ATOM 3007 O O . ALA A 1 371 ? -19.716 -37.017 28.598 1.00 51.59 371 ALA A O 1
ATOM 3008 N N . GLU A 1 372 ? -19.446 -38.544 30.244 1.00 53.75 372 GLU A N 1
ATOM 3009 C CA . GLU A 1 372 ? -18.014 -38.924 30.357 1.00 53.75 372 GLU A CA 1
ATOM 3010 C C . GLU A 1 372 ? -16.872 -38.157 29.639 1.00 53.75 372 GLU A C 1
ATOM 3012 O O . GLU A 1 372 ? -15.762 -38.676 29.556 1.00 53.75 372 GLU A O 1
ATOM 3017 N N . ASN A 1 373 ? -17.035 -36.912 29.187 1.00 55.22 373 ASN A N 1
ATOM 3018 C CA . ASN A 1 373 ? -15.943 -36.182 28.526 1.00 55.22 373 ASN A CA 1
ATOM 3019 C C . ASN A 1 373 ? -15.272 -35.141 29.441 1.00 55.22 373 ASN A C 1
ATOM 3021 O O . ASN A 1 373 ? -15.848 -34.106 29.776 1.00 55.22 373 ASN A O 1
ATOM 3025 N N . GLN A 1 374 ? -13.990 -35.364 29.760 1.00 56.72 374 GLN A N 1
ATOM 3026 C CA . GLN A 1 374 ? -13.112 -34.451 30.521 1.00 56.72 374 GLN A CA 1
ATOM 3027 C C . GLN A 1 374 ? -12.934 -33.054 29.876 1.00 56.72 374 GLN A C 1
ATOM 3029 O O . GLN A 1 374 ? -12.399 -32.146 30.507 1.00 56.72 374 GLN A O 1
ATOM 3034 N N . SER A 1 375 ? -13.404 -32.842 28.640 1.00 58.03 375 SER A N 1
ATOM 3035 C CA . SER A 1 375 ? -13.347 -31.561 27.920 1.00 58.03 375 SER A CA 1
ATOM 3036 C C . SER A 1 375 ? -14.523 -30.610 28.200 1.00 58.03 375 SER A C 1
ATOM 3038 O O . SER A 1 375 ? -14.480 -29.453 27.779 1.00 58.03 375 SER A O 1
ATOM 3040 N N . ILE A 1 376 ? -15.577 -31.070 28.886 1.00 64.12 376 ILE A N 1
ATOM 3041 C CA . ILE A 1 376 ? -16.802 -30.287 29.145 1.00 64.12 376 ILE A CA 1
ATOM 3042 C C . ILE A 1 376 ? -16.550 -29.070 30.066 1.00 64.12 376 ILE A C 1
ATOM 3044 O O . ILE A 1 376 ? -17.001 -27.977 29.712 1.00 64.12 376 ILE A O 1
ATOM 3048 N N . PRO A 1 377 ? -15.782 -29.171 31.174 1.00 70.56 377 PRO A N 1
ATOM 3049 C CA . PRO A 1 377 ? -15.573 -28.036 32.081 1.00 70.56 377 PRO A CA 1
ATOM 3050 C C . PRO A 1 377 ? -14.830 -26.865 31.421 1.00 70.56 377 PRO A C 1
ATOM 3052 O O . PRO A 1 377 ? -15.206 -25.708 31.598 1.00 70.56 377 PRO A O 1
ATOM 3055 N N . VAL A 1 378 ? -13.821 -27.169 30.596 1.00 75.12 378 VAL A N 1
ATOM 3056 C CA . VAL A 1 378 ? -13.003 -26.166 29.890 1.00 75.12 378 VAL A CA 1
ATOM 3057 C C . VAL A 1 378 ? -13.834 -25.404 28.853 1.00 75.12 378 VAL A C 1
ATOM 3059 O O . VAL A 1 378 ? -13.704 -24.187 28.714 1.00 75.12 378 VAL A O 1
ATOM 3062 N N . LEU A 1 379 ? -14.728 -26.102 28.145 1.00 79.88 379 LEU A N 1
ATOM 3063 C CA . LEU A 1 379 ? -15.631 -25.482 27.177 1.00 79.88 379 LEU A CA 1
ATOM 3064 C C . LEU A 1 379 ? -16.634 -24.545 27.865 1.00 79.88 379 LEU A C 1
ATOM 3066 O O . LEU A 1 379 ? -16.837 -23.425 27.397 1.00 79.88 379 LEU A O 1
ATOM 3070 N N . VAL A 1 380 ? -17.241 -24.977 28.975 1.00 82.69 380 VAL A N 1
ATOM 3071 C CA . VAL A 1 380 ? -18.202 -24.162 29.738 1.00 82.69 380 VAL A CA 1
ATOM 3072 C C . VAL A 1 380 ? -17.528 -22.910 30.298 1.00 82.69 380 VAL A C 1
ATOM 3074 O O . VAL A 1 380 ? -18.074 -21.814 30.165 1.00 82.69 380 VAL A O 1
ATOM 3077 N N . GLU A 1 381 ? -16.317 -23.033 30.844 1.00 85.62 381 GLU A N 1
ATOM 3078 C CA . GLU A 1 381 ? -15.554 -21.881 31.330 1.00 85.62 381 GLU A CA 1
ATOM 3079 C C . GLU A 1 381 ? -15.239 -20.888 30.199 1.00 85.62 381 GLU A C 1
ATOM 3081 O O . GLU A 1 381 ? -15.463 -19.682 30.345 1.00 85.62 381 GLU A O 1
ATOM 3086 N N . HIS A 1 382 ? -14.790 -21.381 29.040 1.00 87.50 382 HIS A N 1
ATOM 3087 C CA . HIS A 1 382 ? -14.512 -20.541 27.874 1.00 87.50 382 HIS A CA 1
ATOM 3088 C C . HIS A 1 382 ? -15.770 -19.813 27.373 1.00 87.50 382 HIS A C 1
ATOM 3090 O O . HIS A 1 382 ? -15.724 -18.625 27.030 1.00 87.50 382 HIS A O 1
ATOM 3096 N N . VAL A 1 383 ? -16.914 -20.504 27.344 1.00 88.50 383 VAL A N 1
ATOM 3097 C CA . VAL A 1 383 ? -18.196 -19.906 26.954 1.00 88.50 383 VAL A CA 1
ATOM 3098 C C . VAL A 1 383 ? -18.636 -18.847 27.963 1.00 88.50 383 VAL A C 1
ATOM 3100 O O . VAL A 1 383 ? -18.989 -17.745 27.547 1.00 88.50 383 VAL A O 1
ATOM 3103 N N . ASN A 1 384 ? -18.559 -19.125 29.265 1.00 90.06 384 ASN A N 1
ATOM 3104 C CA . ASN A 1 384 ? -18.919 -18.163 30.310 1.00 90.06 384 ASN A CA 1
ATOM 3105 C C . ASN A 1 384 ? -18.038 -16.910 30.258 1.00 90.06 384 ASN A C 1
ATOM 3107 O O . ASN A 1 384 ? -18.549 -15.794 30.343 1.00 90.06 384 ASN A O 1
ATOM 3111 N N . ARG A 1 385 ? -16.729 -17.076 30.033 1.00 92.31 385 ARG A N 1
ATOM 3112 C CA . ARG A 1 385 ? -15.802 -15.954 29.836 1.00 92.31 385 ARG A CA 1
ATOM 3113 C C . ARG A 1 385 ? -16.186 -15.116 28.615 1.00 92.31 385 ARG A C 1
ATOM 3115 O O . ARG A 1 385 ? -16.234 -13.895 28.704 1.00 92.31 385 ARG A O 1
ATOM 3122 N N . SER A 1 386 ? -16.523 -15.771 27.503 1.00 90.88 386 SER A N 1
ATOM 3123 C CA . SER A 1 386 ? -16.968 -15.097 26.275 1.00 90.88 386 SER A CA 1
ATOM 3124 C C . SER A 1 386 ? -18.288 -14.342 26.471 1.00 90.88 386 SER A C 1
ATOM 3126 O O . SER A 1 386 ? -18.445 -13.237 25.962 1.00 90.88 386 SER A O 1
ATOM 3128 N N . VAL A 1 387 ? -19.240 -14.924 27.208 1.00 93.00 387 VAL A N 1
ATOM 3129 C CA . VAL A 1 387 ? -20.516 -14.278 27.551 1.00 93.00 387 VAL A CA 1
ATOM 3130 C C . VAL A 1 387 ? -20.276 -13.028 28.386 1.00 93.00 387 VAL A C 1
ATOM 3132 O O . VAL A 1 387 ? -20.797 -11.977 28.026 1.00 93.00 387 VAL A O 1
ATOM 3135 N N . LYS A 1 388 ? -19.453 -13.127 29.436 1.00 95.12 388 LYS A N 1
ATOM 3136 C CA . LYS A 1 388 ? -19.135 -11.992 30.305 1.00 95.12 388 LYS A CA 1
ATOM 3137 C C . LYS A 1 388 ? -18.508 -10.837 29.522 1.00 95.12 388 LYS A C 1
ATOM 3139 O O . LYS A 1 388 ? -18.973 -9.715 29.632 1.00 95.12 388 LYS A O 1
ATOM 3144 N N . MET A 1 389 ? -17.534 -11.124 28.654 1.00 93.44 389 MET A N 1
ATOM 3145 C CA . MET A 1 389 ? -16.928 -10.095 27.798 1.00 93.44 389 MET A CA 1
ATOM 3146 C C . MET A 1 389 ? -17.960 -9.373 26.919 1.00 93.44 389 MET A C 1
ATOM 3148 O O . MET A 1 389 ? -17.906 -8.156 26.782 1.00 93.44 389 MET A O 1
ATOM 3152 N N . LEU A 1 390 ? -18.913 -10.106 26.331 1.00 93.62 390 LEU A N 1
ATOM 3153 C CA . LEU A 1 390 ? -19.968 -9.501 25.513 1.00 93.62 390 LEU A CA 1
ATOM 3154 C C . LEU A 1 390 ? -20.948 -8.664 26.348 1.00 93.62 390 LEU A C 1
ATOM 3156 O O . LEU A 1 390 ? -21.459 -7.667 25.844 1.00 93.62 390 LEU A O 1
ATOM 3160 N N . GLU A 1 391 ? -21.241 -9.078 27.584 1.00 95.31 391 GLU A N 1
ATOM 3161 C CA . GLU A 1 391 ? -22.085 -8.326 28.522 1.00 95.31 391 GLU A CA 1
ATOM 3162 C C . GLU A 1 391 ? -21.399 -7.014 28.939 1.00 95.31 391 GLU A C 1
ATOM 3164 O O . GLU A 1 391 ? -22.016 -5.957 28.810 1.00 95.31 391 GLU A O 1
ATOM 3169 N N . ASP A 1 392 ? -20.111 -7.062 29.297 1.00 95.69 392 ASP A N 1
ATOM 3170 C CA . ASP A 1 392 ? -19.305 -5.883 29.651 1.00 95.69 392 ASP A CA 1
ATOM 3171 C C . ASP A 1 392 ? -19.232 -4.874 28.478 1.00 95.69 392 ASP A C 1
ATOM 3173 O O . ASP A 1 392 ? -19.361 -3.661 28.658 1.00 95.69 392 ASP A O 1
ATOM 3177 N N . GLU A 1 393 ? -19.072 -5.357 27.240 1.00 94.00 393 GLU A N 1
ATOM 3178 C CA . GLU A 1 393 ? -19.088 -4.507 26.039 1.00 94.00 393 GLU A CA 1
ATOM 3179 C C . GLU A 1 393 ? -20.462 -3.871 25.773 1.00 94.00 393 GLU A C 1
ATOM 3181 O O . GLU A 1 393 ? -20.533 -2.721 25.330 1.00 94.00 393 GLU A O 1
ATOM 3186 N N . ILE A 1 394 ? -21.558 -4.601 26.020 1.00 94.81 394 ILE A N 1
ATOM 3187 C CA . ILE A 1 394 ? -22.921 -4.058 25.911 1.00 94.81 394 ILE A CA 1
ATOM 3188 C C . ILE A 1 394 ? -23.119 -2.932 26.921 1.00 94.81 394 ILE A C 1
ATOM 3190 O O . ILE A 1 394 ? -23.589 -1.864 26.533 1.00 94.81 394 ILE A O 1
ATOM 3194 N N . GLU A 1 395 ? -22.725 -3.145 28.176 1.00 95.44 395 GLU A N 1
ATOM 3195 C CA . GLU A 1 395 ? -22.829 -2.134 29.229 1.00 95.44 395 GLU A CA 1
ATOM 3196 C C . GLU A 1 395 ? -22.047 -0.864 28.857 1.00 95.44 395 GLU A C 1
ATOM 3198 O O . GLU A 1 395 ? -22.572 0.249 28.948 1.00 95.44 395 GLU A O 1
ATOM 3203 N N . ALA A 1 396 ? -20.827 -1.019 28.335 1.00 93.19 396 ALA A N 1
ATOM 3204 C CA . ALA A 1 396 ? -20.013 0.104 27.882 1.00 93.19 396 ALA A CA 1
ATOM 3205 C C . ALA A 1 396 ? -20.671 0.892 26.729 1.00 93.19 396 ALA A C 1
ATOM 3207 O O . ALA A 1 396 ? -20.666 2.127 26.740 1.00 93.19 396 ALA A O 1
ATOM 3208 N N . MET A 1 397 ? -21.274 0.210 25.746 1.00 94.50 397 MET A N 1
ATOM 3209 C CA . MET A 1 397 ? -22.016 0.870 24.663 1.00 94.50 397 MET A CA 1
ATOM 3210 C C . MET A 1 397 ? -23.281 1.578 25.173 1.00 94.50 397 MET A C 1
ATOM 3212 O O . MET A 1 397 ? -23.570 2.695 24.745 1.00 94.50 397 MET A O 1
ATOM 3216 N N . GLU A 1 398 ? -24.027 0.970 26.096 1.00 92.81 398 GLU A N 1
ATOM 3217 C CA . GLU A 1 398 ? -25.229 1.567 26.695 1.00 92.81 398 GLU A CA 1
ATOM 3218 C C . GLU A 1 398 ? -24.899 2.819 27.515 1.00 92.81 398 GLU A C 1
ATOM 3220 O O . GLU A 1 398 ? -25.590 3.834 27.401 1.00 92.81 398 GLU A O 1
ATOM 3225 N N . ALA A 1 399 ? -23.795 2.804 28.265 1.00 92.06 399 ALA A N 1
ATOM 3226 C CA . ALA A 1 399 ? -23.304 3.978 28.979 1.00 92.06 399 ALA A CA 1
ATOM 3227 C C . ALA A 1 399 ? -22.985 5.145 28.025 1.00 92.06 399 ALA A C 1
ATOM 3229 O O . ALA A 1 399 ? -23.281 6.301 28.335 1.00 92.06 399 ALA A O 1
ATOM 3230 N N . LEU A 1 400 ? -22.425 4.858 26.843 1.00 87.50 400 LEU A N 1
ATOM 3231 C CA . LEU A 1 400 ? -22.157 5.870 25.816 1.00 87.50 400 LEU A CA 1
ATOM 3232 C C . LEU A 1 400 ? -23.440 6.395 25.154 1.00 87.50 400 LEU A C 1
ATOM 3234 O O . LEU A 1 400 ? -23.524 7.588 24.874 1.00 87.50 400 LEU A O 1
ATOM 3238 N N . LEU A 1 401 ? -24.446 5.541 24.940 1.00 88.06 401 LEU A N 1
ATOM 3239 C CA . LEU A 1 401 ? -25.750 5.934 24.385 1.00 88.06 401 LEU A CA 1
ATOM 3240 C C . LEU A 1 401 ? -26.540 6.875 25.304 1.00 88.06 401 LEU A C 1
ATOM 3242 O O . LEU A 1 401 ? -27.321 7.692 24.813 1.00 88.06 401 LEU A O 1
ATOM 3246 N N . ASN A 1 402 ? -26.341 6.747 26.617 1.00 85.06 402 ASN A N 1
ATOM 3247 C CA . ASN A 1 402 ? -27.060 7.507 27.638 1.00 85.06 402 ASN A CA 1
ATOM 3248 C C . ASN A 1 402 ? -26.380 8.835 28.013 1.00 85.06 402 ASN A C 1
ATOM 3250 O O . ASN A 1 402 ? -26.939 9.597 28.804 1.00 85.06 402 ASN A O 1
ATOM 3254 N N . LYS A 1 403 ? -25.197 9.148 27.461 1.00 78.38 403 LYS A N 1
ATOM 3255 C CA . LYS A 1 403 ? -24.568 10.459 27.670 1.00 78.38 403 LYS A CA 1
ATOM 3256 C C . LYS A 1 403 ? -25.411 11.569 27.015 1.00 78.38 403 LYS A C 1
ATOM 3258 O O . LYS A 1 403 ? -25.808 11.421 25.858 1.00 78.38 403 LYS A O 1
ATOM 3263 N N . PRO A 1 404 ? -25.673 12.690 27.714 1.00 65.56 404 PRO A N 1
ATOM 3264 C CA . PRO A 1 404 ? -26.350 13.831 27.109 1.00 65.56 404 PRO A CA 1
ATOM 3265 C C . PRO A 1 404 ? -25.502 14.423 25.966 1.00 65.56 404 PRO A C 1
ATOM 3267 O O . PRO A 1 404 ? -24.271 14.384 26.047 1.00 65.56 404 PRO A O 1
ATOM 3270 N N . PRO A 1 405 ? -26.131 14.957 24.901 1.00 58.31 405 PRO A N 1
ATOM 3271 C CA . PRO A 1 405 ? -25.406 15.610 23.813 1.00 58.31 405 PRO A CA 1
ATOM 3272 C C . PRO A 1 405 ? -24.648 16.842 24.334 1.00 58.31 405 PRO A C 1
ATOM 3274 O O . PRO A 1 405 ? -25.203 17.617 25.115 1.00 58.31 405 PRO A O 1
ATOM 3277 N N . VAL A 1 406 ? -23.383 16.973 23.913 1.00 55.41 406 VAL A N 1
ATOM 3278 C CA . VAL A 1 406 ? -22.447 18.061 24.271 1.00 55.41 406 VAL A CA 1
ATOM 3279 C C . VAL A 1 406 ? -22.793 19.362 23.559 1.00 55.41 406 VAL A C 1
ATOM 3281 O O . VAL A 1 406 ? -23.079 19.301 22.340 1.00 55.41 406 VAL A O 1
#

Foldseek 3Di:
DDPPPPDDDDDPQLVVLCVLQVFDDPVLSVLSVVQDPVVSVLQSLLLVLLADFAAPLDDSNDRHDHDDHDDCLVVCLVQLVLFPLSLQNVLLSLLLVLLVLLVVLLCLQQPQPQVVPDPPPLLCPQQLLCLLPPPDLVCSVVSCVVCVVVLVPQAADDPDPDCPDPNVLNRHDSASQCNRRHDDNDPVCSLVSLLVSLVVSLVSLVVSLVSLVVCVVSHDSNLSSLSNSLSVRLNVLSVQLNVLSVVLVVPPPDDSVVNNVSSSSNSSSSVSNSVSSVSNVSRVSSSSRSSVVDHLVSVLSSLVVVLVVLVPPPDDDDDPVVNVVVNVVSLVSNVSSLVVLLVVLVVSLVVLVVVLVVLVVVLVVLVPDPDDDPCNVVSNVVSVVSSVVSVVVNVVSVVSNPDDRD

Organism: NCBI:txid1561003